Protein AF-0000000070114341 (afdb_homodimer)

pLDDT: mean 87.28, std 23.75, range [16.09, 98.94]

Sequence (766 aa):
MSLVNHGAFLVSEELTEKSNLALLDCTLREGSYAVDFQFDEGFVTRLLARLNETPMPMVEIGHGIGLEAERAGIKAGNIDHFRWCELANETLTKKPWGMFAQPEFTRLSTIAEMTARGMSFVRVGMEPDRVQANLDYLRRAIETCPAVYLNLMKSSATPIEDFRTMLEGVPEGIAGVYVVDSYGAMLPADVRRYVTAVSQMFPTVGFHGHDNLGLATVNSVCAWQSGAAIVDGTLDGIGRGSGNAPVESLAGIVNLIDDDVFDYREMAKLAQFTRSSLELVVDNRMMQVLGGVIGIHSGYFPLVEQLAERCGTEPAHLMATAVRLAEQSARPADIQAAAEQIAADLQRLPHQKDTLRLDQPQTPVDPDDVVTADAITLAKIAAMSLVNHGAFLVSEELTEKSNLALLDCTLREGSYAVDFQFDEGFVTRLLARLNETPMPMVEIGHGIGLEAERAGIKAGNIDHFRWCELANETLTKKPWGMFAQPEFTRLSTIAEMTARGMSFVRVGMEPDRVQANLDYLRRAIETCPAVYLNLMKSSATPIEDFRTMLEGVPEGIAGVYVVDSYGAMLPADVRRYVTAVSQMFPTVGFHGHDNLGLATVNSVCAWQSGAAIVDGTLDGIGRGSGNAPVESLAGIVNLIDDDVFDYREMAKLAQFTRSSLELVVDNRMMQVLGGVIGIHSGYFPLVEQLAERCGTEPAHLMATAVRLAEQSARPADIQAAAEQIAADLQRLPHQKDTLRLDQPQTPVDPDDVVTADAITLAKIAA

Solvent-accessible surface area (backbone atoms only — not comparable to full-atom values): 39824 Å² total; per-residue (Å²): 135,79,80,72,70,33,63,41,35,50,24,68,24,41,65,66,74,98,65,71,73,38,50,33,40,26,36,54,9,40,21,20,49,21,35,73,32,52,72,59,64,68,58,49,53,52,50,41,41,52,48,38,74,44,64,57,56,32,40,31,36,49,48,54,82,10,47,52,40,46,77,71,73,41,84,64,44,75,65,47,75,69,57,46,42,52,54,43,64,74,34,37,79,75,40,52,38,26,37,38,28,26,80,89,47,32,51,67,67,54,52,38,51,45,26,76,60,61,39,42,32,38,37,37,45,45,42,52,88,50,40,63,83,38,43,67,59,51,52,55,46,47,74,52,28,84,26,31,30,40,31,24,39,47,38,83,52,46,65,72,85,50,45,63,70,32,52,54,78,62,59,86,76,50,58,28,41,27,47,22,31,61,38,10,52,65,46,40,29,50,37,33,52,52,41,37,56,48,45,75,74,35,96,34,22,28,37,40,38,22,21,33,42,44,39,12,40,57,33,46,54,28,24,45,48,36,62,27,37,33,33,43,21,6,52,68,14,41,11,55,72,64,9,26,15,30,39,28,29,52,25,35,52,41,34,73,77,48,70,59,72,49,42,29,68,60,36,16,50,50,17,30,50,50,58,76,71,52,75,67,62,83,65,62,52,27,56,40,40,45,20,19,69,64,52,41,52,74,90,45,46,68,58,43,53,54,45,16,60,74,56,71,51,55,51,64,58,42,50,46,42,6,36,70,68,27,92,51,65,50,45,72,69,27,43,51,50,24,39,53,51,53,43,52,53,59,68,64,48,72,75,74,76,77,72,72,75,74,73,70,80,74,72,83,77,72,87,68,83,71,78,80,81,83,85,81,86,76,89,76,85,79,127,133,79,81,71,69,42,65,39,29,51,22,70,22,41,65,65,77,96,64,72,73,39,48,34,39,27,36,55,10,41,23,21,50,22,36,72,32,50,72,58,64,70,59,50,52,53,50,41,40,53,48,38,75,45,64,58,56,33,38,31,38,50,49,52,81,9,47,53,40,44,78,71,72,40,83,64,44,76,65,47,74,69,57,46,40,52,55,43,63,74,34,37,81,75,41,52,38,26,38,38,29,27,82,89,47,31,51,67,67,54,52,36,51,45,24,76,61,62,39,41,32,38,38,36,45,44,41,53,88,49,40,64,83,39,41,67,59,52,53,55,45,45,74,51,26,84,28,30,31,41,32,25,40,47,38,83,53,45,66,71,85,49,46,63,70,33,53,53,77,63,59,84,77,50,58,27,42,26,48,22,32,61,38,10,52,65,46,44,26,51,38,33,52,53,39,38,54,48,45,75,74,35,97,33,24,29,37,40,37,23,21,34,43,43,38,13,42,57,32,45,54,28,24,46,45,36,60,26,39,32,32,43,22,7,53,69,15,40,11,54,74,64,9,26,15,29,40,28,30,54,25,36,52,42,35,74,77,46,70,59,73,49,41,28,68,61,37,16,50,51,16,31,51,50,59,75,71,53,76,68,63,83,65,62,53,26,55,37,40,46,20,18,70,64,52,41,53,72,90,45,45,67,59,43,51,52,46,17,61,74,56,71,52,54,51,64,59,41,50,46,44,6,35,69,68,26,93,51,66,51,45,72,68,28,43,52,51,24,40,53,50,52,40,52,52,60,69,62,47,72,75,73,76,78,73,70,73,75,72,70,81,76,71,82,78,73,86,66,85,74,74,80,81,81,86,83,86,83,80,66,87,80,115

Nearest PDB structures (foldseek):
  4lrs-assembly1_A  TM=8.595E-01  e=1.969E-23  Thermomonospora curvata DSM 43183
  4jn6-assembly1_A  TM=8.570E-01  e=2.586E-22  Mycobacterium tuberculosis
  1nvm-assembly1_A  TM=8.567E-01  e=2.597E-21  Pseudomonas sp. CF600
  8ih7-assembly1_C  TM=8.601E-01  e=5.504E-21  Pseudomonas sp.
  3ivt-assembly1_A  TM=7.723E-01  e=1.578E-12  Schizosaccharomyces pombe

Secondary structure (DSSP, 8-state):
-----TTTTB--S---TT---EEEEEHHHHGGGGGTT---HHHHHHHHHHHHTS---EEEES-SS-TTGGGGTPPPPSS-HHHHHHHHHHH-SSS-EEEEE-TTT--HHHHHHHHHTT--EEEEEE-GGGTGGGHHHHHHHHHHSS-EEEEETTGGGS-GGGHHHHTTT--TT--EEEEEETTS---HHHHHHHHHHHHTT-S-EEEEEB-TTS-HHHHHHHHHHTT-SEEEEBGGG-SSTT-B-BHHHHHHHHHHHS--TT-HHHHHHHHHHHHHH--PPPP-HHHHHHHHHHT--GGGHHHHHHHHHHHT--HHHHHHHHHHH-SSS--HHHHHHHHHHHHHHHHHS-----------------TT---------------/-----TTTTB--S---TT---EEEEEHHHHGGGGGTT---HHHHHHHHHHHHTS---EEEES-SS-TTGGGGTPPPPSS-HHHHHHHHHHH-SSS-EEEEE-TTT--HHHHHHHHHTT--EEEEEE-GGGTGGGHHHHHHHHHHSS-EEEEETTGGGS-GGGHHHHTTT--TT--EEEEEETTS---HHHHHHHHHHHHTT-S-EEEEEB-TTS-HHHHHHHHHHTT-SEEEEBGGG-SSTT-B-BHHHHHHHHHHHS--TT-HHHHHHHHHHHHHH--PPPP-HHHHHHHHHHT--GGGHHHHHHHHHHHT--HHHHHHHHHHH-SSS--HHHHHHHHHHHHHHHHHS-----------------TT---------------

Structure (mmCIF, N/CA/C/O backbone):
data_AF-0000000070114341-model_v1
#
loop_
_entity.id
_entity.type
_entity.pdbx_description
1 polymer '4-hydroxy 2-oxovalerate aldolase'
#
loop_
_atom_site.group_PDB
_atom_site.id
_atom_site.type_symbol
_atom_site.label_atom_id
_atom_site.label_alt_id
_atom_site.label_comp_id
_atom_site.label_asym_id
_atom_site.label_entity_id
_atom_site.label_seq_id
_atom_site.pdbx_PDB_ins_code
_atom_site.Cartn_x
_atom_site.Cartn_y
_atom_site.Cartn_z
_atom_site.occupancy
_atom_site.B_iso_or_equiv
_atom_site.auth_seq_id
_atom_site.auth_comp_id
_atom_site.auth_asym_id
_atom_site.auth_atom_id
_atom_site.pdbx_PDB_model_num
ATOM 1 N N . MET A 1 1 ? -21.812 -12.258 24.625 1 19.83 1 MET A N 1
ATOM 2 C CA . MET A 1 1 ? -20.438 -12.156 25.094 1 19.83 1 MET A CA 1
ATOM 3 C C . MET A 1 1 ? -19.453 -12.352 23.938 1 19.83 1 MET A C 1
ATOM 5 O O . MET A 1 1 ? -19.203 -13.484 23.516 1 19.83 1 MET A O 1
ATOM 9 N N . SER A 1 2 ? -19.594 -11.531 22.906 1 22.88 2 SER A N 1
ATOM 10 C CA . SER A 1 2 ? -19.094 -11.648 21.547 1 22.88 2 SER A CA 1
ATOM 11 C C . SER A 1 2 ? -17.578 -11.688 21.516 1 22.88 2 SER A C 1
ATOM 13 O O . SER A 1 2 ? -16.906 -10.859 22.141 1 22.88 2 SER A O 1
ATOM 15 N N . LEU A 1 3 ? -17.016 -12.844 21.312 1 23.17 3 LEU A N 1
ATOM 16 C CA . LEU A 1 3 ? -15.617 -13.234 21.25 1 23.17 3 LEU A CA 1
ATOM 17 C C . LEU A 1 3 ? -14.844 -12.32 20.312 1 23.17 3 LEU A C 1
ATOM 19 O O . LEU A 1 3 ? -14.969 -12.438 19.094 1 23.17 3 LEU A O 1
ATOM 23 N N . VAL A 1 4 ? -14.695 -11.094 20.656 1 29.34 4 VAL A N 1
ATOM 24 C CA . VAL A 1 4 ? -13.875 -10.102 19.969 1 29.34 4 VAL A CA 1
ATOM 25 C C . VAL A 1 4 ? -12.484 -10.664 19.719 1 29.34 4 VAL A C 1
ATOM 27 O O . VAL A 1 4 ? -11.789 -11.07 20.641 1 29.34 4 VAL A O 1
ATOM 30 N N . ASN A 1 5 ? -12.336 -11.344 18.625 1 29.66 5 ASN A N 1
ATOM 31 C CA . ASN A 1 5 ? -11.109 -12.023 18.203 1 29.66 5 ASN A CA 1
ATOM 32 C C . ASN A 1 5 ? -9.922 -11.07 18.203 1 29.66 5 ASN A C 1
ATOM 34 O O . ASN A 1 5 ? -9.797 -10.234 17.312 1 29.66 5 ASN A O 1
ATOM 38 N N . HIS A 1 6 ? -9.312 -10.734 19.25 1 35.09 6 HIS A N 1
ATOM 39 C CA . HIS A 1 6 ? -8.234 -9.875 19.719 1 35.09 6 HIS A CA 1
ATOM 40 C C . HIS A 1 6 ? -6.988 -10.023 18.859 1 35.09 6 HIS A C 1
ATOM 42 O O . HIS A 1 6 ? -6.141 -9.125 18.812 1 35.09 6 HIS A O 1
ATOM 48 N N . GLY A 1 7 ? -6.75 -11.195 18.156 1 35.47 7 GLY A N 1
ATOM 49 C CA . GLY A 1 7 ? -5.395 -11.5 17.75 1 35.47 7 GLY A CA 1
ATOM 50 C C . GLY A 1 7 ? -5.141 -11.227 16.281 1 35.47 7 GLY A C 1
ATOM 51 O O . GLY A 1 7 ? -4.207 -11.773 15.688 1 35.47 7 GLY A O 1
ATOM 52 N N . ALA A 1 8 ? -5.949 -10.297 15.703 1 40.41 8 ALA A N 1
ATOM 53 C CA . ALA A 1 8 ? -5.961 -10.414 14.25 1 40.41 8 ALA A CA 1
ATOM 54 C C . ALA A 1 8 ? -4.723 -9.758 13.641 1 40.41 8 ALA A C 1
ATOM 56 O O . ALA A 1 8 ? -4.312 -10.109 12.531 1 40.41 8 ALA A O 1
ATOM 57 N N . PHE A 1 9 ? -4.02 -8.805 14.352 1 38.19 9 PHE A N 1
ATOM 58 C CA . PHE A 1 9 ? -2.945 -8.094 13.68 1 38.19 9 PHE A CA 1
ATOM 59 C C . PHE A 1 9 ? -1.644 -8.203 14.461 1 38.19 9 PHE A C 1
ATOM 61 O O . PHE A 1 9 ? -0.908 -7.223 14.594 1 38.19 9 PHE A O 1
ATOM 68 N N . LEU A 1 10 ? -1.294 -9.297 15.156 1 37.06 10 LEU A N 1
ATOM 69 C CA . LEU A 1 10 ? -0.026 -9.406 15.867 1 37.06 10 LEU A CA 1
ATOM 70 C C . LEU A 1 10 ? 1.123 -9.664 14.898 1 37.06 10 LEU A C 1
ATOM 72 O O . LEU A 1 10 ? 1.139 -10.68 14.203 1 37.06 10 LEU A O 1
ATOM 76 N N . VAL A 1 11 ? 1.739 -8.672 14.438 1 39.88 11 VAL A N 1
ATOM 77 C CA . VAL A 1 11 ? 2.977 -8.883 13.695 1 39.88 11 VAL A CA 1
ATOM 78 C C . VAL A 1 11 ? 4.148 -9.016 14.664 1 39.88 11 VAL A C 1
ATOM 80 O O . VAL A 1 11 ? 4.367 -8.141 15.5 1 39.88 11 VAL A O 1
ATOM 83 N N . SER A 1 12 ? 4.586 -10.25 15.039 1 38.38 12 SER A N 1
ATOM 84 C CA . SER A 1 12 ? 5.77 -10.469 15.859 1 38.38 12 SER A CA 1
ATOM 85 C C . SER A 1 12 ? 6.996 -9.797 15.258 1 38.38 12 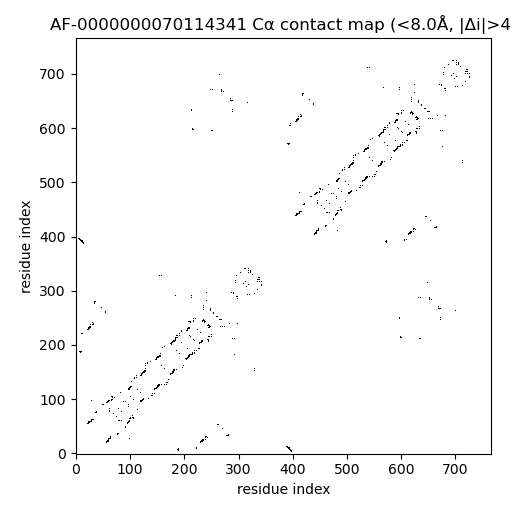SER A C 1
ATOM 87 O O . SER A 1 12 ? 7.125 -9.711 14.031 1 38.38 12 SER A O 1
ATOM 89 N N . GLU A 1 13 ? 7.656 -8.953 15.992 1 40.5 13 GLU A N 1
ATOM 90 C CA . GLU A 1 13 ? 8.812 -8.156 15.602 1 40.5 13 GLU A CA 1
ATOM 91 C C . GLU A 1 13 ? 9.984 -9.047 15.195 1 40.5 13 GLU A C 1
ATOM 93 O O . GLU A 1 13 ? 10.953 -8.57 14.594 1 40.5 13 GLU A O 1
ATOM 98 N N . GLU A 1 14 ? 10.297 -10.203 15.789 1 41.5 14 GLU A N 1
ATOM 99 C CA . GLU A 1 14 ? 11.57 -10.875 15.562 1 41.5 14 GLU A CA 1
ATOM 100 C C . GLU A 1 14 ? 11.562 -11.664 14.258 1 41.5 14 GLU A C 1
ATOM 102 O O . GLU A 1 14 ? 10.656 -12.469 14.023 1 41.5 14 GLU A O 1
ATOM 107 N N . LEU A 1 15 ? 12.227 -10.945 13.375 1 41.69 15 LEU A N 1
ATOM 108 C CA . LEU A 1 15 ? 12.562 -11.883 12.305 1 41.69 15 LEU A CA 1
ATOM 109 C C . LEU A 1 15 ? 13.438 -13.016 12.82 1 41.69 15 LEU A C 1
ATOM 111 O O . LEU A 1 15 ? 14.328 -12.789 13.641 1 41.69 15 LEU A O 1
ATOM 115 N N . THR A 1 16 ? 13.188 -14.094 13.094 1 42.28 16 THR A N 1
ATOM 116 C CA . THR A 1 16 ? 13.922 -15.258 13.586 1 42.28 16 THR A CA 1
ATOM 117 C C . THR A 1 16 ? 15.414 -15.125 13.289 1 42.28 16 THR A C 1
ATOM 119 O O . THR A 1 16 ? 15.797 -14.438 12.336 1 42.28 16 THR A O 1
ATOM 122 N N . GLU A 1 17 ? 16.516 -15.484 14.211 1 41.78 17 GLU A N 1
ATOM 123 C CA . GLU A 1 17 ? 17.969 -15.547 14.141 1 41.78 17 GLU A CA 1
ATOM 124 C C . GLU A 1 17 ? 18.453 -15.469 12.703 1 41.78 17 GLU A C 1
ATOM 126 O O . GLU A 1 17 ? 17.656 -15.469 11.766 1 41.78 17 GLU A O 1
ATOM 131 N N . LYS A 1 18 ? 19.578 -16.406 12.289 1 42.12 18 LYS A N 1
ATOM 132 C CA . LYS A 1 18 ? 20.391 -16.531 11.078 1 42.12 18 LYS A CA 1
ATOM 133 C C . LYS A 1 18 ? 19.516 -16.516 9.828 1 42.12 18 LYS A C 1
ATOM 135 O O . LYS A 1 18 ? 19.719 -17.297 8.906 1 42.12 18 LYS A O 1
ATOM 140 N N . SER A 1 19 ? 18.266 -16.031 9.68 1 48.41 19 SER A N 1
ATOM 141 C CA . SER A 1 19 ? 17.125 -16.578 8.984 1 48.41 19 SER A CA 1
ATOM 142 C C . SER A 1 19 ? 17.141 -16.219 7.5 1 48.41 19 SER A C 1
ATOM 144 O O . SER A 1 19 ? 17.375 -15.055 7.152 1 48.41 19 SER A O 1
ATOM 146 N N . ASN A 1 20 ? 17.547 -17.047 6.695 1 65.69 20 ASN A N 1
ATOM 147 C CA . ASN A 1 20 ? 17.578 -17.266 5.254 1 65.69 20 ASN A CA 1
ATOM 148 C C . ASN A 1 20 ? 16.297 -16.781 4.582 1 65.69 20 ASN A C 1
ATOM 150 O O . ASN A 1 20 ? 15.461 -17.594 4.164 1 65.69 20 ASN A O 1
ATOM 154 N N . LEU A 1 21 ? 15.992 -15.438 4.742 1 85.06 21 LEU A N 1
ATOM 155 C CA . LEU A 1 21 ? 14.852 -14.875 4.027 1 85.06 21 LEU A CA 1
ATOM 156 C C . LEU A 1 21 ? 15.133 -14.805 2.529 1 85.06 21 LEU A C 1
ATOM 158 O O . LEU A 1 21 ? 16.234 -14.453 2.117 1 85.06 21 LEU A O 1
ATOM 162 N N . ALA A 1 22 ? 14.18 -15.336 1.901 1 91.94 22 ALA A N 1
ATOM 163 C CA . ALA A 1 22 ? 14.32 -15.227 0.452 1 91.94 22 ALA A CA 1
ATOM 164 C C . ALA A 1 22 ? 13.188 -14.391 -0.148 1 91.94 22 ALA A C 1
ATOM 166 O O . ALA A 1 22 ? 12.07 -14.391 0.364 1 91.94 22 ALA A O 1
ATOM 167 N N . LEU A 1 23 ? 13.594 -13.602 -1.114 1 96.25 23 LEU A N 1
ATOM 168 C CA . LEU A 1 23 ? 12.664 -12.82 -1.928 1 96.25 23 LEU A CA 1
ATOM 169 C C . LEU A 1 23 ? 12.641 -13.328 -3.365 1 96.25 23 LEU A C 1
ATOM 171 O O . LEU A 1 23 ? 13.695 -13.656 -3.928 1 96.25 23 LEU A O 1
ATOM 175 N N . LEU A 1 24 ? 11.508 -13.562 -3.859 1 98.25 24 LEU A N 1
ATOM 176 C CA . LEU A 1 24 ? 11.328 -13.875 -5.273 1 98.25 24 LEU A CA 1
ATOM 177 C C . LEU A 1 24 ? 10.727 -12.68 -6.016 1 98.25 24 LEU A C 1
ATOM 179 O O . LEU A 1 24 ? 9.664 -12.18 -5.641 1 98.25 24 LEU A O 1
ATOM 183 N N . ASP A 1 25 ? 11.43 -12.188 -6.98 1 98.75 25 ASP A N 1
ATOM 184 C CA . ASP A 1 25 ? 10.875 -11.125 -7.816 1 98.75 25 ASP A CA 1
ATOM 185 C C . ASP A 1 25 ? 10.055 -11.695 -8.969 1 98.75 25 ASP A C 1
ATOM 187 O O . ASP A 1 25 ? 10.586 -12.414 -9.82 1 98.75 25 ASP A O 1
ATOM 191 N N . CYS A 1 26 ? 8.828 -11.398 -8.969 1 98.81 26 CYS A N 1
ATOM 192 C CA . CYS A 1 26 ? 7.992 -11.891 -10.062 1 98.81 26 CYS A CA 1
ATOM 193 C C . CYS A 1 26 ? 7.438 -10.734 -10.883 1 98.81 26 CYS A C 1
ATOM 195 O O . CYS A 1 26 ? 6.332 -10.828 -11.422 1 98.81 26 CYS A O 1
ATOM 197 N N . THR A 1 27 ? 8.148 -9.617 -11.008 1 98.88 27 THR A N 1
ATOM 198 C CA . THR A 1 27 ? 7.766 -8.453 -11.797 1 98.88 27 THR A CA 1
ATOM 199 C C . THR A 1 27 ? 7.445 -8.844 -13.234 1 98.88 27 THR A C 1
ATOM 201 O O . THR A 1 27 ? 6.449 -8.391 -13.797 1 98.88 27 THR A O 1
ATOM 204 N N . LEU A 1 28 ? 8.227 -9.711 -13.781 1 98.88 28 LEU A N 1
ATOM 205 C CA . LEU A 1 28 ? 8.109 -10.039 -15.203 1 98.88 28 LEU A CA 1
ATOM 206 C C . LEU A 1 28 ? 7.18 -11.227 -15.414 1 98.88 28 LEU A C 1
ATOM 208 O O . LEU A 1 28 ? 7.016 -11.695 -16.547 1 98.88 28 LEU A O 1
ATOM 212 N N . ARG A 1 29 ? 6.609 -11.742 -14.391 1 98.75 29 ARG A N 1
ATOM 213 C CA . ARG A 1 29 ? 5.512 -12.703 -14.484 1 98.75 29 ARG A CA 1
ATOM 214 C C . ARG A 1 29 ? 4.195 -12.078 -14.031 1 98.75 29 ARG A C 1
ATOM 216 O O . ARG A 1 29 ? 3.332 -11.773 -14.852 1 98.75 29 ARG A O 1
ATOM 223 N N . GLU A 1 30 ? 4.105 -11.75 -12.742 1 98.06 30 GLU A N 1
ATOM 224 C CA . GLU A 1 30 ? 2.912 -11.133 -12.172 1 98.06 30 GLU A CA 1
ATOM 225 C C . GLU A 1 30 ? 2.637 -9.773 -12.797 1 98.06 30 GLU A C 1
ATOM 227 O O . GLU A 1 30 ? 1.479 -9.391 -12.977 1 98.06 30 GLU A O 1
ATOM 232 N N . GLY A 1 31 ? 3.697 -9.047 -13.094 1 98.38 31 GLY A N 1
ATOM 233 C CA . GLY A 1 31 ? 3.574 -7.723 -13.688 1 98.38 31 GLY A CA 1
ATOM 234 C C . GLY A 1 31 ? 2.986 -7.746 -15.086 1 98.38 31 GLY A C 1
ATOM 235 O O . GLY A 1 31 ? 2.555 -6.711 -15.602 1 98.38 31 GLY A O 1
ATOM 236 N N . SER A 1 32 ? 2.941 -8.93 -15.719 1 97.88 32 SER A N 1
ATOM 237 C CA . SER A 1 32 ? 2.398 -9.016 -17.078 1 97.88 32 SER A CA 1
ATOM 238 C C . SER A 1 32 ? 0.918 -8.656 -17.094 1 97.88 32 SER A C 1
ATOM 240 O O . SER A 1 32 ? 0.419 -8.133 -18.094 1 97.88 32 SER A O 1
ATOM 242 N N . TYR A 1 33 ? 0.241 -8.898 -15.984 1 97.12 33 TYR A N 1
ATOM 243 C CA . TYR A 1 33 ? -1.156 -8.484 -15.891 1 97.12 33 TYR A CA 1
ATOM 244 C C . TYR A 1 33 ? -1.298 -6.98 -16.062 1 97.12 33 TYR A C 1
ATOM 246 O O . TYR A 1 33 ? -2.264 -6.504 -16.656 1 97.12 33 TYR A O 1
ATOM 254 N N . ALA A 1 34 ? -0.341 -6.277 -15.57 1 97.12 34 ALA A N 1
ATOM 255 C CA . ALA A 1 34 ? -0.414 -4.82 -15.492 1 97.12 34 ALA A CA 1
ATOM 256 C C . ALA A 1 34 ? -0.175 -4.188 -16.859 1 97.12 34 ALA A C 1
ATOM 258 O O . ALA A 1 34 ? -0.457 -3.004 -17.062 1 97.12 34 ALA A O 1
ATOM 259 N N . VAL A 1 35 ? 0.334 -4.957 -17.844 1 97.69 35 VAL A N 1
ATOM 260 C CA . VAL A 1 35 ? 0.593 -4.43 -19.188 1 97.69 35 VAL A CA 1
ATOM 261 C C . VAL A 1 35 ? -0.174 -5.25 -20.219 1 97.69 35 VAL A C 1
ATOM 263 O O . VAL A 1 35 ? 0.24 -5.34 -21.375 1 97.69 35 VAL A O 1
ATOM 266 N N . ASP A 1 36 ? -1.177 -5.953 -19.766 1 96.94 36 ASP A N 1
ATOM 267 C CA . ASP A 1 36 ? -2.033 -6.77 -20.625 1 96.94 36 ASP A CA 1
ATOM 268 C C . ASP A 1 36 ? -1.22 -7.82 -21.375 1 96.94 36 ASP A C 1
ATOM 270 O O . ASP A 1 36 ? -1.409 -8.023 -22.578 1 96.94 36 ASP A O 1
ATOM 274 N N . PHE A 1 37 ? -0.243 -8.375 -20.703 1 97.31 37 PHE A N 1
ATOM 275 C CA . PHE A 1 37 ? 0.612 -9.461 -21.156 1 97.31 37 PHE A CA 1
ATOM 276 C C . PHE A 1 37 ? 1.49 -9.008 -22.312 1 97.31 37 PHE A C 1
ATOM 278 O O . PHE A 1 37 ? 1.913 -9.82 -23.141 1 97.31 37 PHE A O 1
ATOM 285 N N . GLN A 1 38 ? 1.702 -7.688 -22.391 1 97.19 38 GLN A N 1
ATOM 286 C CA . GLN A 1 38 ? 2.547 -7.102 -23.438 1 97.19 38 GLN A CA 1
ATOM 287 C C . GLN A 1 38 ? 3.748 -6.387 -22.828 1 97.19 38 GLN A C 1
ATOM 289 O O . GLN A 1 38 ? 3.635 -5.242 -22.375 1 97.19 38 GLN A O 1
ATOM 294 N N . PHE A 1 39 ? 4.898 -6.984 -22.859 1 98.12 39 PHE A N 1
ATOM 295 C CA . PHE A 1 39 ? 6.125 -6.352 -22.391 1 98.12 39 PHE A CA 1
ATOM 296 C C . PHE A 1 39 ? 7 -5.941 -23.578 1 98.12 39 PHE A C 1
ATOM 298 O O . PHE A 1 39 ? 7.098 -6.668 -24.562 1 98.12 39 PHE A O 1
ATOM 305 N N . ASP A 1 40 ? 7.574 -4.777 -23.422 1 97.75 40 ASP A N 1
ATOM 306 C CA . ASP A 1 40 ? 8.641 -4.414 -24.359 1 97.75 40 ASP A CA 1
ATOM 307 C C . ASP A 1 40 ? 9.898 -5.234 -24.094 1 97.75 40 ASP A C 1
ATOM 309 O O . ASP A 1 40 ? 10.406 -5.266 -22.969 1 97.75 40 ASP A O 1
ATOM 313 N N . GLU A 1 41 ? 10.469 -5.902 -25.109 1 97.94 41 GLU A N 1
ATOM 314 C CA . GLU A 1 41 ? 11.617 -6.781 -24.922 1 97.94 41 GLU A CA 1
ATOM 315 C C . GLU A 1 41 ? 12.836 -6 -24.438 1 97.94 41 GLU A C 1
ATOM 317 O O . GLU A 1 41 ? 13.664 -6.523 -23.688 1 97.94 41 GLU A O 1
ATOM 322 N N . GLY A 1 42 ? 12.984 -4.734 -24.984 1 98.19 42 GLY A N 1
ATOM 323 C CA . GLY A 1 42 ? 14.062 -3.891 -24.5 1 98.19 42 GLY A CA 1
ATOM 324 C C . GLY A 1 42 ? 13.984 -3.643 -23 1 98.19 42 GLY A C 1
ATOM 325 O O . GLY A 1 42 ? 15 -3.721 -22.297 1 98.19 42 GLY A O 1
ATOM 326 N N . PHE A 1 43 ? 12.812 -3.367 -22.5 1 98.56 43 PHE A N 1
ATOM 327 C CA . PHE A 1 43 ? 12.594 -3.219 -21.062 1 98.56 43 PHE A CA 1
ATOM 328 C C . PHE A 1 43 ? 12.953 -4.5 -20.328 1 98.56 43 PHE A C 1
ATOM 330 O O . PHE A 1 43 ? 13.672 -4.461 -19.328 1 98.56 43 PHE A O 1
ATOM 337 N N . VAL A 1 44 ? 12.461 -5.629 -20.875 1 98.75 44 VAL A N 1
ATOM 338 C CA . VAL A 1 44 ? 12.672 -6.93 -20.25 1 98.75 44 VAL A CA 1
ATOM 339 C C . VAL A 1 44 ? 14.164 -7.215 -20.156 1 98.75 44 VAL A C 1
ATOM 341 O O . VAL A 1 44 ? 14.664 -7.578 -19.078 1 98.75 44 VAL A O 1
ATOM 344 N N . THR A 1 45 ? 14.867 -7.027 -21.203 1 98.62 45 THR A N 1
ATOM 345 C CA . THR A 1 45 ? 16.297 -7.312 -21.25 1 98.62 45 THR A CA 1
ATOM 346 C C . THR A 1 45 ? 17.062 -6.441 -20.25 1 98.62 45 THR A C 1
ATOM 348 O O . THR A 1 45 ? 17.906 -6.934 -19.516 1 98.62 45 THR A O 1
ATOM 351 N N . ARG A 1 46 ? 16.734 -5.207 -20.203 1 98.62 46 ARG A N 1
ATOM 352 C CA . ARG A 1 46 ? 17.422 -4.277 -19.297 1 98.62 46 ARG A CA 1
ATOM 353 C C . ARG A 1 46 ? 17.109 -4.605 -17.844 1 98.62 46 ARG A C 1
ATOM 355 O O . ARG A 1 46 ? 18 -4.566 -17 1 98.62 46 ARG A O 1
ATOM 362 N N . LEU A 1 47 ? 15.859 -4.934 -17.578 1 98.81 47 LEU A N 1
ATOM 363 C CA . LEU A 1 47 ? 15.484 -5.25 -16.203 1 98.81 47 LEU A CA 1
ATOM 364 C C . LEU A 1 47 ? 16.172 -6.527 -15.734 1 98.81 47 LEU A C 1
ATOM 366 O O . LEU A 1 47 ? 16.719 -6.57 -14.633 1 98.81 47 LEU A O 1
ATOM 370 N N . LEU A 1 48 ? 16.172 -7.535 -16.562 1 98.81 48 LEU A N 1
ATOM 371 C CA . LEU A 1 48 ? 16.797 -8.805 -16.203 1 98.81 48 LEU A CA 1
ATOM 372 C C . LEU A 1 48 ? 18.297 -8.617 -15.953 1 98.81 48 LEU A C 1
ATOM 374 O O . LEU A 1 48 ? 18.844 -9.172 -15 1 98.81 48 LEU A O 1
ATOM 378 N N . ALA A 1 49 ? 18.922 -7.867 -16.812 1 98.62 49 ALA A N 1
ATOM 379 C CA . ALA A 1 49 ? 20.359 -7.613 -16.656 1 98.62 49 ALA A CA 1
ATOM 380 C C . ALA A 1 49 ? 20.656 -6.914 -15.328 1 98.62 49 ALA A C 1
ATOM 382 O O . ALA A 1 49 ? 21.625 -7.246 -14.648 1 98.62 49 ALA A O 1
ATOM 383 N N . ARG A 1 50 ? 19.859 -5.988 -15.008 1 98.38 50 ARG A N 1
ATOM 384 C CA . ARG A 1 50 ? 20.078 -5.246 -13.766 1 98.38 50 ARG A CA 1
ATOM 385 C C . ARG A 1 50 ? 19.75 -6.105 -12.547 1 98.38 50 ARG A C 1
ATOM 387 O O . ARG A 1 50 ? 20.453 -6.051 -11.539 1 98.38 50 ARG A O 1
ATOM 394 N N . LEU A 1 51 ? 18.656 -6.902 -12.625 1 98.62 51 LEU A N 1
ATOM 395 C CA . LEU A 1 51 ? 18.344 -7.832 -11.555 1 98.62 51 LEU A CA 1
ATOM 396 C C . LEU A 1 51 ? 19.484 -8.812 -11.32 1 98.62 51 LEU A C 1
ATOM 398 O O . LEU A 1 51 ? 19.781 -9.164 -10.172 1 98.62 51 LEU A O 1
ATOM 402 N N . ASN A 1 52 ? 20.109 -9.203 -12.414 1 98.44 52 ASN A N 1
ATOM 403 C CA . ASN A 1 52 ? 21.219 -10.148 -12.344 1 98.44 52 ASN A CA 1
ATOM 404 C C . ASN A 1 52 ? 22.328 -9.641 -11.438 1 98.44 52 ASN A C 1
ATOM 406 O O . ASN A 1 52 ? 23.047 -10.438 -10.812 1 98.44 52 ASN A O 1
ATOM 410 N N . GLU A 1 53 ? 22.453 -8.352 -11.305 1 97.5 53 GLU A N 1
ATOM 411 C CA . GLU A 1 53 ? 23.547 -7.742 -10.562 1 97.5 53 GLU A CA 1
ATOM 412 C C . GLU A 1 53 ? 23.156 -7.48 -9.109 1 97.5 53 GLU A C 1
ATOM 414 O O . GLU A 1 53 ? 23.984 -7.059 -8.305 1 97.5 53 GLU A O 1
ATOM 419 N N . THR A 1 54 ? 21.938 -7.727 -8.75 1 97.25 54 THR A N 1
ATOM 420 C CA . THR A 1 54 ? 21.453 -7.504 -7.391 1 97.25 54 THR A CA 1
ATOM 421 C C . THR A 1 54 ? 21.531 -8.789 -6.57 1 97.25 54 THR A C 1
ATOM 423 O O . THR A 1 54 ? 21.719 -9.875 -7.125 1 97.25 54 THR A O 1
ATOM 426 N N . PRO A 1 55 ? 21.328 -8.656 -5.273 1 94.88 55 PRO A N 1
ATOM 427 C CA . PRO A 1 55 ? 21.312 -9.859 -4.438 1 94.88 55 PRO A CA 1
ATOM 428 C C . PRO A 1 55 ? 19.969 -10.586 -4.465 1 94.88 55 PRO A C 1
ATOM 430 O O . PRO A 1 55 ? 19.75 -11.5 -3.664 1 94.88 55 PRO A O 1
ATOM 433 N N . MET A 1 56 ? 19.016 -10.195 -5.305 1 94.38 56 MET A N 1
ATOM 434 C CA . MET A 1 56 ? 17.734 -10.898 -5.461 1 94.38 56 MET A CA 1
ATOM 435 C C . MET A 1 56 ? 17.969 -12.383 -5.734 1 94.38 56 MET A C 1
ATOM 437 O O . MET A 1 56 ? 18.625 -12.742 -6.715 1 94.38 56 MET A O 1
ATOM 441 N N . PRO A 1 57 ? 17.422 -13.18 -4.953 1 94.5 57 PRO A N 1
ATOM 442 C CA . PRO A 1 57 ? 17.797 -14.586 -5.039 1 94.5 57 PRO A CA 1
ATOM 443 C C . PRO A 1 57 ? 17.141 -15.305 -6.219 1 94.5 57 PRO A C 1
ATOM 445 O O . PRO A 1 57 ? 17.734 -16.203 -6.805 1 94.5 57 PRO A O 1
ATOM 448 N N . MET A 1 58 ? 15.891 -14.969 -6.492 1 97.06 58 MET A N 1
ATOM 449 C CA . MET A 1 58 ? 15.125 -15.695 -7.5 1 97.06 58 MET A CA 1
ATOM 450 C C . MET A 1 58 ? 14.312 -14.727 -8.359 1 97.06 58 MET A C 1
ATOM 452 O O . MET A 1 58 ? 13.836 -13.703 -7.863 1 97.06 58 MET A O 1
ATOM 456 N N . VAL A 1 59 ? 14.164 -15.094 -9.609 1 98.69 59 VAL A N 1
ATOM 457 C CA . VAL A 1 59 ? 13.391 -14.273 -10.547 1 98.69 59 VAL A CA 1
ATOM 458 C C . VAL A 1 59 ? 12.375 -15.148 -11.281 1 98.69 59 VAL A C 1
ATOM 460 O O . VAL A 1 59 ? 12.719 -16.234 -11.758 1 98.69 59 VAL A O 1
ATOM 463 N N . GLU A 1 60 ? 11.164 -14.742 -11.32 1 98.88 60 GLU A N 1
ATOM 464 C CA . GLU A 1 60 ? 10.125 -15.438 -12.07 1 98.88 60 GLU A CA 1
ATOM 465 C C . GLU A 1 60 ? 9.68 -14.625 -13.281 1 98.88 60 GLU A C 1
ATOM 467 O O . GLU A 1 60 ? 9.391 -13.43 -13.164 1 98.88 60 GLU A O 1
ATOM 472 N N . ILE A 1 61 ? 9.641 -15.289 -14.453 1 98.81 61 ILE A N 1
ATOM 473 C CA . ILE A 1 61 ? 9.359 -14.609 -15.711 1 98.81 61 ILE A CA 1
ATOM 474 C C . ILE A 1 61 ? 8.227 -15.312 -16.438 1 98.81 61 ILE A C 1
ATOM 476 O O . ILE A 1 61 ? 7.762 -16.375 -16.016 1 98.81 61 ILE A O 1
ATOM 480 N N . GLY A 1 62 ? 7.715 -14.672 -17.5 1 98.44 62 GLY A N 1
ATOM 481 C CA . GLY A 1 62 ? 6.766 -15.328 -18.391 1 98.44 62 GLY A CA 1
ATOM 482 C C . GLY A 1 62 ? 5.348 -14.805 -18.234 1 98.44 62 GLY A C 1
ATOM 483 O O . GLY A 1 62 ? 5.141 -13.695 -17.75 1 98.44 62 GLY A O 1
ATOM 484 N N . HIS A 1 63 ? 4.395 -15.594 -18.719 1 98.06 63 HIS A N 1
ATOM 485 C CA . HIS A 1 63 ? 2.982 -15.234 -18.719 1 98.06 63 HIS A CA 1
ATOM 486 C C . HIS A 1 63 ? 2.426 -15.203 -17.297 1 98.06 63 HIS A C 1
ATOM 488 O O . HIS A 1 63 ? 2.664 -16.125 -16.516 1 98.06 63 HIS A O 1
ATOM 494 N N . GLY A 1 64 ? 1.68 -14.188 -16.969 1 97.56 64 GLY A N 1
ATOM 495 C CA . GLY A 1 64 ? 1.15 -13.992 -15.633 1 97.56 64 GLY A CA 1
ATOM 496 C C . GLY A 1 64 ? 0.313 -15.156 -15.141 1 97.56 64 GLY A C 1
ATOM 497 O O . GLY A 1 64 ? 0.372 -15.523 -13.961 1 97.56 64 GLY A O 1
ATOM 498 N N . ILE A 1 65 ? -0.403 -15.789 -16.016 1 97 65 ILE A N 1
ATOM 499 C CA . ILE A 1 65 ? -1.309 -16.875 -15.664 1 97 65 ILE A CA 1
ATOM 500 C C . ILE A 1 65 ? -0.547 -18.203 -15.656 1 97 65 ILE A C 1
ATOM 502 O O . ILE A 1 65 ? -0.914 -19.125 -14.938 1 97 65 ILE A O 1
ATOM 506 N N . GLY A 1 66 ? 0.522 -18.281 -16.531 1 98 66 GLY A N 1
ATOM 507 C CA . GLY A 1 66 ? 1.339 -19.484 -16.578 1 98 66 GLY A CA 1
ATOM 508 C C . GLY A 1 66 ? 1.671 -19.922 -17.984 1 98 66 GLY A C 1
ATOM 509 O O . GLY A 1 66 ? 1.084 -19.422 -18.953 1 98 66 GLY A O 1
ATOM 510 N N . LEU A 1 67 ? 2.521 -20.906 -18.047 1 98.06 67 LEU A N 1
ATOM 511 C CA . LEU A 1 67 ? 2.932 -21.516 -19.312 1 98.06 67 LEU A CA 1
ATOM 512 C C . LEU A 1 67 ? 1.726 -22.078 -20.062 1 98.06 67 LEU A C 1
ATOM 514 O O . LEU A 1 67 ? 0.925 -22.828 -19.484 1 98.06 67 LEU A O 1
ATOM 518 N N . GLU A 1 68 ? 1.554 -21.625 -21.312 1 98 68 GLU A N 1
ATOM 519 C CA . GLU A 1 68 ? 0.558 -22.141 -22.234 1 98 68 GLU A CA 1
ATOM 520 C C . GLU A 1 68 ? -0.851 -21.719 -21.844 1 98 68 GLU A C 1
ATOM 522 O O . GLU A 1 68 ? -1.828 -22.391 -22.156 1 98 68 GLU A O 1
ATOM 527 N N . ALA A 1 69 ? -0.955 -20.594 -21.172 1 97.25 69 ALA A N 1
ATOM 528 C CA . ALA A 1 69 ? -2.262 -20.094 -20.766 1 97.25 69 ALA A CA 1
ATOM 529 C C . ALA A 1 69 ? -3.182 -19.906 -21.969 1 97.25 69 ALA A C 1
ATOM 531 O O . ALA A 1 69 ? -4.402 -20.031 -21.844 1 97.25 69 ALA A O 1
ATOM 532 N N . GLU A 1 70 ? -2.635 -19.672 -23.094 1 96 70 GLU A N 1
ATOM 533 C CA . GLU A 1 70 ? -3.408 -19.438 -24.312 1 96 70 GLU A CA 1
ATOM 534 C C . GLU A 1 70 ? -4.211 -20.688 -24.703 1 96 70 GLU A C 1
ATOM 536 O O . GLU A 1 70 ? -5.23 -20.578 -25.391 1 96 70 GLU A O 1
ATOM 541 N N . ARG A 1 71 ? -3.799 -21.844 -24.266 1 96.69 71 ARG A N 1
ATOM 542 C CA . ARG A 1 71 ? -4.527 -23.078 -24.531 1 96.69 71 ARG A CA 1
ATOM 543 C C . ARG A 1 71 ? -5.875 -23.078 -23.828 1 96.69 71 ARG A C 1
ATOM 545 O O . ARG A 1 71 ? -6.773 -23.844 -24.188 1 96.69 71 ARG A O 1
ATOM 552 N N . ALA A 1 72 ? -6.016 -22.266 -22.812 1 95.06 72 ALA A N 1
ATOM 553 C CA . ALA A 1 72 ? -7.27 -22.156 -22.078 1 95.06 72 ALA A CA 1
ATOM 554 C C . ALA A 1 72 ? -8.078 -20.938 -22.547 1 95.06 72 ALA A C 1
ATOM 556 O O . ALA A 1 72 ? -9.016 -20.516 -21.859 1 95.06 72 ALA A O 1
ATOM 557 N N . GLY A 1 73 ? -7.68 -20.312 -23.609 1 94.12 73 GLY A N 1
ATOM 558 C CA . GLY A 1 73 ? -8.414 -19.188 -24.172 1 94.12 73 GLY A CA 1
ATOM 559 C C . GLY A 1 73 ? -7.996 -17.859 -23.594 1 94.12 73 GLY A C 1
ATOM 560 O O . GLY A 1 73 ? -8.648 -16.828 -23.828 1 94.12 73 GLY A O 1
ATOM 561 N N . ILE A 1 74 ? -6.973 -17.844 -22.906 1 93.81 74 ILE A N 1
ATOM 562 C CA . ILE A 1 74 ? -6.457 -16.609 -22.312 1 93.81 74 ILE A CA 1
ATOM 563 C C . ILE A 1 74 ? -5.559 -15.891 -23.328 1 93.81 74 ILE A C 1
ATOM 565 O O . ILE A 1 74 ? -4.875 -16.547 -24.125 1 93.81 74 ILE A O 1
ATOM 569 N N . LYS A 1 75 ? -5.574 -14.609 -23.281 1 94.44 75 LYS A N 1
ATOM 570 C CA . LYS A 1 75 ? -4.746 -13.805 -24.172 1 94.44 75 LYS A CA 1
ATOM 571 C C . LYS A 1 75 ? -3.279 -14.211 -24.078 1 94.44 75 LYS A C 1
ATOM 573 O O . LYS A 1 75 ? -2.723 -14.312 -22.984 1 94.44 75 LYS A O 1
ATOM 578 N N . ALA A 1 76 ? -2.689 -14.398 -25.219 1 96.25 76 ALA A N 1
ATOM 579 C CA . ALA A 1 76 ? -1.269 -14.742 -25.266 1 96.25 76 ALA A CA 1
ATOM 580 C C . ALA A 1 76 ? -0.402 -13.516 -24.984 1 96.25 76 ALA A C 1
ATOM 582 O O . ALA A 1 76 ? -0.744 -12.398 -25.375 1 96.25 76 ALA A O 1
ATOM 583 N N . GLY A 1 77 ? 0.703 -13.727 -24.359 1 96.44 77 GLY A N 1
ATOM 584 C CA . GLY A 1 77 ? 1.708 -12.68 -24.297 1 96.44 77 GLY A CA 1
ATOM 585 C C . GLY A 1 77 ? 2.422 -12.445 -25.609 1 96.44 77 GLY A C 1
ATOM 586 O O . GLY A 1 77 ? 2.436 -13.32 -26.484 1 96.44 77 GLY A O 1
ATOM 587 N N . ASN A 1 78 ? 2.994 -11.242 -25.734 1 97.75 78 ASN A N 1
ATOM 588 C CA . ASN A 1 78 ? 3.715 -10.93 -26.969 1 97.75 78 ASN A CA 1
ATOM 589 C C . ASN A 1 78 ? 5.078 -11.609 -27.016 1 97.75 78 ASN A C 1
ATOM 591 O O . ASN A 1 78 ? 5.668 -11.766 -28.078 1 97.75 78 ASN A O 1
ATOM 595 N N . ILE A 1 79 ? 5.617 -12 -25.891 1 98.06 79 ILE A N 1
ATOM 596 C CA . ILE A 1 79 ? 6.84 -12.789 -25.797 1 98.06 79 ILE A CA 1
ATOM 597 C C . ILE A 1 79 ? 6.492 -14.242 -25.469 1 98.06 79 ILE A C 1
ATOM 599 O O . ILE A 1 79 ? 5.926 -14.531 -24.406 1 98.06 79 ILE A O 1
ATOM 603 N N . ASP A 1 80 ? 6.812 -15.102 -26.375 1 95.94 80 ASP A N 1
ATOM 604 C CA . ASP A 1 80 ? 6.445 -16.484 -26.125 1 95.94 80 ASP A CA 1
ATOM 605 C C . ASP A 1 80 ? 7.441 -17.156 -25.172 1 95.94 80 ASP A C 1
ATOM 607 O O . ASP A 1 80 ? 8.531 -16.641 -24.938 1 95.94 80 ASP A O 1
ATOM 611 N N . HIS A 1 81 ? 7.062 -18.391 -24.688 1 96.38 81 HIS A N 1
ATOM 612 C CA . HIS A 1 81 ? 7.828 -18.969 -23.594 1 96.38 81 HIS A CA 1
ATOM 613 C C . HIS A 1 81 ? 9.211 -19.406 -24.047 1 96.38 81 HIS A C 1
ATOM 615 O O . HIS A 1 81 ? 10.156 -19.438 -23.25 1 96.38 81 HIS A O 1
ATOM 621 N N . PHE A 1 82 ? 9.477 -19.688 -25.312 1 97.19 82 PHE A N 1
ATOM 622 C CA . PHE A 1 82 ? 10.82 -20 -25.797 1 97.19 82 PHE A CA 1
ATOM 623 C C . PHE A 1 82 ? 11.695 -18.75 -25.812 1 97.19 82 PHE A C 1
ATOM 625 O O . PHE A 1 82 ? 12.859 -18.812 -25.406 1 97.19 82 PHE A O 1
ATOM 632 N N . ARG A 1 83 ? 11.102 -17.688 -26.25 1 98.19 83 ARG A N 1
ATOM 633 C CA . ARG A 1 83 ? 11.828 -16.422 -26.266 1 98.19 83 ARG A CA 1
ATOM 634 C C . ARG A 1 83 ? 12.141 -15.969 -24.844 1 98.19 83 ARG A C 1
ATOM 636 O O . ARG A 1 83 ? 13.219 -15.438 -24.578 1 98.19 83 ARG A O 1
ATOM 643 N N . TRP A 1 84 ? 11.266 -16.125 -23.938 1 98.5 84 TRP A N 1
ATOM 644 C CA . TRP A 1 84 ? 11.516 -15.836 -22.531 1 98.5 84 TRP A CA 1
ATOM 645 C C . TRP A 1 84 ? 12.75 -16.578 -22.031 1 98.5 84 TRP A C 1
ATOM 647 O O . TRP A 1 84 ? 13.586 -16.016 -21.328 1 98.5 84 TRP A O 1
ATOM 657 N N . CYS A 1 85 ? 12.859 -17.844 -22.406 1 98 85 CYS A N 1
ATOM 658 C CA . CYS A 1 85 ? 14.008 -18.656 -22 1 98 85 CYS A CA 1
ATOM 659 C C . CYS A 1 85 ? 15.305 -18.062 -22.547 1 98 85 CYS A C 1
ATOM 661 O O . CYS A 1 85 ? 16.297 -17.984 -21.828 1 98 85 CYS A O 1
ATOM 663 N N . GLU A 1 86 ? 15.234 -17.688 -23.75 1 98.19 86 GLU A N 1
ATOM 664 C CA . GLU A 1 86 ? 16.422 -17.109 -24.375 1 98.19 86 GLU A CA 1
ATOM 665 C C . GLU A 1 86 ? 16.844 -15.828 -23.641 1 98.19 86 GLU A C 1
ATOM 667 O O . GLU A 1 86 ? 18.031 -15.648 -23.328 1 98.19 86 GLU A O 1
ATOM 672 N N . LEU A 1 87 ? 15.883 -14.969 -23.375 1 98.56 87 LEU A N 1
ATOM 673 C CA . LEU A 1 87 ? 16.156 -13.703 -22.703 1 98.56 87 LEU A CA 1
ATOM 674 C C . LEU A 1 87 ? 16.734 -13.938 -21.312 1 98.56 87 LEU A C 1
ATOM 676 O O . LEU A 1 87 ? 17.688 -13.289 -20.906 1 98.56 87 LEU A O 1
ATOM 680 N N . ALA A 1 88 ? 16.141 -14.859 -20.641 1 98.56 88 ALA A N 1
ATOM 681 C CA . ALA A 1 88 ? 16.594 -15.172 -19.281 1 98.56 88 ALA A CA 1
ATOM 682 C C . ALA A 1 88 ? 18.016 -15.727 -19.281 1 98.56 88 ALA A C 1
ATOM 684 O O . ALA A 1 88 ? 18.859 -15.305 -18.484 1 98.56 88 ALA A O 1
ATOM 685 N N . ASN A 1 89 ? 18.281 -16.656 -20.172 1 97.88 89 ASN A N 1
ATOM 686 C CA . ASN A 1 89 ? 19.594 -17.281 -20.25 1 97.88 89 ASN A CA 1
ATOM 687 C C . ASN A 1 89 ? 20.688 -16.281 -20.641 1 97.88 89 ASN A C 1
ATOM 689 O O . ASN A 1 89 ? 21.828 -16.391 -20.188 1 97.88 89 ASN A O 1
ATOM 693 N N . GLU A 1 90 ? 20.328 -15.328 -21.391 1 97.62 90 GLU A N 1
ATOM 694 C CA . GLU A 1 90 ? 21.281 -14.32 -21.875 1 97.62 90 GLU A CA 1
ATOM 695 C C . GLU A 1 90 ? 21.594 -13.305 -20.781 1 97.62 90 GLU A C 1
ATOM 697 O O . GLU A 1 90 ? 22.656 -12.68 -20.797 1 97.62 90 GLU A O 1
ATOM 702 N N . THR A 1 91 ? 20.719 -13.203 -19.828 1 98.25 91 THR A N 1
ATOM 703 C CA . THR A 1 91 ? 20.859 -12.07 -18.922 1 98.25 91 THR A CA 1
ATOM 704 C C . THR A 1 91 ? 21.078 -12.555 -17.5 1 98.25 91 THR A C 1
ATOM 706 O O . THR A 1 91 ? 21.875 -11.984 -16.75 1 98.25 91 THR A O 1
ATOM 709 N N . LEU A 1 92 ? 20.375 -13.57 -17.031 1 98 92 LEU A N 1
ATOM 710 C CA . LEU A 1 92 ? 20.453 -14.062 -15.664 1 98 92 LEU A CA 1
ATOM 711 C C . LEU A 1 92 ? 21.516 -15.133 -15.523 1 98 92 LEU A C 1
ATOM 713 O O . LEU A 1 92 ? 21.219 -16.328 -15.438 1 98 92 LEU A O 1
ATOM 717 N N . THR A 1 93 ? 22.734 -14.734 -15.281 1 96.44 93 THR A N 1
ATOM 718 C CA . THR A 1 93 ? 23.859 -15.656 -15.219 1 96.44 93 THR A CA 1
ATOM 719 C C . THR A 1 93 ? 24.234 -15.961 -13.773 1 96.44 93 THR A C 1
ATOM 721 O O . THR A 1 93 ? 24.984 -16.906 -13.508 1 96.44 93 THR A O 1
ATOM 724 N N . LYS A 1 94 ? 23.625 -15.242 -12.789 1 94.88 94 LYS A N 1
ATOM 725 C CA . LYS A 1 94 ? 24.062 -15.375 -11.398 1 94.88 94 LYS A CA 1
ATOM 726 C C . LYS A 1 94 ? 22.922 -15.883 -10.516 1 94.88 94 LYS A C 1
ATOM 728 O O . LYS A 1 94 ? 23.094 -16.078 -9.312 1 94.88 94 LYS A O 1
ATOM 733 N N . LYS A 1 95 ? 21.781 -16.094 -11.094 1 94 95 LYS A N 1
ATOM 734 C CA . LYS A 1 95 ? 20.656 -16.453 -10.242 1 94 95 LYS A CA 1
ATOM 735 C C . LYS A 1 95 ? 19.641 -17.328 -10.992 1 94 95 LYS A C 1
ATOM 737 O O . LYS A 1 95 ? 19.547 -17.25 -12.219 1 94 95 LYS A O 1
ATOM 742 N N . PRO A 1 96 ? 19 -18.125 -10.234 1 97.25 96 PRO A N 1
ATOM 743 C CA . PRO A 1 96 ? 17.984 -18.984 -10.836 1 97.25 96 PRO A CA 1
ATOM 744 C C . PRO A 1 96 ? 16.75 -18.219 -11.312 1 97.25 96 PRO A C 1
ATOM 746 O O . PRO A 1 96 ? 16.406 -17.188 -10.742 1 97.25 96 PRO A O 1
ATOM 749 N N . TRP A 1 97 ? 16.109 -18.75 -12.359 1 98.56 97 TRP A N 1
ATOM 750 C CA . TRP A 1 97 ? 14.852 -18.203 -12.859 1 98.56 97 TRP A CA 1
ATOM 751 C C . TRP A 1 97 ? 13.836 -19.312 -13.109 1 98.56 97 TRP A C 1
ATOM 753 O O . TRP A 1 97 ? 14.203 -20.484 -13.242 1 98.56 97 TRP A O 1
ATOM 763 N N . GLY A 1 98 ? 12.586 -18.953 -12.992 1 98.81 98 GLY A N 1
ATOM 764 C CA . GLY A 1 98 ? 11.5 -19.906 -13.195 1 98.81 98 GLY A CA 1
ATOM 765 C C . GLY A 1 98 ? 10.266 -19.266 -13.812 1 98.81 98 GLY A C 1
ATOM 766 O O . GLY A 1 98 ? 10.305 -18.125 -14.25 1 98.81 98 GLY A O 1
ATOM 767 N N . MET A 1 99 ? 9.273 -20.109 -14.016 1 98.88 99 MET A N 1
ATOM 768 C CA . MET A 1 99 ? 7.992 -19.703 -14.586 1 98.88 99 MET A CA 1
ATOM 769 C C . MET A 1 99 ? 6.832 -20.281 -13.781 1 98.88 99 MET A C 1
ATOM 771 O O . MET A 1 99 ? 7.043 -20.938 -12.766 1 98.88 99 MET A O 1
ATOM 775 N N . PHE A 1 100 ? 5.664 -19.906 -14.18 1 98.88 100 PHE A N 1
ATOM 776 C CA . PHE A 1 100 ? 4.438 -20.359 -13.531 1 98.88 100 PHE A CA 1
ATOM 777 C C . PHE A 1 100 ? 3.686 -21.344 -14.414 1 98.88 100 PHE A C 1
ATOM 779 O O . PHE A 1 100 ? 3.744 -21.25 -15.641 1 98.88 100 PHE A O 1
ATOM 786 N N . ALA A 1 101 ? 3.033 -22.328 -13.805 1 98.88 101 ALA A N 1
ATOM 787 C CA . ALA A 1 101 ? 2.273 -23.359 -14.523 1 98.88 101 ALA A CA 1
ATOM 788 C C . ALA A 1 101 ? 0.962 -23.672 -13.805 1 98.88 101 ALA A C 1
ATOM 790 O O . ALA A 1 101 ? 0.819 -23.391 -12.609 1 98.88 101 ALA A O 1
ATOM 791 N N . GLN A 1 102 ? 0.019 -24.172 -14.531 1 98.69 102 GLN A N 1
ATOM 792 C CA . GLN A 1 102 ? -1.224 -24.719 -14.008 1 98.69 102 GLN A CA 1
ATOM 793 C C . GLN A 1 102 ? -1.576 -26.031 -14.703 1 98.69 102 GLN A C 1
ATOM 795 O O . GLN A 1 102 ? -1.455 -26.141 -15.922 1 98.69 102 GLN A O 1
ATOM 800 N N . PRO A 1 103 ? -2.045 -27 -13.938 1 98.56 103 PRO A N 1
ATOM 801 C CA . PRO A 1 103 ? -2.328 -28.312 -14.523 1 98.56 103 PRO A CA 1
ATOM 802 C C . PRO A 1 103 ? -3.424 -28.25 -15.586 1 98.56 103 PRO A C 1
ATOM 804 O O . PRO A 1 103 ? -3.479 -29.125 -16.469 1 98.56 103 PRO A O 1
ATOM 807 N N . GLU A 1 104 ? -4.223 -27.266 -15.492 1 96.56 104 GLU A N 1
ATOM 808 C CA . GLU A 1 104 ? -5.359 -27.156 -16.406 1 96.56 104 GLU A CA 1
ATOM 809 C C . GLU A 1 104 ? -4.902 -26.984 -17.844 1 96.56 104 GLU A C 1
ATOM 811 O O . GLU A 1 104 ? -5.566 -27.438 -18.766 1 96.56 104 GLU A O 1
ATOM 816 N N . PHE A 1 105 ? -3.705 -26.344 -18.047 1 97.94 105 PHE A N 1
ATOM 817 C CA . PHE A 1 105 ? -3.402 -26.031 -19.453 1 97.94 105 PHE A CA 1
ATOM 818 C C . PHE A 1 105 ? -1.909 -26.172 -19.719 1 97.94 105 PHE A C 1
ATOM 820 O O . PHE A 1 105 ? -1.482 -26.203 -20.875 1 97.94 105 PHE A O 1
ATOM 827 N N . THR A 1 106 ? -1.076 -26.297 -18.734 1 98.75 106 THR A N 1
ATOM 828 C CA . THR A 1 106 ? 0.357 -26.453 -18.953 1 98.75 106 THR A CA 1
ATOM 829 C C . THR A 1 106 ? 0.729 -27.922 -19.109 1 98.75 106 THR A C 1
ATOM 831 O O . THR A 1 106 ? 0.57 -28.719 -18.188 1 98.75 106 THR A O 1
ATOM 834 N N . ARG A 1 107 ? 1.304 -28.281 -20.203 1 98.62 107 ARG A N 1
ATOM 835 C CA . ARG A 1 107 ? 1.722 -29.656 -20.453 1 98.62 107 ARG A CA 1
ATOM 836 C C . ARG A 1 107 ? 3.027 -29.969 -19.734 1 98.62 107 ARG A C 1
ATOM 838 O O . ARG A 1 107 ? 3.926 -29.125 -19.672 1 98.62 107 ARG A O 1
ATOM 845 N N . LEU A 1 108 ? 3.078 -31.188 -19.266 1 98.69 108 LEU A N 1
ATOM 846 C CA . LEU A 1 108 ? 4.297 -31.656 -18.625 1 98.69 108 LEU A CA 1
ATOM 847 C C . LEU A 1 108 ? 5.473 -31.641 -19.594 1 98.69 108 LEU A C 1
ATOM 849 O O . LEU A 1 108 ? 6.609 -31.391 -19.188 1 98.69 108 LEU A O 1
ATOM 853 N N . SER A 1 109 ? 5.223 -31.922 -20.812 1 98.62 109 SER A N 1
ATOM 854 C CA . SER A 1 109 ? 6.273 -31.875 -21.828 1 98.62 109 SER A CA 1
ATOM 855 C C . SER A 1 109 ? 6.848 -30.469 -21.969 1 98.62 109 SER A C 1
ATOM 857 O O . SER A 1 109 ? 8.039 -30.297 -22.234 1 98.62 109 SER A O 1
ATOM 859 N N . THR A 1 110 ? 6.016 -29.438 -21.812 1 98.56 110 THR A N 1
ATOM 860 C CA . THR A 1 110 ? 6.473 -28.047 -21.875 1 98.56 110 THR A CA 1
ATOM 861 C C . THR A 1 110 ? 7.367 -27.734 -20.672 1 98.56 110 THR A C 1
ATOM 863 O O . THR A 1 110 ? 8.398 -27.078 -20.828 1 98.56 110 THR A O 1
ATOM 866 N N . ILE A 1 111 ? 6.977 -28.172 -19.516 1 98.75 111 ILE A N 1
ATOM 867 C CA . ILE A 1 111 ? 7.805 -27.984 -18.328 1 98.75 111 ILE A CA 1
ATOM 868 C C . ILE A 1 111 ? 9.18 -28.625 -18.562 1 98.75 111 ILE A C 1
ATOM 870 O O . ILE A 1 111 ? 10.203 -28.016 -18.266 1 98.75 111 ILE A O 1
ATOM 874 N N . ALA A 1 112 ? 9.172 -29.844 -19.125 1 98.56 112 ALA A N 1
ATOM 875 C CA . ALA A 1 112 ? 10.422 -30.547 -19.422 1 98.56 112 ALA A CA 1
ATOM 876 C C . ALA A 1 112 ? 11.273 -29.766 -20.406 1 98.56 112 ALA A C 1
ATOM 878 O O . ALA A 1 112 ? 12.492 -29.656 -20.234 1 98.56 112 ALA A O 1
ATOM 879 N N . GLU A 1 113 ? 10.664 -29.297 -21.375 1 98.5 113 GLU A N 1
ATOM 880 C CA . GLU A 1 113 ? 11.383 -28.562 -22.406 1 98.5 113 GLU A CA 1
ATOM 881 C C . GLU A 1 113 ? 11.977 -27.266 -21.859 1 98.5 113 GLU A C 1
ATOM 883 O O . GLU A 1 113 ? 13.125 -26.938 -22.156 1 98.5 113 GLU A O 1
ATOM 888 N N . MET A 1 114 ? 11.18 -26.484 -21.094 1 98.56 114 MET A N 1
ATOM 889 C CA . MET A 1 114 ? 11.688 -25.266 -20.484 1 98.56 114 MET A CA 1
ATOM 890 C C . MET A 1 114 ? 12.836 -25.562 -19.531 1 98.56 114 MET A C 1
ATOM 892 O O . MET A 1 114 ? 13.805 -24.797 -19.453 1 98.56 114 MET A O 1
ATOM 896 N N . THR A 1 115 ? 12.68 -26.641 -18.828 1 98.62 115 THR A N 1
ATOM 897 C CA . THR A 1 115 ? 13.742 -27.062 -17.922 1 98.62 115 THR A CA 1
ATOM 898 C C . THR A 1 115 ? 15.023 -27.375 -18.703 1 98.62 115 THR A C 1
ATOM 900 O O . THR A 1 115 ? 16.109 -26.953 -18.297 1 98.62 115 THR A O 1
ATOM 903 N N . ALA A 1 116 ? 14.883 -28.109 -19.734 1 98.25 116 ALA A N 1
ATOM 904 C CA . ALA A 1 116 ? 16.031 -28.422 -20.578 1 98.25 116 ALA A CA 1
ATOM 905 C C . ALA A 1 116 ? 16.688 -27.156 -21.125 1 98.25 116 ALA A C 1
ATOM 907 O O . ALA A 1 116 ? 17.891 -27.141 -21.391 1 98.25 116 ALA A O 1
ATOM 908 N N . ARG A 1 117 ? 15.914 -26.125 -21.156 1 98 117 ARG A N 1
ATOM 909 C CA . ARG A 1 117 ? 16.406 -24.875 -21.703 1 98 117 ARG A CA 1
ATOM 910 C C . ARG A 1 117 ? 16.906 -23.938 -20.609 1 98 117 ARG A C 1
ATOM 912 O O . ARG A 1 117 ? 17.266 -22.797 -20.859 1 98 117 ARG A O 1
ATOM 919 N N . GLY A 1 118 ? 16.859 -24.359 -19.391 1 97.56 118 GLY A N 1
ATOM 920 C CA . GLY A 1 118 ? 17.547 -23.609 -18.359 1 97.56 118 GLY A CA 1
ATOM 921 C C . GLY A 1 118 ? 16.641 -23.203 -17.219 1 97.56 118 GLY A C 1
ATOM 922 O O . GLY A 1 118 ? 17.109 -22.641 -16.219 1 97.56 118 GLY A O 1
ATOM 923 N N . MET A 1 119 ? 15.352 -23.453 -17.297 1 98.56 119 MET A N 1
ATOM 924 C CA . MET A 1 119 ? 14.453 -23.125 -16.203 1 98.56 119 MET A CA 1
ATOM 925 C C . MET A 1 119 ? 14.844 -23.891 -14.938 1 98.56 119 MET A C 1
ATOM 927 O O . MET A 1 119 ? 14.992 -25.109 -14.961 1 98.56 119 MET A O 1
ATOM 931 N N . SER A 1 120 ? 14.953 -23.141 -13.828 1 98.38 120 SER A N 1
ATOM 932 C CA . SER A 1 120 ? 15.453 -23.734 -12.594 1 98.38 120 SER A CA 1
ATOM 933 C C . SER A 1 120 ? 14.305 -24.141 -11.672 1 98.38 120 SER A C 1
ATOM 935 O O . SER A 1 120 ? 14.477 -25 -10.805 1 98.38 120 SER A O 1
ATOM 937 N N . PHE A 1 121 ? 13.164 -23.469 -11.789 1 98.75 121 PHE A N 1
ATOM 938 C CA . PHE A 1 121 ? 12.031 -23.812 -10.953 1 98.75 121 PHE A CA 1
ATOM 939 C C . PHE A 1 121 ? 10.711 -23.5 -11.656 1 98.75 121 PHE A C 1
ATOM 941 O O . PHE A 1 121 ? 10.688 -22.719 -12.617 1 98.75 121 PHE A O 1
ATOM 948 N N . VAL A 1 122 ? 9.664 -24.172 -11.234 1 98.88 122 VAL A N 1
ATOM 949 C CA . VAL A 1 122 ? 8.312 -23.875 -11.703 1 98.88 122 VAL A CA 1
ATOM 950 C C . VAL A 1 122 ? 7.344 -23.859 -10.516 1 98.88 122 VAL A C 1
ATOM 952 O O . VAL A 1 122 ? 7.449 -24.688 -9.609 1 98.88 122 VAL A O 1
ATOM 955 N N . ARG A 1 123 ? 6.562 -22.828 -10.414 1 98.88 123 ARG A N 1
ATOM 956 C CA . ARG A 1 123 ? 5.48 -22.797 -9.43 1 98.88 123 ARG A CA 1
ATOM 957 C C . ARG A 1 123 ? 4.16 -23.234 -10.062 1 98.88 123 ARG A C 1
ATOM 959 O O . ARG A 1 123 ? 3.709 -22.641 -11.047 1 98.88 123 ARG A O 1
ATOM 966 N N . VAL A 1 124 ? 3.596 -24.219 -9.5 1 98.94 124 VAL A N 1
ATOM 967 C CA . VAL A 1 124 ? 2.352 -24.781 -10.008 1 98.94 124 VAL A CA 1
ATOM 968 C C . VAL A 1 124 ? 1.174 -24.281 -9.18 1 98.94 124 VAL A C 1
ATOM 970 O O . VAL A 1 124 ? 1.053 -24.609 -8 1 98.94 124 VAL A O 1
ATOM 973 N N . GLY A 1 125 ? 0.317 -23.547 -9.844 1 98.62 125 GLY A N 1
ATOM 974 C CA . GLY A 1 125 ? -0.817 -22.938 -9.156 1 98.62 125 GLY A CA 1
ATOM 975 C C . GLY A 1 125 ? -2.09 -23.766 -9.281 1 98.62 125 GLY A C 1
ATOM 976 O O . GLY A 1 125 ? -2.436 -24.219 -10.367 1 98.62 125 GLY A O 1
ATOM 977 N N . MET A 1 126 ? -2.736 -23.938 -8.211 1 97.69 126 MET A N 1
ATOM 978 C CA . MET A 1 126 ? -4.082 -24.5 -8.148 1 97.69 126 MET A CA 1
ATOM 979 C C . MET A 1 126 ? -4.711 -24.25 -6.781 1 97.69 126 MET A C 1
ATOM 981 O O . MET A 1 126 ? -4.008 -23.953 -5.812 1 97.69 126 MET A O 1
ATOM 985 N N . GLU A 1 127 ? -6.016 -24.344 -6.684 1 96.25 127 GLU A N 1
ATOM 986 C CA . GLU A 1 127 ? -6.707 -24.234 -5.402 1 96.25 127 GLU A CA 1
ATOM 987 C C . GLU A 1 127 ? -6.516 -25.484 -4.559 1 96.25 127 GLU A C 1
ATOM 989 O O . GLU A 1 127 ? -6.328 -26.578 -5.094 1 96.25 127 GLU A O 1
ATOM 994 N N . PRO A 1 128 ? -6.551 -25.344 -3.246 1 97.12 128 PRO A N 1
ATOM 995 C CA . PRO A 1 128 ? -6.312 -26.484 -2.363 1 97.12 128 PRO A CA 1
ATOM 996 C C . PRO A 1 128 ? -7.223 -27.672 -2.672 1 97.12 128 PRO A C 1
ATOM 998 O O . PRO A 1 128 ? -6.781 -28.828 -2.633 1 97.12 128 PRO A O 1
ATOM 1001 N N . ASP A 1 129 ? -8.438 -27.438 -3.049 1 94.81 129 ASP A N 1
ATOM 1002 C CA . ASP A 1 129 ? -9.398 -28.516 -3.266 1 94.81 129 ASP A CA 1
ATOM 1003 C C . ASP A 1 129 ? -9.109 -29.266 -4.562 1 94.81 129 ASP A C 1
ATOM 1005 O O . ASP A 1 129 ? -9.672 -30.328 -4.812 1 94.81 129 ASP A O 1
ATOM 1009 N N . ARG A 1 130 ? -8.156 -28.797 -5.34 1 96.81 130 ARG A N 1
ATOM 1010 C CA . ARG A 1 130 ? -7.812 -29.422 -6.609 1 96.81 130 ARG A CA 1
ATOM 1011 C C . ARG A 1 130 ? -6.531 -30.25 -6.48 1 96.81 130 ARG A C 1
ATOM 1013 O O . ARG A 1 130 ? -6.168 -30.984 -7.398 1 96.81 130 ARG A O 1
ATOM 1020 N N . VAL A 1 131 ? -5.883 -30.219 -5.375 1 98.56 131 VAL A N 1
ATOM 1021 C CA . VAL A 1 131 ? -4.559 -30.797 -5.211 1 98.56 131 VAL A CA 1
ATOM 1022 C C . VAL A 1 131 ? -4.656 -32.312 -5.32 1 98.56 131 VAL A C 1
ATOM 1024 O O . VAL A 1 131 ? -3.877 -32.938 -6.039 1 98.56 131 VAL A O 1
ATOM 1027 N N . GLN A 1 132 ? -5.672 -32.938 -4.699 1 98.25 132 GLN A N 1
ATOM 1028 C CA . GLN A 1 132 ? -5.816 -34.406 -4.711 1 98.25 132 GLN A CA 1
ATOM 1029 C C . GLN A 1 132 ? -5.938 -34.906 -6.137 1 98.25 132 GLN A C 1
ATOM 1031 O O . GLN A 1 132 ? -5.344 -35.938 -6.477 1 98.25 132 GLN A O 1
ATOM 1036 N N . ALA A 1 133 ? -6.594 -34.188 -6.934 1 98.25 133 ALA A N 1
ATOM 1037 C CA . ALA A 1 133 ? -6.848 -34.625 -8.305 1 98.25 133 ALA A CA 1
ATOM 1038 C C . ALA A 1 133 ? -5.609 -34.406 -9.18 1 98.25 133 ALA A C 1
ATOM 1040 O O . ALA A 1 133 ? -5.539 -34.938 -10.297 1 98.25 133 ALA A O 1
ATOM 1041 N N . ASN A 1 134 ? -4.551 -33.719 -8.648 1 98.75 134 ASN A N 1
ATOM 1042 C CA . ASN A 1 134 ? -3.416 -33.344 -9.492 1 98.75 134 ASN A CA 1
ATOM 1043 C C . ASN A 1 134 ? -2.098 -33.812 -8.891 1 98.75 134 ASN A C 1
ATOM 1045 O O . ASN A 1 134 ? -1.038 -33.281 -9.188 1 98.75 134 ASN A O 1
ATOM 1049 N N . LEU A 1 135 ? -2.135 -34.812 -8.016 1 98.75 135 LEU A N 1
ATOM 1050 C CA . LEU A 1 135 ? -0.939 -35.375 -7.383 1 98.75 135 LEU A CA 1
ATOM 1051 C C . LEU A 1 135 ? 0.005 -35.969 -8.422 1 98.75 135 LEU A C 1
ATOM 1053 O O . LEU A 1 135 ? 1.226 -35.812 -8.312 1 98.75 135 LEU A O 1
ATOM 1057 N N . ASP A 1 136 ? -0.599 -36.656 -9.398 1 98.56 136 ASP A N 1
ATOM 1058 C CA . ASP A 1 136 ? 0.229 -37.25 -10.445 1 98.56 136 ASP A CA 1
ATOM 1059 C C . ASP A 1 136 ? 0.942 -36.188 -11.258 1 98.56 136 ASP A C 1
ATOM 1061 O O . ASP A 1 136 ? 2.102 -36.344 -11.641 1 98.56 136 ASP A O 1
ATOM 1065 N N . TYR A 1 137 ? 0.287 -35.094 -11.57 1 98.81 137 TYR A N 1
ATOM 1066 C CA . TYR A 1 137 ? 0.89 -33.938 -12.266 1 98.81 137 TYR A CA 1
ATOM 1067 C C . TYR A 1 137 ? 2.088 -33.406 -11.5 1 98.81 137 TYR A C 1
ATOM 1069 O O . TYR A 1 137 ? 3.146 -33.156 -12.078 1 98.81 137 TYR A O 1
ATOM 1077 N N . LEU A 1 138 ? 1.97 -33.281 -10.188 1 98.88 138 LEU A N 1
ATOM 1078 C CA . LEU A 1 138 ? 3.045 -32.781 -9.344 1 98.88 138 LEU A CA 1
ATOM 1079 C C . LEU A 1 138 ? 4.227 -33.75 -9.336 1 98.88 138 LEU A C 1
ATOM 1081 O O . LEU A 1 138 ? 5.379 -33.312 -9.461 1 98.88 138 LEU A O 1
ATOM 1085 N N . ARG A 1 139 ? 3.947 -35.031 -9.219 1 98.56 139 ARG A N 1
ATOM 1086 C CA . ARG A 1 139 ? 5 -36.062 -9.211 1 98.56 139 ARG A CA 1
ATOM 1087 C C . ARG A 1 139 ? 5.816 -36 -10.5 1 98.56 139 ARG A C 1
ATOM 1089 O O . ARG A 1 139 ? 7.047 -36 -10.461 1 98.56 139 ARG A O 1
ATOM 1096 N N . ARG A 1 140 ? 5.105 -35.875 -11.562 1 98.62 140 ARG A N 1
ATOM 1097 C CA . ARG A 1 140 ? 5.766 -35.875 -12.859 1 98.62 140 ARG A CA 1
ATOM 1098 C C . ARG A 1 140 ? 6.543 -34.594 -13.078 1 98.62 140 ARG A C 1
ATOM 1100 O O . ARG A 1 140 ? 7.617 -34.594 -13.688 1 98.62 140 ARG A O 1
ATOM 1107 N N . ALA A 1 141 ? 5.988 -33.469 -12.641 1 98.81 141 ALA A N 1
ATOM 1108 C CA . ALA A 1 141 ? 6.707 -32.188 -12.734 1 98.81 141 ALA A CA 1
ATOM 1109 C C . ALA A 1 141 ? 8.016 -32.25 -11.938 1 98.81 141 ALA A C 1
ATOM 1111 O O . ALA A 1 141 ? 9.047 -31.766 -12.406 1 98.81 141 ALA A O 1
ATOM 1112 N N . ILE A 1 142 ? 8.008 -32.875 -10.781 1 98.5 142 ILE A N 1
ATOM 1113 C CA . ILE A 1 142 ? 9.156 -32.969 -9.891 1 98.5 142 ILE A CA 1
ATOM 1114 C C . ILE A 1 142 ? 10.242 -33.812 -10.539 1 98.5 142 ILE A C 1
ATOM 1116 O O . ILE A 1 142 ? 11.438 -33.562 -10.359 1 98.5 142 ILE A O 1
ATOM 1120 N N . GLU A 1 143 ? 9.836 -34.75 -11.352 1 97.62 143 GLU A N 1
ATOM 1121 C CA . GLU A 1 143 ? 10.789 -35.594 -12.047 1 97.62 143 GLU A CA 1
ATOM 1122 C C . GLU A 1 143 ? 11.555 -34.812 -13.109 1 97.62 143 GLU A C 1
ATOM 1124 O O . GLU A 1 143 ? 12.664 -35.219 -13.484 1 97.62 143 GLU A O 1
ATOM 1129 N N . THR A 1 144 ? 11 -33.75 -13.547 1 96.88 144 THR A N 1
ATOM 1130 C CA . THR A 1 144 ? 11.562 -33.125 -14.734 1 96.88 144 THR A CA 1
ATOM 1131 C C . THR A 1 144 ? 12.195 -31.766 -14.383 1 96.88 144 THR A C 1
ATOM 1133 O O . THR A 1 144 ? 13.133 -31.328 -15.047 1 96.88 144 THR A O 1
ATOM 1136 N N . CYS A 1 145 ? 11.711 -31.094 -13.375 1 98.44 145 CYS A N 1
ATOM 1137 C CA . CYS A 1 145 ? 12.195 -29.781 -13 1 98.44 145 CYS A CA 1
ATOM 1138 C C . CYS A 1 145 ? 12.945 -29.828 -11.68 1 98.44 145 CYS A C 1
ATOM 1140 O O . CYS A 1 145 ? 12.516 -30.484 -10.734 1 98.44 145 CYS A O 1
ATOM 1142 N N . PRO A 1 146 ? 14.078 -29.109 -11.594 1 97.94 146 PRO A N 1
ATOM 1143 C CA . PRO A 1 146 ? 14.898 -29.156 -10.383 1 97.94 146 PRO A CA 1
ATOM 1144 C C . PRO A 1 146 ? 14.125 -28.75 -9.133 1 97.94 146 PRO A C 1
ATOM 1146 O O . PRO A 1 146 ? 14.367 -29.281 -8.047 1 97.94 146 PRO A O 1
ATOM 1149 N N . ALA A 1 147 ? 13.234 -27.812 -9.25 1 98.69 147 ALA A N 1
ATOM 1150 C CA . ALA A 1 147 ? 12.438 -27.359 -8.109 1 98.69 147 ALA A CA 1
ATOM 1151 C C . ALA A 1 147 ? 11 -27.062 -8.531 1 98.69 147 ALA A C 1
ATOM 1153 O O . ALA A 1 147 ? 10.766 -26.281 -9.453 1 98.69 147 ALA A O 1
ATOM 1154 N N . VAL A 1 148 ? 10.086 -27.734 -7.863 1 98.88 148 VAL A N 1
ATOM 1155 C CA . VAL A 1 148 ? 8.656 -27.516 -8.109 1 98.88 148 VAL A CA 1
ATOM 1156 C C . VAL A 1 148 ? 7.992 -27 -6.836 1 98.88 148 VAL A C 1
ATOM 1158 O O . VAL A 1 148 ? 8.078 -27.625 -5.781 1 98.88 148 VAL A O 1
ATOM 1161 N N . TYR A 1 149 ? 7.387 -25.828 -6.938 1 98.81 149 TYR A N 1
ATOM 1162 C CA . TYR A 1 149 ? 6.617 -25.266 -5.836 1 98.81 149 TYR A CA 1
ATOM 1163 C C . TYR A 1 149 ? 5.121 -25.391 -6.086 1 98.81 149 TYR A C 1
ATOM 1165 O O . TYR A 1 149 ? 4.668 -25.312 -7.23 1 98.81 149 TYR A O 1
ATOM 1173 N N . LEU A 1 150 ? 4.383 -25.625 -5.051 1 98.94 150 LEU A N 1
ATOM 1174 C CA . LEU A 1 150 ? 2.926 -25.641 -5.117 1 98.94 150 LEU A CA 1
ATOM 1175 C C . LEU A 1 150 ? 2.338 -24.328 -4.613 1 98.94 150 LEU A C 1
ATOM 1177 O O . LEU A 1 150 ? 2.553 -23.953 -3.459 1 98.94 150 LEU A O 1
ATOM 1181 N N . ASN A 1 151 ? 1.674 -23.641 -5.449 1 98.75 151 ASN A N 1
ATOM 1182 C CA . ASN A 1 151 ? 1.012 -22.375 -5.133 1 98.75 151 ASN A CA 1
ATOM 1183 C C . ASN A 1 151 ? -0.477 -22.578 -4.859 1 98.75 151 ASN A C 1
ATOM 1185 O O . ASN A 1 151 ? -1.27 -22.719 -5.793 1 98.75 151 ASN A O 1
ATOM 1189 N N . LEU A 1 152 ? -0.854 -22.453 -3.59 1 98.38 152 LEU A N 1
ATOM 1190 C CA . LEU A 1 152 ? -2.242 -22.672 -3.201 1 98.38 152 LEU A CA 1
ATOM 1191 C C . LEU A 1 152 ? -3.078 -21.422 -3.41 1 98.38 152 LEU A C 1
ATOM 1193 O O . LEU A 1 152 ? -3.338 -20.672 -2.459 1 98.38 152 LEU A O 1
ATOM 1197 N N . MET A 1 153 ? -3.561 -21.281 -4.605 1 96.75 153 MET A N 1
ATOM 1198 C CA . MET A 1 153 ? -4.363 -20.109 -4.973 1 96.75 153 MET A CA 1
ATOM 1199 C C . MET A 1 153 ? -5.637 -20.047 -4.133 1 96.75 153 MET A C 1
ATOM 1201 O O . MET A 1 153 ? -6.219 -21.078 -3.797 1 96.75 153 MET A O 1
ATOM 1205 N N . LYS A 1 154 ? -6.051 -18.859 -3.766 1 94.38 154 LYS A N 1
ATOM 1206 C CA . LYS A 1 154 ? -7.25 -18.609 -2.977 1 94.38 154 LYS A CA 1
ATOM 1207 C C . LYS A 1 154 ? -7.211 -19.375 -1.655 1 94.38 154 LYS A C 1
ATOM 1209 O O . LYS A 1 154 ? -8.211 -19.969 -1.246 1 94.38 154 LYS A O 1
ATOM 1214 N N . SER A 1 155 ? -6.059 -19.391 -1.031 1 96.06 155 SER A N 1
ATOM 1215 C CA . SER A 1 155 ? -5.863 -20.109 0.23 1 96.06 155 SER A CA 1
ATOM 1216 C C . SER A 1 155 ? -6.902 -19.688 1.265 1 96.06 155 SER A C 1
ATOM 1218 O O . SER A 1 155 ? -7.441 -20.531 1.984 1 96.06 155 SER A O 1
ATOM 1220 N N . SER A 1 156 ? -7.215 -18.391 1.318 1 91.25 156 SER A N 1
ATOM 1221 C CA . SER A 1 156 ? -8.062 -17.859 2.381 1 91.25 156 SER A CA 1
ATOM 1222 C C . SER A 1 156 ? -9.508 -18.312 2.213 1 91.25 156 SER A C 1
ATOM 1224 O O . SER A 1 156 ? -10.312 -18.203 3.141 1 91.25 156 SER A O 1
ATOM 1226 N N . ALA A 1 157 ? -9.828 -18.812 1.069 1 89.38 157 ALA A N 1
ATOM 1227 C CA . ALA A 1 157 ? -11.188 -19.281 0.817 1 89.38 157 ALA A CA 1
ATOM 1228 C C . ALA A 1 157 ? -11.375 -20.719 1.304 1 89.38 157 ALA A C 1
ATOM 1230 O O . ALA A 1 157 ? -12.484 -21.25 1.276 1 89.38 157 ALA A O 1
ATOM 1231 N N . THR A 1 158 ? -10.367 -21.359 1.758 1 91.69 158 THR A N 1
ATOM 1232 C CA . THR A 1 158 ? -10.414 -22.734 2.26 1 91.69 158 THR A CA 1
ATOM 1233 C C . THR A 1 158 ? -10.164 -22.766 3.764 1 91.69 158 THR A C 1
ATOM 1235 O O . THR A 1 158 ? -9.141 -22.281 4.242 1 91.69 158 THR A O 1
ATOM 1238 N N . PRO A 1 159 ? -11.125 -23.359 4.492 1 92.69 159 PRO A N 1
ATOM 1239 C CA . PRO A 1 159 ? -10.859 -23.5 5.926 1 92.69 159 PRO A CA 1
ATOM 1240 C C . PRO A 1 159 ? -9.555 -24.25 6.211 1 92.69 159 PRO A C 1
ATOM 1242 O O . PRO A 1 159 ? -9.266 -25.266 5.582 1 92.69 159 PRO A O 1
ATOM 1245 N N . ILE A 1 160 ? -8.828 -23.719 7.086 1 93.62 160 ILE A N 1
ATOM 1246 C CA . ILE A 1 160 ? -7.488 -24.219 7.383 1 93.62 160 ILE A CA 1
ATOM 1247 C C . ILE A 1 160 ? -7.555 -25.672 7.809 1 93.62 160 ILE A C 1
ATOM 1249 O O . ILE A 1 160 ? -6.648 -26.453 7.508 1 93.62 160 ILE A O 1
ATOM 1253 N N . GLU A 1 161 ? -8.578 -26.094 8.469 1 94 161 GLU A N 1
ATOM 1254 C CA . GLU A 1 161 ? -8.75 -27.469 8.969 1 94 161 GLU A CA 1
ATOM 1255 C C . GLU A 1 161 ? -8.797 -28.469 7.816 1 94 161 GLU A C 1
ATOM 1257 O O . GLU A 1 161 ? -8.484 -29.641 8 1 94 161 GLU A O 1
ATOM 1262 N N . ASP A 1 162 ? -9.109 -28 6.621 1 95.75 162 ASP A N 1
ATOM 1263 C CA . ASP A 1 162 ? -9.242 -28.891 5.469 1 95.75 162 ASP A CA 1
ATOM 1264 C C . ASP A 1 162 ? -7.898 -29.078 4.766 1 95.75 162 ASP A C 1
ATOM 1266 O O . ASP A 1 162 ? -7.746 -29.969 3.934 1 95.75 162 ASP A O 1
ATOM 1270 N N . PHE A 1 163 ? -6.887 -28.312 5.113 1 96.75 163 PHE A N 1
ATOM 1271 C CA . PHE A 1 163 ? -5.609 -28.328 4.406 1 96.75 163 PHE A CA 1
ATOM 1272 C C . PHE A 1 163 ? -4.926 -29.672 4.555 1 96.75 163 PHE A C 1
ATOM 1274 O O . PHE A 1 163 ? -4.367 -30.203 3.59 1 96.75 163 PHE A O 1
ATOM 1281 N N . ARG A 1 164 ? -5 -30.266 5.75 1 95.81 164 ARG A N 1
ATOM 1282 C CA . ARG A 1 164 ? -4.316 -31.531 5.98 1 95.81 164 ARG A CA 1
ATOM 1283 C C . ARG A 1 164 ? -4.82 -32.625 5.027 1 95.81 164 ARG A C 1
ATOM 1285 O O . ARG A 1 164 ? -4.023 -33.312 4.406 1 95.81 164 ARG A O 1
ATOM 1292 N N . THR A 1 165 ? -6.129 -32.656 4.969 1 97.25 165 THR A N 1
ATOM 1293 C CA . THR A 1 165 ? -6.73 -33.656 4.098 1 97.25 165 THR A CA 1
ATOM 1294 C C . THR A 1 165 ? -6.516 -33.312 2.631 1 97.25 165 THR A C 1
ATOM 1296 O O . THR A 1 165 ? -6.18 -34.156 1.818 1 97.25 165 THR A O 1
ATOM 1299 N N . MET A 1 166 ? -6.602 -32.031 2.256 1 97.44 166 MET A N 1
ATOM 1300 C CA . MET A 1 166 ? -6.543 -31.594 0.866 1 97.44 166 MET A CA 1
ATOM 1301 C C . MET A 1 166 ? -5.121 -31.703 0.324 1 97.44 166 MET A C 1
ATOM 1303 O O . MET A 1 166 ? -4.922 -31.906 -0.875 1 97.44 166 MET A O 1
ATOM 1307 N N . LEU A 1 167 ? -4.133 -31.672 1.229 1 98.38 167 LEU A N 1
ATOM 1308 C CA . LEU A 1 167 ? -2.742 -31.641 0.784 1 98.38 167 LEU A CA 1
ATOM 1309 C C . LEU A 1 167 ? -2.066 -33 1.05 1 98.38 167 LEU A C 1
ATOM 1311 O O . LEU A 1 167 ? -0.862 -33.125 0.829 1 98.38 167 LEU A O 1
ATOM 1315 N N . GLU A 1 168 ? -2.893 -33.938 1.551 1 97.62 168 GLU A N 1
ATOM 1316 C CA . GLU A 1 168 ? -2.359 -35.281 1.767 1 97.62 168 GLU A CA 1
ATOM 1317 C C . GLU A 1 168 ? -1.824 -35.875 0.469 1 97.62 168 GLU A C 1
ATOM 1319 O O . GLU A 1 168 ? -2.484 -35.812 -0.57 1 97.62 168 GLU A O 1
ATOM 1324 N N . GLY A 1 169 ? -0.565 -36.375 0.502 1 98.12 169 GLY A N 1
ATOM 1325 C CA . GLY A 1 169 ? -0.014 -37.062 -0.651 1 98.12 169 GLY A CA 1
ATOM 1326 C C . GLY A 1 169 ? 0.879 -36.188 -1.505 1 98.12 169 GLY A C 1
ATOM 1327 O O . GLY A 1 169 ? 1.52 -36.656 -2.443 1 98.12 169 GLY A O 1
ATOM 1328 N N . VAL A 1 170 ? 0.896 -34.875 -1.256 1 98.69 170 VAL A N 1
ATOM 1329 C CA . VAL A 1 170 ? 1.863 -34.031 -1.951 1 98.69 170 VAL A CA 1
ATOM 1330 C C . VAL A 1 170 ? 3.262 -34.625 -1.809 1 98.69 170 VAL A C 1
ATOM 1332 O O . VAL A 1 170 ? 3.701 -34.938 -0.699 1 98.69 170 VAL A O 1
ATOM 1335 N N . PRO A 1 171 ? 3.91 -34.781 -2.941 1 97.44 171 PRO A N 1
ATOM 1336 C CA . PRO A 1 171 ? 5.184 -35.5 -2.906 1 97.44 171 PRO A CA 1
ATOM 1337 C C . PRO A 1 171 ? 6.223 -34.812 -2.02 1 97.44 171 PRO A C 1
ATOM 1339 O O . PRO A 1 171 ? 6.297 -33.594 -1.978 1 97.44 171 PRO A O 1
ATOM 1342 N N . GLU A 1 172 ? 7.047 -35.562 -1.421 1 94.56 172 GLU A N 1
ATOM 1343 C CA . GLU A 1 172 ? 8.117 -35.094 -0.557 1 94.56 172 GLU A CA 1
ATOM 1344 C C . GLU A 1 172 ? 9.141 -34.281 -1.354 1 94.56 172 GLU A C 1
ATOM 1346 O O . GLU A 1 172 ? 9.852 -33.438 -0.797 1 94.56 172 GLU A O 1
ATOM 1351 N N . GLY A 1 173 ? 9.188 -34.531 -2.58 1 97 173 GLY A N 1
ATOM 1352 C CA . GLY A 1 173 ? 10.148 -33.844 -3.432 1 97 173 GLY A CA 1
ATOM 1353 C C . GLY A 1 173 ? 9.758 -32.406 -3.744 1 97 173 GLY A C 1
ATOM 1354 O O . GLY A 1 173 ? 10.531 -31.672 -4.344 1 97 173 GLY A O 1
ATOM 1355 N N . ILE A 1 174 ? 8.586 -31.969 -3.285 1 98.44 174 ILE A N 1
ATOM 1356 C CA . ILE A 1 174 ? 8.148 -30.594 -3.496 1 98.44 174 ILE A CA 1
ATOM 1357 C C . ILE A 1 174 ? 9.133 -29.641 -2.836 1 98.44 174 ILE A C 1
ATOM 1359 O O . ILE A 1 174 ? 9.594 -29.875 -1.718 1 98.44 174 ILE A O 1
ATOM 1363 N N . ALA A 1 175 ? 9.523 -28.594 -3.58 1 98.38 175 ALA A N 1
ATOM 1364 C CA . ALA A 1 175 ? 10.516 -27.656 -3.072 1 98.38 175 ALA A CA 1
ATOM 1365 C C . ALA A 1 175 ? 9.914 -26.75 -2.002 1 98.38 175 ALA A C 1
ATOM 1367 O O . ALA A 1 175 ? 10.625 -26.266 -1.12 1 98.38 175 ALA A O 1
ATOM 1368 N N . GLY A 1 176 ? 8.602 -26.531 -2.092 1 98.25 176 GLY A N 1
ATOM 1369 C CA . GLY A 1 176 ? 7.887 -25.719 -1.119 1 98.25 176 GLY A CA 1
ATOM 1370 C C . GLY A 1 176 ? 6.422 -25.516 -1.465 1 98.25 176 GLY A C 1
ATOM 1371 O O . GLY A 1 176 ? 5.996 -25.828 -2.582 1 98.25 176 GLY A O 1
ATOM 1372 N N . VAL A 1 177 ? 5.656 -25.031 -0.484 1 98.81 177 VAL A N 1
ATOM 1373 C CA . VAL A 1 177 ? 4.23 -24.781 -0.653 1 98.81 177 VAL A CA 1
ATOM 1374 C C . VAL A 1 177 ? 3.924 -23.328 -0.294 1 98.81 177 VAL A C 1
ATOM 1376 O O . VAL A 1 177 ? 4.328 -22.844 0.766 1 98.81 177 VAL A O 1
ATOM 1379 N N . TYR A 1 178 ? 3.197 -22.672 -1.203 1 98.81 178 TYR A N 1
ATOM 1380 C CA . TYR A 1 178 ? 2.887 -21.266 -1.045 1 98.81 178 TYR A CA 1
ATOM 1381 C C . TYR A 1 178 ? 1.471 -21.062 -0.513 1 98.81 178 TYR A C 1
ATOM 1383 O O . TYR A 1 178 ? 0.521 -21.656 -1.027 1 98.81 178 TYR A O 1
ATOM 1391 N N . VAL A 1 179 ? 1.38 -20.234 0.521 1 98.75 179 VAL A N 1
ATOM 1392 C CA . VAL A 1 179 ? 0.108 -19.609 0.885 1 98.75 179 VAL A CA 1
ATOM 1393 C C . VAL A 1 179 ? -0.121 -18.359 0.042 1 98.75 179 VAL A C 1
ATOM 1395 O O . VAL A 1 179 ? 0.743 -17.484 -0.024 1 98.75 179 VAL A O 1
ATOM 1398 N N . VAL A 1 180 ? -1.287 -18.266 -0.598 1 98.62 180 VAL A N 1
ATOM 1399 C CA . VAL A 1 180 ? -1.508 -17.188 -1.56 1 98.62 180 VAL A CA 1
ATOM 1400 C C . VAL A 1 180 ? -2.727 -16.375 -1.146 1 98.62 180 VAL A C 1
ATOM 1402 O O . VAL A 1 180 ? -3.828 -16.906 -1.014 1 98.62 180 VAL A O 1
ATOM 1405 N N . ASP A 1 181 ? -2.531 -15.102 -0.945 1 97.94 181 ASP A N 1
ATOM 1406 C CA . ASP A 1 181 ? -3.617 -14.156 -0.693 1 97.94 181 ASP A CA 1
ATOM 1407 C C . ASP A 1 181 ? -4.188 -13.617 -2.002 1 97.94 181 ASP A C 1
ATOM 1409 O O . ASP A 1 181 ? -4.023 -12.438 -2.312 1 97.94 181 ASP A O 1
ATOM 1413 N N . SER A 1 182 ? -5.027 -14.414 -2.629 1 97.25 182 SER A N 1
ATOM 1414 C CA . SER A 1 182 ? -5.531 -14.148 -3.971 1 97.25 182 SER A CA 1
ATOM 1415 C C . SER A 1 182 ? -6.492 -12.961 -3.973 1 97.25 182 SER A C 1
ATOM 1417 O O . SER A 1 182 ? -6.621 -12.266 -4.98 1 97.25 182 SER A O 1
ATOM 1419 N N . TYR A 1 183 ? -7.133 -12.727 -2.877 1 96.38 183 TYR A N 1
ATOM 1420 C CA . TYR A 1 183 ? -8.148 -11.68 -2.814 1 96.38 183 TYR A CA 1
ATOM 1421 C C . TYR A 1 183 ? -7.555 -10.367 -2.316 1 96.38 183 TYR A C 1
ATOM 1423 O O . TYR A 1 183 ? -8.18 -9.312 -2.428 1 96.38 183 TYR A O 1
ATOM 1431 N N . GLY A 1 184 ? -6.344 -10.438 -1.742 1 97.38 184 GLY A N 1
ATOM 1432 C CA . GLY A 1 184 ? -5.699 -9.258 -1.191 1 97.38 184 GLY A CA 1
ATOM 1433 C C . GLY A 1 184 ? -6.398 -8.719 0.042 1 97.38 184 GLY A C 1
ATOM 1434 O O . GLY A 1 184 ? -6.465 -7.504 0.243 1 97.38 184 GLY A O 1
ATOM 1435 N N . ALA A 1 185 ? -6.984 -9.641 0.84 1 94.94 185 ALA A N 1
ATOM 1436 C CA . ALA A 1 185 ? -7.789 -9.164 1.964 1 94.94 185 ALA A CA 1
ATOM 1437 C C . ALA A 1 185 ? -7.465 -9.938 3.236 1 94.94 185 ALA A C 1
ATOM 1439 O O . ALA A 1 185 ? -8.164 -9.812 4.246 1 94.94 185 ALA A O 1
ATOM 1440 N N . MET A 1 186 ? -6.414 -10.812 3.145 1 97.12 186 MET A N 1
ATOM 1441 C CA . MET A 1 186 ? -5.98 -11.445 4.387 1 97.12 186 MET A CA 1
ATOM 1442 C C . MET A 1 186 ? -5.488 -10.406 5.387 1 97.12 186 MET A C 1
ATOM 1444 O O . MET A 1 186 ? -4.805 -9.453 5.012 1 97.12 186 MET A O 1
ATOM 1448 N N . LEU A 1 187 ? -5.934 -10.586 6.551 1 96.19 187 LEU A N 1
ATOM 1449 C CA . LEU A 1 187 ? -5.316 -9.828 7.637 1 96.19 187 LEU A CA 1
ATOM 1450 C C . LEU A 1 187 ? -4.047 -10.516 8.125 1 96.19 187 LEU A C 1
ATOM 1452 O O . LEU A 1 187 ? -3.852 -11.711 7.883 1 96.19 187 LEU A O 1
ATOM 1456 N N . PRO A 1 188 ? -3.156 -9.789 8.742 1 96.19 188 PRO A N 1
ATOM 1457 C CA . PRO A 1 188 ? -1.926 -10.406 9.234 1 96.19 188 PRO A CA 1
ATOM 1458 C C . PRO A 1 188 ? -2.189 -11.664 10.07 1 96.19 188 PRO A C 1
ATOM 1460 O O . PRO A 1 188 ? -1.444 -12.641 9.969 1 96.19 188 PRO A O 1
ATOM 1463 N N . ALA A 1 189 ? -3.24 -11.695 10.82 1 94.94 189 ALA A N 1
ATOM 1464 C CA . ALA A 1 189 ? -3.586 -12.867 11.625 1 94.94 189 ALA A CA 1
ATOM 1465 C C . ALA A 1 189 ? -3.906 -14.07 10.734 1 94.94 189 ALA A C 1
ATOM 1467 O O . ALA A 1 189 ? -3.596 -15.211 11.086 1 94.94 189 ALA A O 1
ATOM 1468 N N . ASP A 1 190 ? -4.578 -13.812 9.641 1 96.44 190 ASP A N 1
ATOM 1469 C CA . ASP A 1 190 ? -4.848 -14.875 8.672 1 96.44 190 ASP A CA 1
ATOM 1470 C C . ASP A 1 190 ? -3.549 -15.453 8.117 1 96.44 190 ASP A C 1
ATOM 1472 O O . ASP A 1 190 ? -3.396 -16.672 8.039 1 96.44 190 ASP A O 1
ATOM 1476 N N . VAL A 1 191 ? -2.676 -14.555 7.785 1 98.25 191 VAL A N 1
ATOM 1477 C CA . VAL A 1 191 ? -1.394 -14.969 7.227 1 98.25 191 VAL A CA 1
ATOM 1478 C C . VAL A 1 191 ? -0.65 -15.844 8.234 1 98.25 191 VAL A C 1
ATOM 1480 O O . VAL A 1 191 ? -0.14 -16.906 7.887 1 98.25 191 VAL A O 1
ATOM 1483 N N . ARG A 1 192 ? -0.617 -15.43 9.445 1 97.31 192 ARG A N 1
ATOM 1484 C CA . ARG A 1 192 ? 0.043 -16.203 10.492 1 97.31 192 ARG A CA 1
ATOM 1485 C C . ARG A 1 192 ? -0.574 -17.594 10.609 1 97.31 192 ARG A C 1
ATOM 1487 O O . ARG A 1 192 ? 0.143 -18.594 10.68 1 97.31 192 ARG A O 1
ATOM 1494 N N . ARG A 1 193 ? -1.845 -17.625 10.617 1 97.12 193 ARG A N 1
ATOM 1495 C CA . ARG A 1 193 ? -2.561 -18.891 10.781 1 97.12 193 ARG A CA 1
ATOM 1496 C C . ARG A 1 193 ? -2.254 -19.844 9.633 1 97.12 193 ARG A C 1
ATOM 1498 O O . ARG A 1 193 ? -1.901 -21.016 9.859 1 97.12 193 ARG A O 1
ATOM 1505 N N . TYR A 1 194 ? -2.348 -19.375 8.453 1 98.06 194 TYR A N 1
ATOM 1506 C CA . TYR A 1 194 ? -2.197 -20.234 7.289 1 98.06 194 TYR A CA 1
ATOM 1507 C C . TYR A 1 194 ? -0.739 -20.625 7.09 1 98.06 194 TYR A C 1
ATOM 1509 O O . TYR A 1 194 ? -0.441 -21.797 6.797 1 98.06 194 TYR A O 1
ATOM 1517 N N . VAL A 1 195 ? 0.171 -19.688 7.242 1 98.19 195 VAL A N 1
ATOM 1518 C CA . VAL A 1 195 ? 1.589 -19.984 7.062 1 98.19 195 VAL A CA 1
ATOM 1519 C C . VAL A 1 195 ? 2.053 -20.969 8.125 1 98.19 195 VAL A C 1
ATOM 1521 O O . VAL A 1 195 ? 2.766 -21.938 7.82 1 98.19 195 VAL A O 1
ATOM 1524 N N . THR A 1 196 ? 1.619 -20.766 9.344 1 97.44 196 THR A N 1
ATOM 1525 C CA . THR A 1 196 ? 1.977 -21.688 10.414 1 97.44 196 THR A CA 1
ATOM 1526 C C . THR A 1 196 ? 1.436 -23.078 10.141 1 97.44 196 THR A C 1
ATOM 1528 O O . THR A 1 196 ? 2.148 -24.078 10.305 1 97.44 196 THR A O 1
ATOM 1531 N N . ALA A 1 197 ? 0.236 -23.156 9.719 1 97.19 197 ALA A N 1
ATOM 1532 C CA . ALA A 1 197 ? -0.379 -24.453 9.43 1 97.19 197 ALA A CA 1
ATOM 1533 C C . ALA A 1 197 ? 0.385 -25.188 8.328 1 97.19 197 ALA A C 1
ATOM 1535 O O . ALA A 1 197 ? 0.656 -26.391 8.445 1 97.19 197 ALA A O 1
ATOM 1536 N N . VAL A 1 198 ? 0.72 -24.484 7.277 1 98.19 198 VAL A N 1
ATOM 1537 C CA . VAL A 1 198 ? 1.411 -25.109 6.152 1 98.19 198 VAL A CA 1
ATOM 1538 C C . VAL A 1 198 ? 2.832 -25.484 6.562 1 98.19 198 VAL A C 1
ATOM 1540 O O . VAL A 1 198 ? 3.361 -26.516 6.121 1 98.19 198 VAL A O 1
ATOM 1543 N N . SER A 1 199 ? 3.438 -24.688 7.449 1 96.81 199 SER A N 1
ATOM 1544 C CA . SER A 1 199 ? 4.801 -24.953 7.902 1 96.81 199 SER A CA 1
ATOM 1545 C C . SER A 1 199 ? 4.871 -26.219 8.75 1 96.81 199 SER A C 1
ATOM 1547 O O . SER A 1 199 ? 5.93 -26.828 8.867 1 96.81 199 SER A O 1
ATOM 1549 N N . GLN A 1 200 ? 3.787 -26.625 9.312 1 96.44 200 GLN A N 1
ATOM 1550 C CA . GLN A 1 200 ? 3.725 -27.875 10.086 1 96.44 200 GLN A CA 1
ATOM 1551 C C . GLN A 1 200 ? 3.664 -29.078 9.164 1 96.44 200 GLN A C 1
ATOM 1553 O O . GLN A 1 200 ? 3.951 -30.203 9.594 1 96.44 200 GLN A O 1
ATOM 1558 N N . MET A 1 201 ? 3.344 -28.844 7.926 1 96.75 201 MET A N 1
ATOM 1559 C CA . MET A 1 201 ? 3.16 -29.953 6.984 1 96.75 201 MET A CA 1
ATOM 1560 C C . MET A 1 201 ? 4.344 -30.047 6.027 1 96.75 201 MET A C 1
ATOM 1562 O O . MET A 1 201 ? 4.676 -31.141 5.562 1 96.75 201 MET A O 1
ATOM 1566 N N . PHE A 1 202 ? 4.938 -28.953 5.746 1 97.75 202 PHE A N 1
ATOM 1567 C CA . PHE A 1 202 ? 6.004 -28.906 4.75 1 97.75 202 PHE A CA 1
ATOM 1568 C C . PHE A 1 202 ? 7.195 -28.109 5.273 1 97.75 202 PHE A C 1
ATOM 1570 O O . PHE A 1 202 ? 7.023 -27.109 5.969 1 97.75 202 PHE A O 1
ATOM 1577 N N . PRO A 1 203 ? 8.414 -28.484 4.914 1 96.06 203 PRO A N 1
ATOM 1578 C CA . PRO A 1 203 ? 9.609 -27.828 5.457 1 96.06 203 PRO A CA 1
ATOM 1579 C C . PRO A 1 203 ? 9.812 -26.422 4.918 1 96.06 203 PRO A C 1
ATOM 1581 O O . PRO A 1 203 ? 10.438 -25.578 5.582 1 96.06 203 PRO A O 1
ATOM 1584 N N . THR A 1 204 ? 9.32 -26.188 3.693 1 97.56 204 THR A N 1
ATOM 1585 C CA . THR A 1 204 ? 9.484 -24.875 3.074 1 97.56 204 THR A CA 1
ATOM 1586 C C . THR A 1 204 ? 8.133 -24.281 2.713 1 97.56 204 THR A C 1
ATOM 1588 O O . THR A 1 204 ? 7.34 -24.906 2.002 1 97.56 204 THR A O 1
ATOM 1591 N N . VAL A 1 205 ? 7.895 -23.062 3.184 1 98.19 205 VAL A N 1
ATOM 1592 C CA . VAL A 1 205 ? 6.652 -22.344 2.902 1 98.19 205 VAL A CA 1
ATOM 1593 C C . VAL A 1 205 ? 6.961 -21 2.24 1 98.19 205 VAL A C 1
ATOM 1595 O O . VAL A 1 205 ? 7.941 -20.344 2.592 1 98.19 205 VAL A O 1
ATOM 1598 N N . GLY A 1 206 ? 6.203 -20.688 1.231 1 98.5 206 GLY A N 1
ATOM 1599 C CA . GLY A 1 206 ? 6.234 -19.359 0.622 1 98.5 206 GLY A CA 1
ATOM 1600 C C . GLY A 1 206 ? 4.941 -18.594 0.797 1 98.5 206 GLY A C 1
ATOM 1601 O O . GLY A 1 206 ? 3.93 -19.156 1.222 1 98.5 206 GLY A O 1
ATOM 1602 N N . PHE A 1 207 ? 5.02 -17.328 0.498 1 98.75 207 PHE A N 1
ATOM 1603 C CA . PHE A 1 207 ? 3.834 -16.484 0.568 1 98.75 207 PHE A CA 1
ATOM 1604 C C . PHE A 1 207 ? 3.768 -15.539 -0.627 1 98.75 207 PHE A C 1
ATOM 1606 O O . PHE A 1 207 ? 4.789 -14.984 -1.049 1 98.75 207 PHE A O 1
ATOM 1613 N N . HIS A 1 208 ? 2.615 -15.422 -1.199 1 98.75 208 HIS A N 1
ATOM 1614 C CA . HIS A 1 208 ? 2.275 -14.492 -2.271 1 98.75 208 HIS A CA 1
ATOM 1615 C C . HIS A 1 208 ? 1.021 -13.695 -1.93 1 98.75 208 HIS A C 1
ATOM 1617 O O . HIS A 1 208 ? -0.059 -14.266 -1.766 1 98.75 208 HIS A O 1
ATOM 1623 N N . GLY A 1 209 ? 1.207 -12.414 -1.855 1 98.19 209 GLY A N 1
ATOM 1624 C CA . GLY A 1 209 ? 0.063 -11.609 -1.457 1 98.19 209 GLY A CA 1
ATOM 1625 C C . GLY A 1 209 ? -0.28 -10.516 -2.459 1 98.19 209 GLY A C 1
ATOM 1626 O O . GLY A 1 209 ? 0.613 -9.906 -3.051 1 98.19 209 GLY A O 1
ATOM 1627 N N . HIS A 1 210 ? -1.605 -10.266 -2.605 1 98.44 210 HIS A N 1
ATOM 1628 C CA . HIS A 1 210 ? -2.096 -9.141 -3.385 1 98.44 210 HIS A CA 1
ATOM 1629 C C . HIS A 1 210 ? -2.461 -7.965 -2.484 1 98.44 210 HIS A C 1
ATOM 1631 O O . HIS A 1 210 ? -2.549 -8.117 -1.264 1 98.44 210 HIS A O 1
ATOM 1637 N N . ASP A 1 211 ? -2.709 -6.809 -3.076 1 98.38 211 ASP A N 1
ATOM 1638 C CA . ASP A 1 211 ? -2.686 -5.578 -2.293 1 98.38 211 ASP A CA 1
ATOM 1639 C C . ASP A 1 211 ? -4.051 -4.891 -2.312 1 98.38 211 ASP A C 1
ATOM 1641 O O . ASP A 1 211 ? -4.137 -3.672 -2.146 1 98.38 211 ASP A O 1
ATOM 1645 N N . ASN A 1 212 ? -5.125 -5.625 -2.424 1 98.38 212 ASN A N 1
ATOM 1646 C CA . ASN A 1 212 ? -6.461 -5.062 -2.578 1 98.38 212 ASN A CA 1
ATOM 1647 C C . ASN A 1 212 ? -6.809 -4.121 -1.428 1 98.38 212 ASN A C 1
ATOM 1649 O O . ASN A 1 212 ? -7.418 -3.072 -1.642 1 98.38 212 ASN A O 1
ATOM 1653 N N . LEU A 1 213 ? -6.395 -4.48 -0.23 1 98.25 213 LEU A N 1
ATOM 1654 C CA . LEU A 1 213 ? -6.707 -3.631 0.915 1 98.25 213 LEU A CA 1
ATOM 1655 C C . LEU A 1 213 ? -5.449 -2.967 1.461 1 98.25 213 LEU A C 1
ATOM 1657 O O . LEU A 1 213 ? -5.449 -2.453 2.582 1 98.25 213 LEU A O 1
ATOM 1661 N N . GLY A 1 214 ? -4.359 -3.08 0.688 1 97.88 214 GLY A N 1
ATOM 1662 C CA . GLY A 1 214 ? -3.145 -2.383 1.079 1 97.88 214 GLY A CA 1
ATOM 1663 C C . GLY A 1 214 ? -2.357 -3.115 2.15 1 97.88 214 GLY A C 1
ATOM 1664 O O . GLY A 1 214 ? -1.646 -2.49 2.941 1 97.88 214 GLY A O 1
ATOM 1665 N N . LEU A 1 215 ? -2.453 -4.422 2.219 1 98.31 215 LEU A N 1
ATOM 1666 C CA . LEU A 1 215 ? -1.833 -5.145 3.324 1 98.31 215 LEU A CA 1
ATOM 1667 C C . LEU A 1 215 ? -0.764 -6.105 2.812 1 98.31 215 LEU A C 1
ATOM 1669 O O . LEU A 1 215 ? -0.182 -6.863 3.592 1 98.31 215 LEU A O 1
ATOM 1673 N N . ALA A 1 216 ? -0.454 -6.055 1.513 1 98.62 216 ALA A N 1
ATOM 1674 C CA . ALA A 1 216 ? 0.471 -7.023 0.933 1 98.62 216 ALA A CA 1
ATOM 1675 C C . ALA A 1 216 ? 1.849 -6.922 1.583 1 98.62 216 ALA A C 1
ATOM 1677 O O . ALA A 1 216 ? 2.488 -7.941 1.854 1 98.62 216 ALA A O 1
ATOM 1678 N N . THR A 1 217 ? 2.301 -5.711 1.835 1 98.5 217 THR A N 1
ATOM 1679 C CA . THR A 1 217 ? 3.633 -5.508 2.396 1 98.5 217 THR A CA 1
ATOM 1680 C C . THR A 1 217 ? 3.715 -6.078 3.809 1 98.5 217 THR A C 1
ATOM 1682 O O . THR A 1 217 ? 4.566 -6.926 4.094 1 98.5 217 THR A O 1
ATOM 1685 N N . VAL A 1 218 ? 2.805 -5.703 4.645 1 98 218 VAL A N 1
ATOM 1686 C CA . VAL A 1 218 ? 2.85 -6.172 6.023 1 98 218 VAL A CA 1
ATOM 1687 C C . VAL A 1 218 ? 2.596 -7.676 6.07 1 98 218 VAL A C 1
ATOM 1689 O O . VAL A 1 218 ? 3.158 -8.383 6.91 1 98 218 VAL A O 1
ATOM 1692 N N . ASN A 1 219 ? 1.756 -8.141 5.223 1 98.5 219 ASN A N 1
ATOM 1693 C CA . ASN A 1 219 ? 1.468 -9.57 5.188 1 98.5 219 ASN A CA 1
ATOM 1694 C C . ASN A 1 219 ? 2.691 -10.375 4.77 1 98.5 219 ASN A C 1
ATOM 1696 O O . ASN A 1 219 ? 2.902 -11.484 5.258 1 98.5 219 ASN A O 1
ATOM 1700 N N . SER A 1 220 ? 3.447 -9.836 3.859 1 98.38 220 SER A N 1
ATOM 1701 C CA . SER A 1 220 ? 4.699 -10.477 3.48 1 98.38 220 SER A CA 1
ATOM 1702 C C . SER A 1 220 ? 5.66 -10.562 4.664 1 98.38 220 SER A C 1
ATOM 1704 O O . SER A 1 220 ? 6.27 -11.602 4.898 1 98.38 220 SER A O 1
ATOM 1706 N N . VAL A 1 221 ? 5.762 -9.516 5.387 1 96.31 221 VAL A N 1
ATOM 1707 C CA . VAL A 1 221 ? 6.621 -9.492 6.566 1 96.31 221 VAL A CA 1
ATOM 1708 C C . VAL A 1 221 ? 6.094 -10.477 7.609 1 96.31 221 VAL A C 1
ATOM 1710 O O . VAL A 1 221 ? 6.863 -11.234 8.203 1 96.31 221 VAL A O 1
ATOM 1713 N N . CYS A 1 222 ? 4.801 -10.492 7.781 1 96.75 222 CYS A N 1
ATOM 1714 C CA . CYS A 1 222 ? 4.164 -11.406 8.719 1 96.75 222 CYS A CA 1
ATOM 1715 C C . CYS A 1 222 ? 4.414 -12.859 8.32 1 96.75 222 CYS A C 1
ATOM 1717 O O . CYS A 1 222 ? 4.602 -13.719 9.18 1 96.75 222 CYS A O 1
ATOM 1719 N N . ALA A 1 223 ? 4.379 -13.078 7.055 1 97.88 223 ALA A N 1
ATOM 1720 C CA . ALA A 1 223 ? 4.656 -14.422 6.566 1 97.88 223 ALA A CA 1
ATOM 1721 C C . ALA A 1 223 ? 6.062 -14.867 6.949 1 97.88 223 ALA A C 1
ATOM 1723 O O . ALA A 1 223 ? 6.254 -15.977 7.453 1 97.88 223 ALA A O 1
ATOM 1724 N N . TRP A 1 224 ? 7.059 -14.008 6.746 1 95.12 224 TRP A N 1
ATOM 1725 C CA . TRP A 1 224 ? 8.43 -14.305 7.168 1 95.12 224 TRP A CA 1
ATOM 1726 C C . TRP A 1 224 ? 8.484 -14.602 8.664 1 95.12 224 TRP A C 1
ATOM 1728 O O . TRP A 1 224 ? 9.094 -15.586 9.086 1 95.12 224 TRP A O 1
ATOM 1738 N N . GLN A 1 225 ? 7.801 -13.82 9.375 1 92.75 225 GLN A N 1
ATOM 1739 C CA . GLN A 1 225 ? 7.82 -13.945 10.836 1 92.75 225 GLN A CA 1
ATOM 1740 C C . GLN A 1 225 ? 7.125 -15.227 11.281 1 92.75 225 GLN A C 1
ATOM 1742 O O . GLN A 1 225 ? 7.371 -15.719 12.383 1 92.75 225 GLN A O 1
ATOM 1747 N N . SER A 1 226 ? 6.297 -15.758 10.438 1 95.62 226 SER A N 1
ATOM 1748 C CA . SER A 1 226 ? 5.5 -16.922 10.797 1 95.62 226 SER A CA 1
ATOM 1749 C C . SER A 1 226 ? 6.125 -18.203 10.258 1 95.62 226 SER A C 1
ATOM 1751 O O . SER A 1 226 ? 5.551 -19.281 10.398 1 95.62 226 SER A O 1
ATOM 1753 N N . GLY A 1 227 ? 7.219 -18.062 9.539 1 94 227 GLY A N 1
ATOM 1754 C CA . GLY A 1 227 ? 7.945 -19.266 9.156 1 94 227 GLY A CA 1
ATOM 1755 C C . GLY A 1 227 ? 8.094 -19.406 7.652 1 94 227 GLY A C 1
ATOM 1756 O O . GLY A 1 227 ? 8.719 -20.359 7.176 1 94 227 GLY A O 1
ATOM 1757 N N . ALA A 1 228 ? 7.574 -18.484 6.895 1 97.44 228 ALA A N 1
ATOM 1758 C CA . ALA A 1 228 ? 7.785 -18.547 5.449 1 97.44 228 ALA A CA 1
ATOM 1759 C C . ALA A 1 228 ? 9.25 -18.297 5.098 1 97.44 228 ALA A C 1
ATOM 1761 O O . ALA A 1 228 ? 9.859 -17.359 5.605 1 97.44 228 ALA A O 1
ATOM 1762 N N . ALA A 1 229 ? 9.766 -19.156 4.305 1 96.06 229 ALA A N 1
ATOM 1763 C CA . ALA A 1 229 ? 11.148 -19.016 3.863 1 96.06 229 ALA A CA 1
ATOM 1764 C C . ALA A 1 229 ? 11.25 -18.047 2.686 1 96.06 229 ALA A C 1
ATOM 1766 O O . ALA A 1 229 ? 12.289 -17.406 2.492 1 96.06 229 ALA A O 1
ATOM 1767 N N . ILE A 1 230 ? 10.172 -17.938 1.875 1 97.31 230 ILE A N 1
ATOM 1768 C CA . ILE A 1 230 ? 10.195 -17.156 0.648 1 97.31 230 ILE A CA 1
ATOM 1769 C C . ILE A 1 230 ? 8.945 -16.281 0.575 1 97.31 230 ILE A C 1
ATOM 1771 O O . ILE A 1 230 ? 7.832 -16.766 0.811 1 97.31 230 ILE A O 1
ATOM 1775 N N . VAL A 1 231 ? 9.141 -15.031 0.261 1 97.88 231 VAL A N 1
ATOM 1776 C CA . VAL A 1 231 ? 8.039 -14.133 -0.065 1 97.88 231 VAL A CA 1
ATOM 1777 C C . VAL A 1 231 ? 8.25 -13.531 -1.452 1 97.88 231 VAL A C 1
ATOM 1779 O O . VAL A 1 231 ? 9.391 -13.289 -1.862 1 97.88 231 VAL A O 1
ATOM 1782 N N . ASP A 1 232 ? 7.23 -13.367 -2.109 1 97.38 232 ASP A N 1
ATOM 1783 C CA . ASP A 1 232 ? 7.426 -12.773 -3.428 1 97.38 232 ASP A CA 1
ATOM 1784 C C . ASP A 1 232 ? 6.812 -11.375 -3.498 1 97.38 232 ASP A C 1
ATOM 1786 O O . ASP A 1 232 ? 5.98 -11.016 -2.664 1 97.38 232 ASP A O 1
ATOM 1790 N N . GLY A 1 233 ? 7.285 -10.617 -4.32 1 98.5 233 GLY A N 1
ATOM 1791 C CA . GLY A 1 233 ? 6.859 -9.258 -4.621 1 98.5 233 GLY A CA 1
ATOM 1792 C C . GLY A 1 233 ? 7.23 -8.82 -6.023 1 98.5 233 GLY A C 1
ATOM 1793 O O . GLY A 1 233 ? 7.766 -9.602 -6.809 1 98.5 233 GLY A O 1
ATOM 1794 N N . THR A 1 234 ? 6.816 -7.656 -6.352 1 98.88 234 THR A N 1
ATOM 1795 C CA . THR A 1 234 ? 7.145 -7.074 -7.648 1 98.88 234 THR A CA 1
ATOM 1796 C C . THR A 1 234 ? 7.688 -5.66 -7.484 1 98.88 234 THR A C 1
ATOM 1798 O O . THR A 1 234 ? 7.344 -4.965 -6.527 1 98.88 234 THR A O 1
ATOM 1801 N N . LEU A 1 235 ? 8.539 -5.312 -8.375 1 98.88 235 LEU A N 1
ATOM 1802 C CA . LEU A 1 235 ? 9.023 -3.936 -8.406 1 98.88 235 LEU A CA 1
ATOM 1803 C C . LEU A 1 235 ? 7.879 -2.961 -8.648 1 98.88 235 LEU A C 1
ATOM 1805 O O . LEU A 1 235 ? 7.043 -3.184 -9.531 1 98.88 235 LEU A O 1
ATOM 1809 N N . ASP A 1 236 ? 7.844 -1.911 -7.824 1 98.31 236 ASP A N 1
ATOM 1810 C CA . ASP A 1 236 ? 6.801 -0.893 -7.848 1 98.31 236 ASP A CA 1
ATOM 1811 C C . ASP A 1 236 ? 5.43 -1.504 -7.555 1 98.31 236 ASP A C 1
ATOM 1813 O O . ASP A 1 236 ? 4.398 -0.889 -7.832 1 98.31 236 ASP A O 1
ATOM 1817 N N . GLY A 1 237 ? 5.383 -2.723 -7.148 1 98.44 237 GLY A N 1
ATOM 1818 C CA . GLY A 1 237 ? 4.168 -3.4 -6.715 1 98.44 237 GLY A CA 1
ATOM 1819 C C . GLY A 1 237 ? 3.225 -3.723 -7.859 1 98.44 237 GLY A C 1
ATOM 1820 O O . GLY A 1 237 ? 2.025 -3.906 -7.645 1 98.44 237 GLY A O 1
ATOM 1821 N N . ILE A 1 238 ? 3.688 -3.781 -9.062 1 98.31 238 ILE A N 1
ATOM 1822 C CA . ILE A 1 238 ? 2.783 -3.984 -10.188 1 98.31 238 ILE A CA 1
ATOM 1823 C C . ILE A 1 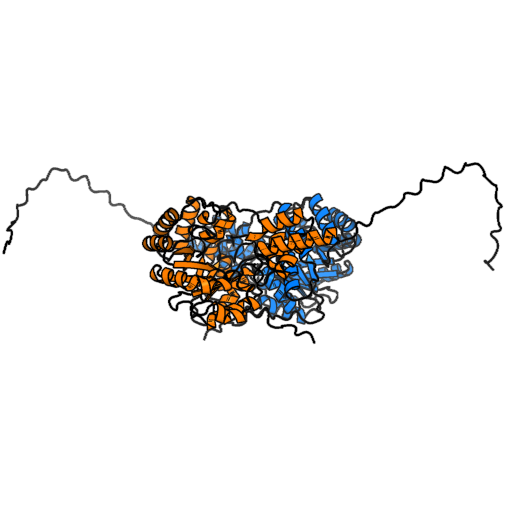238 ? 2.305 -5.434 -10.211 1 98.31 238 ILE A C 1
ATOM 1825 O O . ILE A 1 238 ? 2.98 -6.328 -9.695 1 98.31 238 ILE A O 1
ATOM 1829 N N . GLY A 1 239 ? 1.187 -5.695 -10.766 1 97.81 239 GLY A N 1
ATOM 1830 C CA . GLY A 1 239 ? 0.606 -7.023 -10.883 1 97.81 239 GLY A CA 1
ATOM 1831 C C . GLY A 1 239 ? -0.876 -7 -11.203 1 97.81 239 GLY A C 1
ATOM 1832 O O . GLY A 1 239 ? -1.395 -5.992 -11.695 1 97.81 239 GLY A O 1
ATOM 1833 N N . ARG A 1 240 ? -1.456 -8.07 -11.016 1 96.12 240 ARG A N 1
ATOM 1834 C CA . ARG A 1 240 ? -2.893 -8.172 -11.25 1 96.12 240 ARG A CA 1
ATOM 1835 C C . ARG A 1 240 ? -3.666 -7.227 -10.336 1 96.12 240 ARG A C 1
ATOM 1837 O O . ARG A 1 240 ? -3.449 -7.215 -9.125 1 96.12 240 ARG A O 1
ATOM 1844 N N . GLY A 1 241 ? -4.531 -6.473 -11.008 1 94.62 241 GLY A N 1
ATOM 1845 C CA . GLY A 1 241 ? -5.387 -5.586 -10.242 1 94.62 241 GLY A CA 1
ATOM 1846 C C . GLY A 1 241 ? -4.609 -4.613 -9.367 1 94.62 241 GLY A C 1
ATOM 1847 O O . GLY A 1 241 ? -3.809 -3.826 -9.875 1 94.62 241 GLY A O 1
ATOM 1848 N N . SER A 1 242 ? -4.699 -4.758 -8.039 1 96.38 242 SER A N 1
ATOM 1849 C CA . SER A 1 242 ? -4.094 -3.852 -7.066 1 96.38 242 SER A CA 1
ATOM 1850 C C . SER A 1 242 ? -2.615 -4.168 -6.863 1 96.38 242 SER A C 1
ATOM 1852 O O . SER A 1 242 ? -1.928 -3.48 -6.105 1 96.38 242 SER A O 1
ATOM 1854 N N . GLY A 1 243 ? -2.145 -5.184 -7.52 1 97.56 243 GLY A N 1
ATOM 1855 C CA . GLY A 1 243 ? -0.722 -5.488 -7.48 1 97.56 243 GLY A CA 1
ATOM 1856 C C . GLY A 1 243 ? -0.316 -6.297 -6.262 1 97.56 243 GLY A C 1
ATOM 1857 O O . GLY A 1 243 ? -1.107 -7.086 -5.742 1 97.56 243 GLY A O 1
ATOM 1858 N N . ASN A 1 244 ? 0.997 -6.238 -5.996 1 98.44 244 ASN A N 1
ATOM 1859 C CA . ASN A 1 244 ? 1.638 -7.059 -4.973 1 98.44 244 ASN A CA 1
ATOM 1860 C C . ASN A 1 244 ? 2.467 -6.211 -4.012 1 98.44 244 ASN A C 1
ATOM 1862 O O . ASN A 1 244 ? 2.469 -4.98 -4.105 1 98.44 244 ASN A O 1
ATOM 1866 N N . ALA A 1 245 ? 3.037 -6.871 -3.02 1 98.62 245 ALA A N 1
ATOM 1867 C CA . ALA A 1 245 ? 4.02 -6.199 -2.174 1 98.62 245 ALA A CA 1
ATOM 1868 C C . ALA A 1 245 ? 5.191 -5.68 -3 1 98.62 245 ALA A C 1
ATOM 1870 O O . ALA A 1 245 ? 5.812 -6.438 -3.754 1 98.62 245 ALA A O 1
ATOM 1871 N N . PRO A 1 246 ? 5.504 -4.422 -2.854 1 98.81 246 PRO A N 1
ATOM 1872 C CA . PRO A 1 246 ? 6.66 -3.912 -3.592 1 98.81 246 PRO A CA 1
ATOM 1873 C C . PRO A 1 246 ? 7.984 -4.457 -3.061 1 98.81 246 PRO A C 1
ATOM 1875 O O . PRO A 1 246 ? 8.266 -4.348 -1.864 1 98.81 246 PRO A O 1
ATOM 1878 N N . VAL A 1 247 ? 8.789 -4.961 -3.951 1 98.62 247 VAL A N 1
ATOM 1879 C CA . VAL A 1 247 ? 10.07 -5.57 -3.598 1 98.62 247 VAL A CA 1
ATOM 1880 C C . VAL A 1 247 ? 10.977 -4.527 -2.939 1 98.62 247 VAL A C 1
ATOM 1882 O O . VAL A 1 247 ? 11.664 -4.824 -1.961 1 98.62 247 VAL A O 1
ATOM 1885 N N . GLU A 1 248 ? 10.961 -3.314 -3.463 1 98.69 248 GLU A N 1
ATOM 1886 C CA . GLU A 1 248 ? 11.812 -2.26 -2.92 1 98.69 248 GLU A CA 1
ATOM 1887 C C . GLU A 1 248 ? 11.367 -1.86 -1.516 1 98.69 248 GLU A C 1
ATOM 1889 O O . GLU A 1 248 ? 12.188 -1.475 -0.684 1 98.69 248 GLU A O 1
ATOM 1894 N N . SER A 1 249 ? 10.102 -1.911 -1.247 1 98.62 249 SER A N 1
ATOM 1895 C CA . SER A 1 249 ? 9.594 -1.652 0.099 1 98.62 249 SER A CA 1
ATOM 1896 C C . SER A 1 249 ? 10.016 -2.752 1.067 1 98.62 249 SER A C 1
ATOM 1898 O O . SER A 1 249 ? 10.461 -2.469 2.182 1 98.62 249 SER A O 1
ATOM 1900 N N . LEU A 1 250 ? 9.859 -3.982 0.625 1 98 250 LEU A N 1
ATOM 1901 C CA . LEU A 1 250 ? 10.273 -5.105 1.46 1 98 250 LEU A CA 1
ATOM 1902 C C . LEU A 1 250 ? 11.766 -5.035 1.771 1 98 250 LEU A C 1
ATOM 1904 O O . LEU A 1 250 ? 12.172 -5.246 2.914 1 98 250 LEU A O 1
ATOM 1908 N N . ALA A 1 251 ? 12.555 -4.754 0.775 1 97.38 251 ALA A N 1
ATOM 1909 C CA . ALA A 1 251 ? 13.992 -4.594 0.981 1 97.38 251 ALA A CA 1
ATOM 1910 C C . ALA A 1 251 ? 14.281 -3.471 1.972 1 97.38 251 ALA A C 1
ATOM 1912 O O . ALA A 1 251 ? 15.141 -3.611 2.844 1 97.38 251 ALA A O 1
ATOM 1913 N N . GLY A 1 252 ? 13.562 -2.326 1.795 1 97.44 252 GLY A N 1
ATOM 1914 C CA . GLY A 1 252 ? 13.719 -1.217 2.723 1 97.44 252 GLY A CA 1
ATOM 1915 C C . GLY A 1 252 ? 13.367 -1.58 4.152 1 97.44 252 GLY A C 1
ATOM 1916 O O . GLY A 1 252 ? 14.07 -1.201 5.09 1 97.44 252 GLY A O 1
ATOM 1917 N N . ILE A 1 253 ? 12.289 -2.32 4.324 1 97.06 253 ILE A N 1
ATOM 1918 C CA . ILE A 1 253 ? 11.828 -2.73 5.645 1 97.06 253 ILE A CA 1
ATOM 1919 C C . ILE A 1 253 ? 12.859 -3.666 6.281 1 97.06 253 ILE A C 1
ATOM 1921 O O . ILE A 1 253 ? 13.188 -3.527 7.461 1 97.06 253 ILE A O 1
ATOM 1925 N N . VAL A 1 254 ? 13.414 -4.605 5.5 1 94.31 254 VAL A N 1
ATOM 1926 C CA . VAL A 1 254 ? 14.438 -5.508 6.004 1 94.31 254 VAL A CA 1
ATOM 1927 C C . VAL A 1 254 ? 15.664 -4.711 6.449 1 94.31 254 VAL A C 1
ATOM 1929 O O . VAL A 1 254 ? 16.25 -4.988 7.5 1 94.31 254 VAL A O 1
ATOM 1932 N N . ASN A 1 255 ? 15.984 -3.715 5.66 1 94.38 255 ASN A N 1
ATOM 1933 C CA . ASN A 1 255 ? 17.109 -2.854 6.023 1 94.38 255 ASN A CA 1
ATOM 1934 C C . ASN A 1 255 ? 16.875 -2.152 7.359 1 94.38 255 ASN A C 1
ATOM 1936 O O . ASN A 1 255 ? 17.797 -1.954 8.141 1 94.38 255 ASN A O 1
ATOM 1940 N N . LEU A 1 256 ? 15.648 -1.726 7.617 1 93 256 LEU A N 1
ATOM 1941 C CA . LEU A 1 256 ? 15.312 -1.015 8.852 1 93 256 LEU A CA 1
ATOM 1942 C C . LEU A 1 256 ? 15.414 -1.939 10.055 1 93 256 LEU A C 1
ATOM 1944 O O . LEU A 1 256 ? 15.695 -1.487 11.172 1 93 256 LEU A O 1
ATOM 1948 N N . ILE A 1 257 ? 15.172 -3.184 9.836 1 87.94 257 ILE A N 1
ATOM 1949 C CA . ILE A 1 257 ? 15.078 -4.086 10.984 1 87.94 257 ILE A CA 1
ATOM 1950 C C . ILE A 1 257 ? 16.375 -4.863 11.141 1 87.94 257 ILE A C 1
ATOM 1952 O O . ILE A 1 257 ? 16.656 -5.422 12.203 1 87.94 257 ILE A O 1
ATOM 1956 N N . ASP A 1 258 ? 17.125 -4.996 10.023 1 83.31 258 ASP A N 1
ATOM 1957 C CA . ASP A 1 258 ? 18.344 -5.793 10.031 1 83.31 258 ASP A CA 1
ATOM 1958 C C . ASP A 1 258 ? 19.359 -5.277 9.008 1 83.31 258 ASP A C 1
ATOM 1960 O O . ASP A 1 258 ? 19.344 -4.094 8.664 1 83.31 258 ASP A O 1
ATOM 1964 N N . ASP A 1 259 ? 20.234 -6.223 8.609 1 81.19 259 ASP A N 1
ATOM 1965 C CA . ASP A 1 259 ? 21.203 -5.891 7.57 1 81.19 259 ASP A CA 1
ATOM 1966 C C . ASP A 1 259 ? 20.516 -5.781 6.203 1 81.19 259 ASP A C 1
ATOM 1968 O O . ASP A 1 259 ? 19.484 -6.402 5.969 1 81.19 259 ASP A O 1
ATOM 1972 N N . ASP A 1 260 ? 21.047 -4.93 5.449 1 84.88 260 ASP A N 1
ATOM 1973 C CA . ASP A 1 260 ? 20.562 -4.727 4.09 1 84.88 260 ASP A CA 1
ATOM 1974 C C . ASP A 1 260 ? 20.922 -5.902 3.189 1 84.88 260 ASP A C 1
ATOM 1976 O O . ASP A 1 260 ? 21.719 -5.746 2.252 1 84.88 260 ASP A O 1
ATOM 1980 N N . VAL A 1 261 ? 20.203 -6.949 3.252 1 88.06 261 VAL A N 1
ATOM 1981 C CA . VAL A 1 261 ? 20.578 -8.172 2.547 1 88.06 261 VAL A CA 1
ATOM 1982 C C . VAL A 1 261 ? 20.062 -8.117 1.111 1 88.06 261 VAL A C 1
ATOM 1984 O O . VAL A 1 261 ? 20.562 -8.82 0.235 1 88.06 261 VAL A O 1
ATOM 1987 N N . PHE A 1 262 ? 19.156 -7.223 0.814 1 93.81 262 PHE A N 1
ATOM 1988 C CA . PHE A 1 262 ? 18.562 -7.238 -0.518 1 93.81 262 PHE A CA 1
ATOM 1989 C C . PHE A 1 262 ? 18.953 -5.996 -1.305 1 93.81 262 PHE A C 1
ATOM 1991 O O . PHE A 1 262 ? 18.562 -5.84 -2.465 1 93.81 262 PHE A O 1
ATOM 1998 N N . ASP A 1 263 ? 19.75 -5.109 -0.728 1 96.56 263 ASP A N 1
ATOM 1999 C CA . ASP A 1 263 ? 20.188 -3.881 -1.383 1 96.56 263 ASP A CA 1
ATOM 2000 C C . ASP A 1 263 ? 19 -3.008 -1.764 1 96.56 263 ASP A C 1
ATOM 2002 O O . ASP A 1 263 ? 18.719 -2.807 -2.947 1 96.56 263 ASP A O 1
ATOM 2006 N N . TYR A 1 264 ? 18.391 -2.387 -0.787 1 97.44 264 TYR A N 1
ATOM 2007 C CA . TYR A 1 264 ? 17.156 -1.621 -0.994 1 97.44 264 TYR A CA 1
ATOM 2008 C C . TYR A 1 264 ? 17.406 -0.455 -1.945 1 97.44 264 TYR A C 1
ATOM 2010 O O . TYR A 1 264 ? 16.484 -0.028 -2.656 1 97.44 264 TYR A O 1
ATOM 2018 N N . ARG A 1 265 ? 18.625 0.092 -2.037 1 97.88 265 ARG A N 1
ATOM 2019 C CA . ARG A 1 265 ? 18.938 1.214 -2.916 1 97.88 265 ARG A CA 1
ATOM 2020 C C . ARG A 1 265 ? 18.812 0.813 -4.383 1 97.88 265 ARG A C 1
ATOM 2022 O O . ARG A 1 265 ? 18.188 1.53 -5.172 1 97.88 265 ARG A O 1
ATOM 2029 N N . GLU A 1 266 ? 19.391 -0.32 -4.652 1 98.12 266 GLU A N 1
ATOM 2030 C CA . GLU A 1 266 ? 19.297 -0.782 -6.035 1 98.12 266 GLU A CA 1
ATOM 2031 C C . GLU A 1 266 ? 17.859 -1.185 -6.379 1 98.12 266 GLU A C 1
ATOM 2033 O O . GLU A 1 266 ? 17.406 -0.963 -7.504 1 98.12 266 GLU A O 1
ATOM 2038 N N . MET A 1 267 ? 17.188 -1.833 -5.449 1 98.56 267 MET A N 1
ATOM 2039 C CA . MET A 1 267 ? 15.797 -2.186 -5.691 1 98.56 267 MET A CA 1
ATOM 2040 C C . MET A 1 267 ? 14.953 -0.938 -5.938 1 98.56 267 MET A C 1
ATOM 2042 O O . MET A 1 267 ? 14.047 -0.951 -6.77 1 98.56 267 MET A O 1
ATOM 2046 N N . ALA A 1 268 ? 15.258 0.163 -5.195 1 98.69 268 ALA A N 1
ATOM 2047 C CA . ALA A 1 268 ? 14.547 1.425 -5.383 1 98.69 268 ALA A CA 1
ATOM 2048 C C . ALA A 1 268 ? 14.766 1.97 -6.793 1 98.69 268 ALA A C 1
ATOM 2050 O O . ALA A 1 268 ? 13.828 2.457 -7.426 1 98.69 268 ALA A O 1
ATOM 2051 N N . LYS A 1 269 ? 15.969 1.887 -7.281 1 98.62 269 LYS A N 1
ATOM 2052 C CA . LYS A 1 269 ? 16.281 2.314 -8.641 1 98.62 269 LYS A CA 1
ATOM 2053 C C . LYS A 1 269 ? 15.5 1.5 -9.664 1 98.62 269 LYS A C 1
ATOM 2055 O O . LYS A 1 269 ? 14.961 2.053 -10.625 1 98.62 269 LYS A O 1
ATOM 2060 N N . LEU A 1 270 ? 15.453 0.208 -9.445 1 98.88 270 LEU A N 1
ATOM 2061 C CA . LEU A 1 270 ? 14.766 -0.678 -10.375 1 98.88 270 LEU A CA 1
ATOM 2062 C C . LEU A 1 270 ? 13.258 -0.43 -10.352 1 98.88 270 LEU A C 1
ATOM 2064 O O . LEU A 1 270 ? 12.586 -0.548 -11.375 1 98.88 270 LEU A O 1
ATOM 2068 N N . ALA A 1 271 ? 12.75 -0.131 -9.18 1 98.81 271 ALA A N 1
ATOM 2069 C CA . ALA A 1 271 ? 11.328 0.209 -9.07 1 98.81 271 ALA A CA 1
ATOM 2070 C C . ALA A 1 271 ? 11.008 1.456 -9.891 1 98.81 271 ALA A C 1
ATOM 2072 O O . ALA A 1 271 ? 9.992 1.495 -10.602 1 98.81 271 ALA A O 1
ATOM 2073 N N . GLN A 1 272 ? 11.852 2.469 -9.789 1 98.62 272 GLN A N 1
ATOM 2074 C CA . GLN A 1 272 ? 11.648 3.688 -10.562 1 98.62 272 GLN A CA 1
ATOM 2075 C C . GLN A 1 272 ? 11.773 3.412 -12.062 1 98.62 272 GLN A C 1
ATOM 2077 O O . GLN A 1 272 ? 11.016 3.963 -12.859 1 98.62 272 GLN A O 1
ATOM 2082 N N . PHE A 1 273 ? 12.727 2.58 -12.422 1 98.75 273 PHE A N 1
ATOM 2083 C CA . PHE A 1 273 ? 12.883 2.17 -13.812 1 98.75 273 PHE A CA 1
ATOM 2084 C C . PHE A 1 273 ? 11.617 1.51 -14.328 1 98.75 273 PHE A C 1
ATOM 2086 O O . PHE A 1 273 ? 11.156 1.817 -15.43 1 98.75 273 PHE A O 1
ATOM 2093 N N . THR A 1 274 ? 11.055 0.622 -13.531 1 98.69 274 THR A N 1
ATOM 2094 C CA . THR A 1 274 ? 9.82 -0.072 -13.883 1 98.69 274 THR A CA 1
ATOM 2095 C C . THR A 1 274 ? 8.672 0.919 -14.055 1 98.69 274 THR A C 1
ATOM 2097 O O . THR A 1 274 ? 7.977 0.897 -15.07 1 98.69 274 THR A O 1
ATOM 2100 N N . ARG A 1 275 ? 8.555 1.826 -13.156 1 97.56 275 ARG A N 1
ATOM 2101 C CA . ARG A 1 275 ? 7.477 2.807 -13.172 1 97.56 275 ARG A CA 1
ATOM 2102 C C . ARG A 1 275 ? 7.559 3.695 -14.406 1 97.56 275 ARG A C 1
ATOM 2104 O O . ARG A 1 275 ? 6.539 3.988 -15.039 1 97.56 275 ARG A O 1
ATOM 2111 N N . SER A 1 276 ? 8.75 4.121 -14.758 1 97.38 276 SER A N 1
ATOM 2112 C CA . SER A 1 276 ? 8.922 5.098 -15.828 1 97.38 276 SER A CA 1
ATOM 2113 C C . SER A 1 276 ? 8.867 4.426 -17.203 1 97.38 276 SER A C 1
ATOM 2115 O O . SER A 1 276 ? 8.68 5.094 -18.219 1 97.38 276 SER A O 1
ATOM 2117 N N . SER A 1 277 ? 8.969 3.096 -17.203 1 97.88 277 SER A N 1
ATOM 2118 C CA . SER A 1 277 ? 9.117 2.408 -18.484 1 97.88 277 SER A CA 1
ATOM 2119 C C . SER A 1 277 ? 7.789 1.813 -18.953 1 97.88 277 SER A C 1
ATOM 2121 O O . SER A 1 277 ? 7.629 1.477 -20.125 1 97.88 277 SER A O 1
ATOM 2123 N N . LEU A 1 278 ? 6.863 1.659 -18.031 1 97.38 278 LEU A N 1
ATOM 2124 C CA . LEU A 1 278 ? 5.66 0.902 -18.375 1 97.38 278 LEU A CA 1
ATOM 2125 C C . LEU A 1 278 ? 4.43 1.8 -18.344 1 97.38 278 LEU A C 1
ATOM 2127 O O . LEU A 1 278 ? 4.32 2.688 -17.5 1 97.38 278 LEU A O 1
ATOM 2131 N N . GLU A 1 279 ? 3.598 1.59 -19.281 1 94.62 279 GLU A N 1
ATOM 2132 C CA . GLU A 1 279 ? 2.23 2.1 -19.234 1 94.62 279 GLU A CA 1
ATOM 2133 C C . GLU A 1 279 ? 1.267 1.042 -18.703 1 94.62 279 GLU A C 1
ATOM 2135 O O . GLU A 1 279 ? 1.002 0.043 -19.359 1 94.62 279 GLU A O 1
ATOM 2140 N N . LEU A 1 280 ? 0.754 1.281 -17.578 1 95 280 LEU A N 1
ATOM 2141 C CA . LEU A 1 280 ? -0.008 0.249 -16.875 1 95 280 LEU A CA 1
ATOM 2142 C C . LEU A 1 280 ? -1.495 0.368 -17.203 1 95 280 LEU A C 1
ATOM 2144 O O . LEU A 1 280 ? -2.004 1.473 -17.406 1 95 280 LEU A O 1
ATOM 2148 N N . VAL A 1 281 ? -2.109 -0.771 -17.172 1 92.5 281 VAL A N 1
ATOM 2149 C CA . VAL A 1 281 ? -3.566 -0.816 -17.234 1 92.5 281 VAL A CA 1
ATOM 2150 C C . VAL A 1 281 ? -4.156 -0.345 -15.906 1 92.5 281 VAL A C 1
ATOM 2152 O O . VAL A 1 281 ? -3.76 -0.817 -14.844 1 92.5 281 VAL A O 1
ATOM 2155 N N . VAL A 1 282 ? -5.078 0.601 -16.016 1 87.56 282 VAL A N 1
ATOM 2156 C CA . VAL A 1 282 ? -5.691 1.135 -14.812 1 87.56 282 VAL A CA 1
ATOM 2157 C C . VAL A 1 282 ? -6.773 0.176 -14.312 1 87.56 282 VAL A C 1
ATOM 2159 O O . VAL A 1 282 ? -7.648 -0.232 -15.078 1 87.56 282 VAL A O 1
ATOM 2162 N N . ASP A 1 283 ? -6.703 -0.175 -13.125 1 91.81 283 ASP A N 1
ATOM 2163 C CA . ASP A 1 283 ? -7.684 -1.089 -12.547 1 91.81 283 ASP A CA 1
ATOM 2164 C C . ASP A 1 283 ? -8.852 -0.323 -11.93 1 91.81 283 ASP A C 1
ATOM 2166 O O . ASP A 1 283 ? -8.773 0.894 -11.75 1 91.81 283 ASP A O 1
ATOM 2170 N N . ASN A 1 284 ? -9.969 -1.042 -11.719 1 97.06 284 ASN A N 1
ATOM 2171 C CA . ASN A 1 284 ? -11.133 -0.487 -11.047 1 97.06 284 ASN A CA 1
ATOM 2172 C C . ASN A 1 284 ? -11.016 -0.602 -9.531 1 97.06 284 ASN A C 1
ATOM 2174 O O . ASN A 1 284 ? -11.195 -1.685 -8.969 1 97.06 284 ASN A O 1
ATOM 2178 N N . ARG A 1 285 ? -10.797 0.547 -8.898 1 98.19 285 ARG A N 1
ATOM 2179 C CA . ARG A 1 285 ? -10.508 0.568 -7.465 1 98.19 285 ARG A CA 1
ATOM 2180 C C . ARG A 1 285 ? -11.703 0.06 -6.66 1 98.19 285 ARG A C 1
ATOM 2182 O O . ARG A 1 285 ? -11.531 -0.666 -5.68 1 98.19 285 ARG A O 1
ATOM 2189 N N . MET A 1 286 ? -12.875 0.415 -7.055 1 98.69 286 MET A N 1
ATOM 2190 C CA . MET A 1 286 ? -14.07 -0.045 -6.355 1 98.69 286 MET A CA 1
ATOM 2191 C C . MET A 1 286 ? -14.148 -1.567 -6.359 1 98.69 286 MET A C 1
ATOM 2193 O O . MET A 1 286 ? -14.312 -2.188 -5.309 1 98.69 286 MET A O 1
ATOM 2197 N N . MET A 1 287 ? -13.93 -2.146 -7.52 1 98.5 287 MET A N 1
ATOM 2198 C CA . MET A 1 287 ? -14.055 -3.594 -7.66 1 98.5 287 MET A CA 1
ATOM 2199 C C . MET A 1 287 ? -12.977 -4.312 -6.848 1 98.5 287 MET A C 1
ATOM 2201 O O . MET A 1 287 ? -13.227 -5.387 -6.297 1 98.5 287 MET A O 1
ATOM 2205 N N . GLN A 1 288 ? -11.797 -3.74 -6.801 1 98.44 288 GLN A N 1
ATOM 2206 C CA . GLN A 1 288 ? -10.711 -4.344 -6.035 1 98.44 288 GLN A CA 1
ATOM 2207 C C . GLN A 1 288 ? -11.047 -4.391 -4.547 1 98.44 288 GLN A C 1
ATOM 2209 O O . GLN A 1 288 ? -10.805 -5.398 -3.883 1 98.44 288 GLN A O 1
ATOM 2214 N N . VAL A 1 289 ? -11.617 -3.324 -4.016 1 98.69 289 VAL A N 1
ATOM 2215 C CA . VAL A 1 289 ? -11.992 -3.287 -2.605 1 98.69 289 VAL A CA 1
ATOM 2216 C C . VAL A 1 289 ? -13.148 -4.25 -2.352 1 98.69 289 VAL A C 1
ATOM 2218 O O . VAL A 1 289 ? -13.102 -5.062 -1.424 1 98.69 289 VAL A O 1
ATOM 2221 N N . LEU A 1 290 ? -14.195 -4.199 -3.201 1 98.56 290 LEU A N 1
ATOM 2222 C CA . LEU A 1 290 ? -15.352 -5.066 -3.039 1 98.56 290 LEU A CA 1
ATOM 2223 C C . LEU A 1 290 ? -14.953 -6.535 -3.111 1 98.56 290 LEU A C 1
ATOM 2225 O O . LEU A 1 290 ? -15.312 -7.328 -2.24 1 98.56 290 LEU A O 1
ATOM 2229 N N . GLY A 1 291 ? -14.203 -6.852 -4.18 1 98 291 GLY A N 1
ATOM 2230 C CA . GLY A 1 291 ? -13.773 -8.234 -4.34 1 98 291 GLY A CA 1
ATOM 2231 C C . GLY A 1 291 ? -12.961 -8.742 -3.164 1 98 291 GLY A C 1
ATOM 2232 O O . GLY A 1 291 ? -13.141 -9.891 -2.732 1 98 291 GLY A O 1
ATOM 2233 N N . GLY A 1 292 ? -12.039 -7.895 -2.699 1 97.5 292 GLY A N 1
ATOM 2234 C CA . GLY A 1 292 ? -11.25 -8.281 -1.542 1 97.5 292 GLY A CA 1
ATOM 2235 C C . GLY A 1 292 ? -12.086 -8.539 -0.303 1 97.5 292 GLY A C 1
ATOM 2236 O O . GLY A 1 292 ? -11.961 -9.586 0.329 1 97.5 292 GLY A O 1
ATOM 2237 N N . VAL A 1 293 ? -12.992 -7.691 0.051 1 97.12 293 VAL A N 1
ATOM 2238 C CA . VAL A 1 293 ? -13.766 -7.75 1.285 1 97.12 293 VAL A CA 1
ATOM 2239 C C . VAL A 1 293 ? -14.805 -8.867 1.188 1 97.12 293 VAL A C 1
ATOM 2241 O O . VAL A 1 293 ? -15.008 -9.617 2.141 1 97.12 293 VAL A O 1
ATOM 2244 N N . ILE A 1 294 ? -15.43 -8.992 0.029 1 96.62 294 ILE A N 1
ATOM 2245 C CA . ILE A 1 294 ? -16.562 -9.906 -0.115 1 96.62 294 ILE A CA 1
ATOM 2246 C C . ILE A 1 294 ? -16.047 -11.312 -0.43 1 96.62 294 ILE A C 1
ATOM 2248 O O . ILE A 1 294 ? -16.656 -12.305 -0.036 1 96.62 294 ILE A O 1
ATOM 2252 N N . GLY A 1 295 ? -14.898 -11.375 -1.154 1 95.75 295 GLY A N 1
ATOM 2253 C CA . GLY A 1 295 ? -14.328 -12.672 -1.456 1 95.75 295 GLY A CA 1
ATOM 2254 C C . GLY A 1 295 ? -14.586 -13.125 -2.881 1 95.75 295 GLY A C 1
ATOM 2255 O O . GLY A 1 295 ? -15.008 -14.258 -3.111 1 95.75 295 GLY A O 1
ATOM 2256 N N . ILE A 1 296 ? -14.445 -12.211 -3.812 1 96.81 296 ILE A N 1
ATOM 2257 C CA . ILE A 1 296 ? -14.523 -12.547 -5.23 1 96.81 296 ILE A CA 1
ATOM 2258 C C . ILE A 1 296 ? -13.195 -12.227 -5.91 1 96.81 296 ILE A C 1
ATOM 2260 O O . ILE A 1 296 ? -12.703 -11.094 -5.828 1 96.81 296 ILE A O 1
ATOM 2264 N N . HIS A 1 297 ? -12.664 -13.172 -6.52 1 95.31 297 HIS A N 1
ATOM 2265 C CA . HIS A 1 297 ? -11.383 -13.023 -7.191 1 95.31 297 HIS A CA 1
ATOM 2266 C C . HIS A 1 297 ? -11.484 -12.062 -8.375 1 95.31 297 HIS A C 1
ATOM 2268 O O . HIS A 1 297 ? -12.477 -12.078 -9.102 1 95.31 297 HIS A O 1
ATOM 2274 N N . SER A 1 298 ? -10.422 -11.273 -8.633 1 94.62 298 SER A N 1
ATOM 2275 C CA . SER A 1 298 ? -10.422 -10.203 -9.625 1 94.62 298 SER A CA 1
ATOM 2276 C C . SER A 1 298 ? -10.625 -10.758 -11.031 1 94.62 298 SER A C 1
ATOM 2278 O O . SER A 1 298 ? -11.125 -10.055 -11.914 1 94.62 298 SER A O 1
ATOM 2280 N N . GLY A 1 299 ? -10.281 -12.023 -11.25 1 92.75 299 GLY A N 1
ATOM 2281 C CA . GLY A 1 299 ? -10.492 -12.648 -12.547 1 92.75 299 GLY A CA 1
ATOM 2282 C C . GLY A 1 299 ? -11.953 -12.727 -12.938 1 92.75 299 GLY A C 1
ATOM 2283 O O . GLY A 1 299 ? -12.281 -12.906 -14.109 1 92.75 299 GLY A O 1
ATOM 2284 N N . TYR A 1 300 ? -12.859 -12.516 -11.992 1 96.25 300 TYR A N 1
ATOM 2285 C CA . TYR A 1 300 ? -14.281 -12.664 -12.258 1 96.25 300 TYR A CA 1
ATOM 2286 C C . TYR A 1 300 ? -14.977 -11.305 -12.312 1 96.25 300 TYR A C 1
ATOM 2288 O O . TYR A 1 300 ? -16.188 -11.234 -12.5 1 96.25 300 TYR A O 1
ATOM 2296 N N . PHE A 1 301 ? -14.219 -10.195 -12.195 1 97.12 301 PHE A N 1
ATOM 2297 C CA . PHE A 1 301 ? -14.805 -8.867 -12.141 1 97.12 301 PHE A CA 1
ATOM 2298 C C . PHE A 1 301 ? -15.57 -8.562 -13.422 1 97.12 301 PHE A C 1
ATOM 2300 O O . PHE A 1 301 ? -16.688 -8.023 -13.375 1 97.12 301 PHE A O 1
ATOM 2307 N N . PRO A 1 302 ? -15.023 -8.938 -14.625 1 95.62 302 PRO A N 1
ATOM 2308 C CA . PRO A 1 302 ? -15.789 -8.68 -15.844 1 95.62 302 PRO A CA 1
ATOM 2309 C C . PRO A 1 302 ? -17.156 -9.375 -15.844 1 95.62 302 PRO A C 1
ATOM 2311 O O . PRO A 1 302 ? -18.156 -8.781 -16.25 1 95.62 302 PRO A O 1
ATOM 2314 N N . LEU A 1 303 ? -17.188 -10.594 -15.375 1 97.56 303 LEU A N 1
ATOM 2315 C CA . LEU A 1 303 ? -18.438 -11.328 -15.289 1 97.56 303 LEU A CA 1
ATOM 2316 C C . LEU A 1 303 ? -19.391 -10.672 -14.297 1 97.56 303 LEU A C 1
ATOM 2318 O O . LEU A 1 303 ? -20.594 -10.539 -14.57 1 97.56 303 LEU A O 1
ATOM 2322 N N . VAL A 1 304 ? -18.891 -10.289 -13.164 1 98.44 304 VAL A N 1
ATOM 2323 C CA . VAL A 1 304 ? -19.688 -9.633 -12.141 1 98.44 304 VAL A CA 1
ATOM 2324 C C . VAL A 1 304 ? -20.297 -8.344 -12.695 1 98.44 304 VAL A C 1
ATOM 2326 O O . VAL A 1 304 ? -21.484 -8.086 -12.516 1 98.44 304 VAL A O 1
ATOM 2329 N N . GLU A 1 305 ? -19.469 -7.555 -13.336 1 97.75 305 GLU A N 1
ATOM 2330 C CA . GLU A 1 305 ? -19.922 -6.289 -13.891 1 97.75 305 GLU A CA 1
ATOM 2331 C C . GLU A 1 305 ? -21.016 -6.508 -14.945 1 97.75 305 GLU A C 1
ATOM 2333 O O . GLU A 1 305 ? -22.031 -5.816 -14.945 1 97.75 305 GLU A O 1
ATOM 2338 N N . GLN A 1 306 ? -20.797 -7.461 -15.812 1 98.06 306 GLN A N 1
ATOM 2339 C CA . GLN A 1 306 ? -21.766 -7.785 -16.859 1 98.06 306 GLN A CA 1
ATOM 2340 C C . GLN A 1 306 ? -23.094 -8.219 -16.266 1 98.06 306 GLN A C 1
ATOM 2342 O O . GLN A 1 306 ? -24.141 -7.711 -16.656 1 98.06 306 GLN A O 1
ATOM 2347 N N . LEU A 1 307 ? -23.062 -9.117 -15.367 1 98.31 307 LEU A N 1
ATOM 2348 C CA . LEU A 1 307 ? -24.281 -9.695 -14.82 1 98.31 307 LEU A CA 1
ATOM 2349 C C . LEU A 1 307 ? -24.984 -8.703 -13.906 1 98.31 307 LEU A C 1
ATOM 2351 O O . LEU A 1 307 ? -26.219 -8.68 -13.844 1 98.31 307 LEU A O 1
ATOM 2355 N N . ALA A 1 308 ? -24.219 -7.949 -13.156 1 98.06 308 ALA A N 1
ATOM 2356 C CA . ALA A 1 308 ? -24.828 -6.918 -12.32 1 98.06 308 ALA A CA 1
ATOM 2357 C C . ALA A 1 308 ? -25.625 -5.926 -13.164 1 98.06 308 ALA A C 1
ATOM 2359 O O . ALA A 1 308 ? -26.734 -5.539 -12.789 1 98.06 308 ALA A O 1
ATOM 2360 N N . GLU A 1 309 ? -25.047 -5.496 -14.266 1 97.06 309 GLU A N 1
ATOM 2361 C CA . GLU A 1 309 ? -25.734 -4.59 -15.188 1 97.06 309 GLU A CA 1
ATOM 2362 C C . GLU A 1 309 ? -27 -5.227 -15.75 1 97.06 309 GLU A C 1
ATOM 2364 O O . GLU A 1 309 ? -28.047 -4.586 -15.812 1 97.06 309 GLU A O 1
ATOM 2369 N N . ARG A 1 310 ? -26.922 -6.387 -16.109 1 96 310 ARG A N 1
ATOM 2370 C CA . ARG A 1 310 ? -28.047 -7.105 -16.719 1 96 310 ARG A CA 1
ATOM 2371 C C . ARG A 1 310 ? -29.203 -7.23 -15.742 1 96 310 ARG A C 1
ATOM 2373 O O . ARG A 1 310 ? -30.359 -7.086 -16.125 1 96 310 ARG A O 1
ATOM 2380 N N . CYS A 1 311 ? -28.906 -7.457 -14.492 1 94.94 311 CYS A N 1
ATOM 2381 C CA . CYS A 1 311 ? -29.953 -7.703 -13.508 1 94.94 311 CYS A CA 1
ATOM 2382 C C . CYS A 1 311 ? -30.328 -6.418 -12.781 1 94.94 311 CYS A C 1
ATOM 2384 O O . CYS A 1 311 ? -31.219 -6.418 -11.93 1 94.94 311 CYS A O 1
ATOM 2386 N N . GLY A 1 312 ? -29.625 -5.344 -13.117 1 94.38 312 GLY A N 1
ATOM 2387 C CA . GLY A 1 312 ? -29.938 -4.066 -12.5 1 94.38 312 GLY A CA 1
ATOM 2388 C C . GLY A 1 312 ? -29.625 -4.031 -11.016 1 94.38 312 GLY A C 1
ATOM 2389 O O . GLY A 1 312 ? -30.453 -3.572 -10.219 1 94.38 312 GLY A O 1
ATOM 2390 N N . THR A 1 313 ? -28.578 -4.617 -10.617 1 96.94 313 THR A N 1
ATOM 2391 C CA . THR A 1 313 ? -28.172 -4.641 -9.211 1 96.94 313 THR A CA 1
ATOM 2392 C C . THR A 1 313 ? -26.766 -4.098 -9.039 1 96.94 313 THR A C 1
ATOM 2394 O O . THR A 1 313 ? -26.078 -3.828 -10.023 1 96.94 313 THR A O 1
ATOM 2397 N N . GLU A 1 314 ? -26.375 -3.834 -7.84 1 96.88 314 GLU A N 1
ATOM 2398 C CA . GLU A 1 314 ? -25.016 -3.4 -7.531 1 96.88 314 GLU A CA 1
ATOM 2399 C C . GLU A 1 314 ? -24.047 -4.578 -7.531 1 96.88 314 GLU A C 1
ATOM 2401 O O . GLU A 1 314 ? -24.391 -5.672 -7.074 1 96.88 314 GLU A O 1
ATOM 2406 N N . PRO A 1 315 ? -22.844 -4.359 -8.047 1 98.12 315 PRO A N 1
ATOM 2407 C CA . PRO A 1 315 ? -21.844 -5.434 -8.047 1 98.12 315 PRO A CA 1
ATOM 2408 C C . PRO A 1 315 ? -21.641 -6.059 -6.664 1 98.12 315 PRO A C 1
ATOM 2410 O O . PRO A 1 315 ? -21.516 -7.277 -6.547 1 98.12 315 PRO A O 1
ATOM 2413 N N . ALA A 1 316 ? -21.703 -5.23 -5.684 1 98.12 316 ALA A N 1
ATOM 2414 C CA . ALA A 1 316 ? -21.484 -5.727 -4.328 1 98.12 316 ALA A CA 1
ATOM 2415 C C . ALA A 1 316 ? -22.547 -6.746 -3.93 1 98.12 316 ALA A C 1
ATOM 2417 O O . ALA A 1 316 ? -22.234 -7.754 -3.291 1 98.12 316 ALA A O 1
ATOM 2418 N N . HIS A 1 317 ? -23.75 -6.445 -4.246 1 97.62 317 HIS A N 1
ATOM 2419 C CA . HIS A 1 317 ? -24.844 -7.348 -3.908 1 97.62 317 HIS A CA 1
ATOM 2420 C C . HIS A 1 317 ? -24.719 -8.672 -4.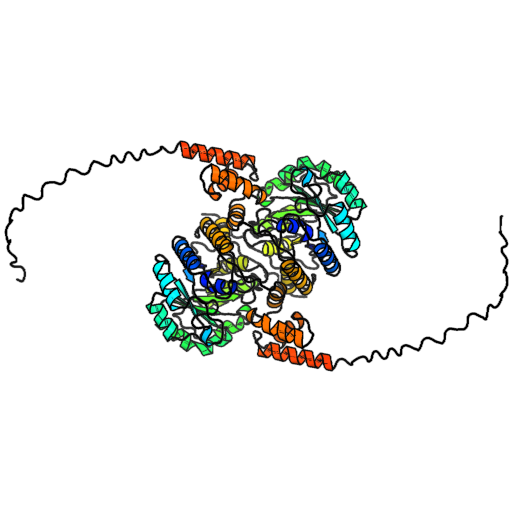652 1 97.62 317 HIS A C 1
ATOM 2422 O O . HIS A 1 317 ? -24.938 -9.734 -4.07 1 97.62 317 HIS A O 1
ATOM 2428 N N . LEU A 1 318 ? -24.406 -8.609 -5.898 1 98.5 318 LEU A N 1
ATOM 2429 C CA . LEU A 1 318 ? -24.203 -9.82 -6.691 1 98.5 318 LEU A CA 1
ATOM 2430 C C . LEU A 1 318 ? -23.062 -10.656 -6.129 1 98.5 318 LEU A C 1
ATOM 2432 O O . LEU A 1 318 ? -23.188 -11.875 -5.996 1 98.5 318 LEU A O 1
ATOM 2436 N N . MET A 1 319 ? -21.938 -10 -5.82 1 98.44 319 MET A N 1
ATOM 2437 C CA . MET A 1 319 ? -20.781 -10.688 -5.254 1 98.44 319 MET A CA 1
ATOM 2438 C C . MET A 1 319 ? -21.156 -11.406 -3.961 1 98.44 319 MET A C 1
ATOM 2440 O O . MET A 1 319 ? -20.828 -12.586 -3.789 1 98.44 319 MET A O 1
ATOM 2444 N N . ALA A 1 320 ? -21.828 -10.68 -3.119 1 97.56 320 ALA A N 1
ATOM 2445 C CA . ALA A 1 320 ? -22.203 -11.242 -1.819 1 97.56 320 ALA A CA 1
ATOM 2446 C C . ALA A 1 320 ? -23.125 -12.445 -1.979 1 97.56 320 ALA A C 1
ATOM 2448 O O . ALA A 1 320 ? -22.984 -13.438 -1.265 1 97.56 320 ALA A O 1
ATOM 2449 N N . THR A 1 321 ? -24.047 -12.32 -2.859 1 98.12 321 THR A N 1
ATOM 2450 C CA . THR A 1 321 ? -24.969 -13.414 -3.121 1 98.12 321 THR A CA 1
ATOM 2451 C C . THR A 1 321 ? -24.234 -14.633 -3.668 1 98.12 321 THR A C 1
ATOM 2453 O O . THR A 1 321 ? -24.5 -15.766 -3.264 1 98.12 321 THR A O 1
ATOM 2456 N N . ALA A 1 322 ? -23.312 -14.398 -4.578 1 98.25 322 ALA A N 1
ATOM 2457 C CA . ALA A 1 322 ? -22.516 -15.484 -5.16 1 98.25 322 ALA A CA 1
ATOM 2458 C C . ALA A 1 322 ? -21.719 -16.219 -4.09 1 98.25 322 ALA A C 1
ATOM 2460 O O . ALA A 1 322 ? -21.656 -17.453 -4.086 1 98.25 322 ALA A O 1
ATOM 2461 N N . VAL A 1 323 ? -21.078 -15.461 -3.227 1 96.31 323 VAL A N 1
ATOM 2462 C CA . VAL A 1 323 ? -20.25 -16.047 -2.178 1 96.31 323 VAL A CA 1
ATOM 2463 C C . VAL A 1 323 ? -21.125 -16.875 -1.231 1 96.31 323 VAL A C 1
ATOM 2465 O O . VAL A 1 323 ? -20.719 -17.938 -0.776 1 96.31 323 VAL A O 1
ATOM 2468 N N . ARG A 1 324 ? -22.328 -16.391 -0.943 1 96 324 ARG A N 1
ATOM 2469 C CA . ARG A 1 324 ? -23.266 -17.125 -0.084 1 96 324 ARG A CA 1
ATOM 2470 C C . ARG A 1 324 ? -23.672 -18.453 -0.709 1 96 324 ARG A C 1
ATOM 2472 O O . ARG A 1 324 ? -23.828 -19.453 -0.005 1 96 324 ARG A O 1
ATOM 2479 N N . LEU A 1 325 ? -23.75 -18.484 -1.976 1 96.06 325 LEU A N 1
ATOM 2480 C CA . LEU A 1 325 ? -24.188 -19.672 -2.691 1 96.06 325 LEU A CA 1
ATOM 2481 C C . LEU A 1 325 ? -23.047 -20.672 -2.859 1 96.06 325 LEU A C 1
ATOM 2483 O O . LEU A 1 325 ? -23.281 -21.859 -3.035 1 96.06 325 LEU A O 1
ATOM 2487 N N . ALA A 1 326 ? -21.844 -20.188 -2.811 1 93.12 326 ALA A N 1
ATOM 2488 C CA . ALA A 1 326 ? -20.688 -21.016 -3.111 1 93.12 326 ALA A CA 1
ATOM 2489 C C . ALA A 1 326 ? -20.328 -21.906 -1.932 1 93.12 326 ALA A C 1
ATOM 2491 O O . ALA A 1 326 ? -20.422 -21.5 -0.775 1 93.12 326 ALA A O 1
ATOM 2492 N N . GLU A 1 327 ? -19.953 -23.156 -2.168 1 84.56 327 GLU A N 1
ATOM 2493 C CA . GLU A 1 327 ? -19.516 -24.078 -1.132 1 84.56 327 GLU A CA 1
ATOM 2494 C C . GLU A 1 327 ? -18.062 -23.797 -0.73 1 84.56 327 GLU A C 1
ATOM 2496 O O . GLU A 1 327 ? -17.688 -23.984 0.43 1 84.56 327 GLU A O 1
ATOM 2501 N N . GLN A 1 328 ? -17.328 -23.406 -1.639 1 84.31 328 GLN A N 1
ATOM 2502 C CA . GLN A 1 328 ? -15.945 -23 -1.479 1 84.31 328 GLN A CA 1
ATOM 2503 C C . GLN A 1 328 ? -15.703 -21.609 -2.049 1 84.31 328 GLN A C 1
ATOM 2505 O O . GLN A 1 328 ? -16.531 -20.703 -1.866 1 84.31 328 GLN A O 1
ATOM 2510 N N . SER A 1 329 ? -14.602 -21.406 -2.725 1 89.31 329 SER A N 1
ATOM 2511 C CA . SER A 1 329 ? -14.406 -20.141 -3.414 1 89.31 329 SER A CA 1
ATOM 2512 C C . SER A 1 329 ? -15.414 -19.969 -4.547 1 89.31 329 SER A C 1
ATOM 2514 O O . SER A 1 329 ? -15.711 -20.922 -5.273 1 89.31 329 SER A O 1
ATOM 2516 N N . ALA A 1 330 ? -15.984 -18.781 -4.578 1 92.94 330 ALA A N 1
ATOM 2517 C CA . ALA A 1 330 ? -16.984 -18.516 -5.605 1 92.94 330 ALA A CA 1
ATOM 2518 C C . ALA A 1 330 ? -16.406 -18.719 -7 1 92.94 330 ALA A C 1
ATOM 2520 O O . ALA A 1 330 ? -15.281 -18.328 -7.277 1 92.94 330 ALA A O 1
ATOM 2521 N N . ARG A 1 331 ? -17.203 -19.406 -7.82 1 94 331 ARG A N 1
ATOM 2522 C CA . ARG A 1 331 ? -16.859 -19.688 -9.211 1 94 331 ARG A CA 1
ATOM 2523 C C . ARG A 1 331 ? -17.875 -19.047 -10.156 1 94 331 ARG A C 1
ATOM 2525 O O . ARG A 1 331 ? -18.875 -18.484 -9.711 1 94 331 ARG A O 1
ATOM 2532 N N . PRO A 1 332 ? -17.547 -19.062 -11.477 1 95.38 332 PRO A N 1
ATOM 2533 C CA . PRO A 1 332 ? -18.469 -18.422 -12.43 1 95.38 332 PRO A CA 1
ATOM 2534 C C . PRO A 1 332 ? -19.891 -18.953 -12.32 1 95.38 332 PRO A C 1
ATOM 2536 O O . PRO A 1 332 ? -20.844 -18.188 -12.43 1 95.38 332 PRO A O 1
ATOM 2539 N N . ALA A 1 333 ? -20.031 -20.219 -12.055 1 96.62 333 ALA A N 1
ATOM 2540 C CA . ALA A 1 333 ? -21.359 -20.812 -11.93 1 96.62 333 ALA A CA 1
ATOM 2541 C C . ALA A 1 333 ? -22.125 -20.219 -10.75 1 96.62 333 ALA A C 1
ATOM 2543 O O . ALA A 1 333 ? -23.328 -20.031 -10.828 1 96.62 333 ALA A O 1
ATOM 2544 N N . ASP A 1 334 ? -21.422 -19.953 -9.664 1 97.56 334 ASP A N 1
ATOM 2545 C CA . ASP A 1 334 ? -22.031 -19.344 -8.484 1 97.56 334 ASP A CA 1
ATOM 2546 C C . ASP A 1 334 ? -22.484 -17.922 -8.781 1 97.56 334 ASP A C 1
ATOM 2548 O O . ASP A 1 334 ? -23.516 -17.469 -8.289 1 97.56 334 ASP A O 1
ATOM 2552 N N . ILE A 1 335 ? -21.703 -17.188 -9.547 1 98.19 335 ILE A N 1
ATOM 2553 C CA . ILE A 1 335 ? -22.016 -15.805 -9.898 1 98.19 335 ILE A CA 1
ATOM 2554 C C . ILE A 1 335 ? -23.234 -15.758 -10.812 1 98.19 335 ILE A C 1
ATOM 2556 O O . ILE A 1 335 ? -24.109 -14.906 -10.641 1 98.19 335 ILE A O 1
ATOM 2560 N N . GLN A 1 336 ? -23.281 -16.688 -11.719 1 98 336 GLN A N 1
ATOM 2561 C CA . GLN A 1 336 ? -24.438 -16.797 -12.594 1 98 336 GLN A CA 1
ATOM 2562 C C . GLN A 1 336 ? -25.703 -17.156 -11.812 1 98 336 GLN A C 1
ATOM 2564 O O . GLN A 1 336 ? -26.766 -16.578 -12.031 1 98 336 GLN A O 1
ATOM 2569 N N . ALA A 1 337 ? -25.562 -18.109 -10.938 1 98.06 337 ALA A N 1
ATOM 2570 C CA . ALA A 1 337 ? -26.703 -18.5 -10.102 1 98.06 337 ALA A CA 1
ATOM 2571 C C . ALA A 1 337 ? -27.203 -17.328 -9.258 1 98.06 337 ALA A C 1
ATOM 2573 O O . ALA A 1 337 ? -28.406 -17.172 -9.062 1 98.06 337 ALA A O 1
ATOM 2574 N N . ALA A 1 338 ? -26.266 -16.562 -8.734 1 98.31 338 ALA A N 1
ATOM 2575 C CA . ALA A 1 338 ? -26.625 -15.391 -7.945 1 98.31 338 ALA A CA 1
ATOM 2576 C C . ALA A 1 338 ? -27.422 -14.391 -8.781 1 98.31 338 ALA A C 1
ATOM 2578 O O . ALA A 1 338 ? -28.406 -13.812 -8.297 1 98.31 338 ALA A O 1
ATOM 2579 N N . ALA A 1 339 ? -26.953 -14.141 -9.977 1 98.06 339 ALA A N 1
ATOM 2580 C CA . ALA A 1 339 ? -27.656 -13.227 -10.867 1 98.06 339 ALA A CA 1
ATOM 2581 C C . ALA A 1 339 ? -29.094 -13.688 -11.125 1 98.06 339 ALA A C 1
ATOM 2583 O O . ALA A 1 339 ? -30.016 -12.875 -11.117 1 98.06 339 ALA A O 1
ATOM 2584 N N . GLU A 1 340 ? -29.234 -14.953 -11.344 1 97.31 340 GLU A N 1
ATOM 2585 C CA . GLU A 1 340 ? -30.562 -15.523 -11.578 1 97.31 340 GLU A CA 1
ATOM 2586 C C . GLU A 1 340 ? -31.453 -15.367 -10.344 1 97.31 340 GLU A C 1
ATOM 2588 O O . GLU A 1 340 ? -32.625 -15.031 -10.469 1 97.31 340 GLU A O 1
ATOM 2593 N N . GLN A 1 341 ? -30.906 -15.633 -9.242 1 97.06 341 GLN A N 1
ATOM 2594 C CA . GLN A 1 341 ? -31.656 -15.484 -8 1 97.06 341 GLN A CA 1
ATOM 2595 C C . GLN A 1 341 ? -32.094 -14.039 -7.797 1 97.06 341 GLN A C 1
ATOM 2597 O O . GLN A 1 341 ? -33.25 -13.789 -7.418 1 97.06 341 GLN A O 1
ATOM 2602 N N . ILE A 1 342 ? -31.203 -13.133 -7.965 1 96.94 342 ILE A N 1
ATOM 2603 C CA . ILE A 1 342 ? -31.484 -11.719 -7.762 1 96.94 342 ILE A CA 1
ATOM 2604 C C . ILE A 1 342 ? -32.562 -11.273 -8.75 1 96.94 342 ILE A C 1
ATOM 2606 O O . ILE A 1 342 ? -33.5 -10.539 -8.391 1 96.94 342 ILE A O 1
ATOM 2610 N N . ALA A 1 343 ? -32.469 -11.688 -10.016 1 94.81 343 ALA A N 1
ATOM 2611 C CA . ALA A 1 343 ? -33.469 -11.359 -11.039 1 94.81 343 ALA A CA 1
ATOM 2612 C C . ALA A 1 343 ? -34.844 -11.898 -10.648 1 94.81 343 ALA A C 1
ATOM 2614 O O . ALA A 1 343 ? -35.875 -11.227 -10.859 1 94.81 343 ALA A O 1
ATOM 2615 N N . ALA A 1 344 ? -34.906 -13.062 -10.102 1 93.5 344 ALA A N 1
ATOM 2616 C CA . ALA A 1 344 ? -36.156 -13.68 -9.672 1 93.5 344 ALA A CA 1
ATOM 2617 C C . ALA A 1 344 ? -36.781 -12.922 -8.5 1 93.5 344 ALA A C 1
ATOM 2619 O O . ALA A 1 344 ? -38 -12.773 -8.422 1 93.5 344 ALA A O 1
ATOM 2620 N N . ASP A 1 345 ? -36 -12.492 -7.598 1 91.19 345 ASP A N 1
ATOM 2621 C CA . ASP A 1 345 ? -36.469 -11.742 -6.43 1 91.19 345 ASP A CA 1
ATOM 2622 C C . ASP A 1 345 ? -37.031 -10.391 -6.836 1 91.19 345 ASP A C 1
ATOM 2624 O O . ASP A 1 345 ? -38 -9.906 -6.234 1 91.19 345 ASP A O 1
ATOM 2628 N N . LEU A 1 346 ? -36.438 -9.758 -7.805 1 86.38 346 LEU A N 1
ATOM 2629 C CA . LEU A 1 346 ? -36.906 -8.453 -8.281 1 86.38 346 LEU A CA 1
ATOM 2630 C C . LEU A 1 346 ? -38.219 -8.57 -9.016 1 86.38 346 LEU A C 1
ATOM 2632 O O . LEU A 1 346 ? -39.031 -7.645 -8.992 1 86.38 346 LEU A O 1
ATOM 2636 N N . GLN A 1 347 ? -38.438 -9.664 -9.656 1 81.12 347 GLN A N 1
ATOM 2637 C CA . GLN A 1 347 ? -39.719 -9.906 -10.367 1 81.12 347 GLN A CA 1
ATOM 2638 C C . GLN A 1 347 ? -40.844 -10.188 -9.391 1 81.12 347 GLN A C 1
ATOM 2640 O O . GLN A 1 347 ? -42 -9.898 -9.68 1 81.12 347 GLN A O 1
ATOM 2645 N N . ARG A 1 348 ? -40.531 -10.758 -8.227 1 78.38 348 ARG A N 1
ATOM 2646 C CA . ARG A 1 348 ? -41.531 -11.062 -7.215 1 78.38 348 ARG A CA 1
ATOM 2647 C C . ARG A 1 348 ? -41.906 -9.805 -6.438 1 78.38 348 ARG A C 1
ATOM 2649 O O . ARG A 1 348 ? -42.969 -9.773 -5.781 1 78.38 348 ARG A O 1
ATOM 2656 N N . LEU A 1 349 ? -41.031 -8.852 -6.332 1 63.72 349 LEU A N 1
ATOM 2657 C CA . LEU A 1 349 ? -41.406 -7.613 -5.668 1 63.72 349 LEU A CA 1
ATOM 2658 C C . LEU A 1 349 ? -42.562 -6.949 -6.402 1 63.72 349 LEU A C 1
ATOM 2660 O O . LEU A 1 349 ? -42.531 -6.781 -7.621 1 63.72 349 LEU A O 1
ATOM 2664 N N . PRO A 1 350 ? -43.75 -7.035 -5.875 1 55.56 350 PRO A N 1
ATOM 2665 C CA . PRO A 1 350 ? -44.969 -6.465 -6.5 1 55.56 350 PRO A CA 1
ATOM 2666 C C . PRO A 1 350 ? -44.688 -5.102 -7.137 1 55.56 350 PRO A C 1
ATOM 2668 O O . PRO A 1 350 ? -43.906 -4.312 -6.617 1 55.56 350 PRO A O 1
ATOM 2671 N N . HIS A 1 351 ? -44.75 -5.082 -8.406 1 48.25 351 HIS A N 1
ATOM 2672 C CA . HIS A 1 351 ? -44.875 -3.779 -9.055 1 48.25 351 HIS A CA 1
ATOM 2673 C C . HIS A 1 351 ? -45.875 -2.887 -8.305 1 48.25 351 HIS A C 1
ATOM 2675 O O . HIS A 1 351 ? -47.062 -3.207 -8.203 1 48.25 351 HIS A O 1
ATOM 2681 N N . GLN A 1 352 ? -45.562 -2.338 -7.305 1 36.12 352 GLN A N 1
ATOM 2682 C CA . GLN A 1 352 ? -46.5 -1.302 -6.906 1 36.12 352 GLN A CA 1
ATOM 2683 C C . GLN A 1 352 ? -46.938 -0.447 -8.102 1 36.12 352 GLN A C 1
ATOM 2685 O O . GLN A 1 352 ? -46.094 0.243 -8.695 1 36.12 352 GLN A O 1
ATOM 2690 N N . LYS A 1 353 ? -47.969 -0.808 -8.859 1 36.75 353 LYS A N 1
ATOM 2691 C CA . LYS A 1 353 ? -48.75 0.07 -9.719 1 36.75 353 LYS A CA 1
ATOM 2692 C C . LYS A 1 353 ? -48.938 1.446 -9.086 1 36.75 353 LYS A C 1
ATOM 2694 O O . LYS A 1 353 ? -49.5 1.566 -8 1 36.75 353 LYS A O 1
ATOM 2699 N N . ASP A 1 354 ? -47.969 2.363 -9.227 1 35.12 354 ASP A N 1
ATOM 2700 C CA . ASP A 1 354 ? -48.188 3.793 -9.023 1 35.12 354 ASP A CA 1
ATOM 2701 C C . ASP A 1 354 ? -49.469 4.266 -9.719 1 35.12 354 ASP A C 1
ATOM 2703 O O . ASP A 1 354 ? -49.438 4.578 -10.914 1 35.12 354 ASP A O 1
ATOM 2707 N N . THR A 1 355 ? -50.562 3.553 -9.641 1 33.03 355 THR A N 1
ATOM 2708 C CA . THR A 1 355 ? -51.812 4.188 -10.047 1 33.03 355 THR A CA 1
ATOM 2709 C C . THR A 1 355 ? -52 5.512 -9.312 1 33.03 355 THR A C 1
ATOM 2711 O O . THR A 1 355 ? -52.625 5.555 -8.25 1 33.03 355 THR A O 1
ATOM 2714 N N . LEU A 1 356 ? -51.031 6.324 -9.117 1 29.5 356 LEU A N 1
ATOM 2715 C CA . LEU A 1 356 ? -51.406 7.711 -8.883 1 29.5 356 LEU A CA 1
ATOM 2716 C C . LEU A 1 356 ? -52.281 8.227 -10.016 1 29.5 356 LEU A C 1
ATOM 2718 O O . LEU A 1 356 ? -51.812 8.43 -11.141 1 29.5 356 LEU A O 1
ATOM 2722 N N . ARG A 1 357 ? -53.594 7.824 -10.117 1 27.14 357 ARG A N 1
ATOM 2723 C CA . ARG A 1 357 ? -54.656 8.578 -10.812 1 27.14 357 ARG A CA 1
ATOM 2724 C C . ARG A 1 357 ? -54.469 10.07 -10.578 1 27.14 357 ARG A C 1
ATOM 2726 O O . ARG A 1 357 ? -54.625 10.555 -9.453 1 27.14 357 ARG A O 1
ATOM 2733 N N . LEU A 1 358 ? -53.625 10.75 -11.25 1 28.33 358 LEU A N 1
ATOM 2734 C CA . LEU A 1 358 ? -53.656 12.203 -11.406 1 28.33 358 LEU A CA 1
ATOM 2735 C C . LEU A 1 358 ? -55.062 12.695 -11.648 1 28.33 358 LEU A C 1
ATOM 2737 O O . LEU A 1 358 ? -55.688 12.344 -12.656 1 28.33 358 LEU A O 1
ATOM 2741 N N . ASP A 1 359 ? -55.906 12.812 -10.609 1 28.88 359 ASP A N 1
ATOM 2742 C CA . ASP A 1 359 ? -57.156 13.578 -10.68 1 28.88 359 ASP A CA 1
ATOM 2743 C C . ASP A 1 359 ? -57 14.781 -11.609 1 28.88 359 ASP A C 1
ATOM 2745 O O . ASP A 1 359 ? -56 15.477 -11.586 1 28.88 359 ASP A O 1
ATOM 2749 N N . GLN A 1 360 ? -57.656 14.734 -12.695 1 28.98 360 GLN A N 1
ATOM 2750 C CA . GLN A 1 360 ? -57.781 15.742 -13.742 1 28.98 360 GLN A CA 1
ATOM 2751 C C . GLN A 1 360 ? -58 17.125 -13.148 1 28.98 360 GLN A C 1
ATOM 2753 O O . GLN A 1 360 ? -58.812 17.297 -12.227 1 28.98 360 GLN A O 1
ATOM 2758 N N . PRO A 1 361 ? -57 17.938 -13.18 1 28.75 361 PRO A N 1
ATOM 2759 C CA . PRO A 1 361 ? -57.219 19.297 -12.664 1 28.75 361 PRO A CA 1
ATOM 2760 C C . PRO A 1 361 ? -58.594 19.844 -13.062 1 28.75 361 PRO A C 1
ATOM 2762 O O . PRO A 1 361 ? -59.062 19.562 -14.164 1 28.75 361 PRO A O 1
ATOM 2765 N N . GLN A 1 362 ? -59.562 19.938 -12.039 1 28.72 362 GLN A N 1
ATOM 2766 C CA . GLN A 1 362 ? -60.844 20.609 -12.172 1 28.72 362 GLN A CA 1
ATOM 2767 C C . GLN A 1 362 ? -60.719 21.859 -13.055 1 28.72 362 GLN A C 1
ATOM 2769 O O . GLN A 1 362 ? -59.625 22.438 -13.164 1 28.72 362 GLN A O 1
ATOM 2774 N N . THR A 1 363 ? -61.625 22.031 -13.875 1 31.28 363 THR A N 1
ATOM 2775 C CA . THR A 1 363 ? -61.875 23.062 -14.891 1 31.28 363 THR A CA 1
ATOM 2776 C C . THR A 1 363 ? -61.594 24.453 -14.336 1 31.28 363 THR A C 1
ATOM 2778 O O . THR A 1 363 ? -61.875 24.719 -13.164 1 31.28 363 THR A O 1
ATOM 2781 N N . PRO A 1 364 ? -60.75 25.219 -14.984 1 29.44 364 PRO A N 1
ATOM 2782 C CA . PRO A 1 364 ? -60.438 26.609 -14.609 1 29.44 364 PRO A CA 1
ATOM 2783 C C . PRO A 1 364 ? -61.688 27.375 -14.18 1 29.44 364 PRO A C 1
ATOM 2785 O O . PRO A 1 364 ? -62.719 27.359 -14.891 1 29.44 364 PRO A O 1
ATOM 2788 N N . VAL A 1 365 ? -61.969 27.297 -12.742 1 28.34 365 VAL A N 1
ATOM 2789 C CA . VAL A 1 365 ? -63.062 28.109 -12.234 1 28.34 365 VAL A CA 1
ATOM 2790 C C . VAL A 1 365 ? -63.031 29.484 -12.867 1 28.34 365 VAL A C 1
ATOM 2792 O O . VAL A 1 365 ? -61.969 30.047 -13.078 1 28.34 365 VAL A O 1
ATOM 2795 N N . ASP A 1 366 ? -64 29.844 -13.57 1 26.78 366 ASP A N 1
ATOM 2796 C CA . ASP A 1 366 ? -64.25 31.125 -14.234 1 26.78 366 ASP A CA 1
ATOM 2797 C C . ASP A 1 366 ? -64.188 32.281 -13.242 1 26.78 366 ASP A C 1
ATOM 2799 O O . ASP A 1 366 ? -64.625 32.156 -12.094 1 26.78 366 ASP A O 1
ATOM 2803 N N . PRO A 1 367 ? -63.219 33.375 -13.438 1 25.58 367 PRO A N 1
ATOM 2804 C CA . PRO A 1 367 ? -62.844 34.531 -12.625 1 25.58 367 PRO A CA 1
ATOM 2805 C C . PRO A 1 367 ? -64.062 35.219 -11.984 1 25.58 367 PRO A C 1
ATOM 2807 O O . PRO A 1 367 ? -63.875 36.219 -11.266 1 25.58 367 PRO A O 1
ATOM 2810 N N . ASP A 1 368 ? -65.25 34.938 -12.336 1 22.97 368 ASP A N 1
ATOM 2811 C CA . ASP A 1 368 ? -66.188 36.031 -12.086 1 22.97 368 ASP A CA 1
ATOM 2812 C C . ASP A 1 368 ? -66.5 36.156 -10.602 1 22.97 368 ASP A C 1
ATOM 2814 O O . ASP A 1 368 ? -67.125 37.125 -10.172 1 22.97 368 ASP A O 1
ATOM 2818 N N . ASP A 1 369 ? -66.625 35.031 -9.82 1 21.28 369 ASP A N 1
ATOM 2819 C CA . ASP A 1 369 ? -67.562 35.344 -8.766 1 21.28 369 ASP A CA 1
ATOM 2820 C C . ASP A 1 369 ? -66.875 36.031 -7.594 1 21.28 369 ASP A C 1
ATOM 2822 O O . ASP A 1 369 ? -66.188 35.406 -6.828 1 21.28 369 ASP A O 1
ATOM 2826 N N . VAL A 1 370 ? -66.562 37.344 -7.723 1 21.52 370 VAL A N 1
ATOM 2827 C CA . VAL A 1 370 ? -66 38.375 -6.875 1 21.52 370 VAL A CA 1
ATOM 2828 C C . VAL A 1 370 ? -66.812 38.5 -5.59 1 21.52 370 VAL A C 1
ATOM 2830 O O . VAL A 1 370 ? -67.875 39.094 -5.59 1 21.52 370 VAL A O 1
ATOM 2833 N N . VAL A 1 371 ? -67.312 37.438 -4.801 1 19.31 371 VAL A N 1
ATOM 2834 C CA . VAL A 1 371 ? -68.188 38.062 -3.812 1 19.31 371 VAL A CA 1
ATOM 2835 C C . VAL A 1 371 ? -67.375 38.938 -2.861 1 19.31 371 VAL A C 1
ATOM 2837 O O . VAL A 1 371 ? -66.25 38.594 -2.51 1 19.31 371 VAL A O 1
ATOM 2840 N N . THR A 1 372 ? -67.812 40.125 -2.406 1 17.67 372 THR A N 1
ATOM 2841 C CA . THR A 1 372 ? -67.625 41.406 -1.729 1 17.67 372 THR A CA 1
ATOM 2842 C C . THR A 1 372 ? -67.5 41.188 -0.222 1 17.67 372 THR A C 1
ATOM 2844 O O . THR A 1 372 ? -67.438 42.156 0.538 1 17.67 372 THR A O 1
ATOM 2847 N N . ALA A 1 373 ? -67.062 39.938 0.342 1 19.2 373 ALA A N 1
ATOM 2848 C CA . ALA A 1 373 ? -67.375 40.031 1.755 1 19.2 373 ALA A CA 1
ATOM 2849 C C . ALA A 1 373 ? -66.688 41.188 2.434 1 19.2 373 ALA A C 1
ATOM 2851 O O . ALA A 1 373 ? -65.625 41.594 2.012 1 19.2 373 ALA A O 1
ATOM 2852 N N . ASP A 1 374 ? -67.062 41.469 3.785 1 18.31 374 ASP A N 1
ATOM 2853 C CA . ASP A 1 374 ? -67.25 42.594 4.699 1 18.31 374 ASP A CA 1
ATOM 2854 C C . ASP A 1 374 ? -65.938 42.938 5.395 1 18.31 374 ASP A C 1
ATOM 2856 O O . ASP A 1 374 ? -65.062 42.062 5.605 1 18.31 374 ASP A O 1
ATOM 2860 N N . ALA A 1 375 ? -65.625 44.219 5.648 1 19.81 375 ALA A N 1
ATOM 2861 C CA . ALA A 1 375 ? -64.688 45.188 6.168 1 19.81 375 ALA A CA 1
ATOM 2862 C C . ALA A 1 375 ? -64.5 45.031 7.672 1 19.81 375 ALA A C 1
ATOM 2864 O O . ALA A 1 375 ? -65.312 45.5 8.461 1 19.81 375 ALA A O 1
ATOM 2865 N N . ILE A 1 376 ? -64.188 43.75 8.305 1 18.34 376 ILE A N 1
ATOM 2866 C CA . ILE A 1 376 ? -64.188 43.875 9.758 1 18.34 376 ILE A CA 1
ATOM 2867 C C . ILE A 1 376 ? -63.188 44.938 10.164 1 18.34 376 ILE A C 1
ATOM 2869 O O . ILE A 1 376 ? -62.188 45.188 9.453 1 18.34 376 ILE A O 1
ATOM 2873 N N . THR A 1 377 ? -63.188 45.281 11.617 1 18.2 377 THR A N 1
ATOM 2874 C CA . THR A 1 377 ? -63.062 46.344 12.594 1 18.2 377 THR A CA 1
ATOM 2875 C C . THR A 1 377 ? -61.625 46.469 13.078 1 18.2 377 THR A C 1
ATOM 2877 O O . THR A 1 377 ? -61.031 45.5 13.555 1 18.2 377 THR A O 1
ATOM 2880 N N . LEU A 1 378 ? -60.875 47.438 12.75 1 17.36 378 LEU A N 1
ATOM 2881 C CA . LEU A 1 378 ? -59.562 48.031 12.922 1 17.36 378 LEU A CA 1
ATOM 2882 C C . LEU A 1 378 ? -59.344 48.469 14.367 1 17.36 378 LEU A C 1
ATOM 2884 O O . LEU A 1 378 ? -58.281 49.031 14.695 1 17.36 378 LEU A O 1
ATOM 2888 N N . ALA A 1 379 ? -60.25 48.406 15.391 1 17.53 379 ALA A N 1
ATOM 2889 C CA . ALA A 1 379 ? -59.938 49.375 16.453 1 17.53 379 ALA A CA 1
ATOM 2890 C C . ALA A 1 379 ? -58.688 48.938 17.219 1 17.53 379 ALA A C 1
ATOM 2892 O O . ALA A 1 379 ? -58.562 47.812 17.656 1 17.53 379 ALA A O 1
ATOM 2893 N N . LYS A 1 380 ? -57.625 49.906 17.156 1 20.52 380 LYS A N 1
ATOM 2894 C CA . LYS A 1 380 ? -56.375 50.594 17.422 1 20.52 380 LYS A CA 1
ATOM 2895 C C . LYS A 1 380 ? -56.219 50.906 18.906 1 20.52 380 LYS A C 1
ATOM 2897 O O . LYS A 1 380 ? -56.844 51.812 19.438 1 20.52 380 LYS A O 1
ATOM 2902 N N . ILE A 1 381 ? -56.375 49.812 19.719 1 18.02 381 ILE A N 1
ATOM 2903 C CA . ILE A 1 381 ? -56.25 49.781 21.156 1 18.02 381 ILE A CA 1
ATOM 2904 C C . ILE A 1 381 ? -54.875 50.375 21.547 1 18.02 381 ILE A C 1
ATOM 2906 O O . ILE A 1 381 ? -53.844 49.812 21.203 1 18.02 381 ILE A O 1
ATOM 2910 N N . ALA A 1 382 ? -54.719 51.75 21.609 1 20.22 382 ALA A N 1
ATOM 2911 C CA . ALA A 1 382 ? -53.812 52.844 22 1 20.22 382 ALA A CA 1
ATOM 2912 C C . ALA A 1 382 ? -53.406 52.719 23.453 1 20.22 382 ALA A C 1
ATOM 2914 O O . ALA A 1 382 ? -52.312 53.188 23.828 1 20.22 382 ALA A O 1
ATOM 2915 N N . ALA A 1 383 ? -54.156 52.156 24.469 1 20.34 383 ALA A N 1
ATOM 2916 C CA . ALA A 1 383 ? -53.781 52.562 25.812 1 20.34 383 ALA A CA 1
ATOM 2917 C C . ALA A 1 383 ? -52.625 51.719 26.328 1 20.34 383 ALA A C 1
ATOM 2919 O O . ALA A 1 383 ? -52.594 50.5 26.109 1 20.34 383 ALA A O 1
ATOM 2920 N N . MET B 1 1 ? 25.797 -10.211 22.078 1 19.61 1 MET B N 1
ATOM 2921 C CA . MET B 1 1 ? 24.516 -10.781 22.438 1 19.61 1 MET B CA 1
ATOM 2922 C C . MET B 1 1 ? 23.375 -9.867 22 1 19.61 1 MET B C 1
ATOM 2924 O O . MET B 1 1 ? 23.109 -8.844 22.641 1 19.61 1 MET B O 1
ATOM 2928 N N . SER B 1 2 ? 23.344 -9.57 20.703 1 22.2 2 SER B N 1
ATOM 2929 C CA . SER B 1 2 ? 22.703 -8.43 20.047 1 22.2 2 SER B CA 1
ATOM 2930 C C . SER B 1 2 ? 21.203 -8.43 20.281 1 22.2 2 SER B C 1
ATOM 2932 O O . SER B 1 2 ? 20.547 -9.469 20.172 1 22.2 2 SER B O 1
ATOM 2934 N N . LEU B 1 3 ? 20.734 -7.559 21.109 1 22.38 3 LEU B N 1
ATOM 2935 C CA . LEU B 1 3 ? 19.391 -7.297 21.625 1 22.38 3 LEU B CA 1
ATOM 2936 C C . LEU B 1 3 ? 18.406 -7.148 20.484 1 22.38 3 LEU B C 1
ATOM 2938 O O . LEU B 1 3 ? 18.375 -6.113 19.812 1 22.38 3 LEU B O 1
ATOM 2942 N N . VAL B 1 4 ? 18.188 -8.203 19.734 1 27.33 4 VAL B N 1
ATOM 2943 C CA . VAL B 1 4 ? 17.203 -8.359 18.672 1 27.33 4 VAL B CA 1
ATOM 2944 C C . VAL B 1 4 ? 15.828 -7.906 19.156 1 27.33 4 VAL B C 1
ATOM 2946 O O . VAL B 1 4 ? 15.305 -8.43 20.141 1 27.33 4 VAL B O 1
ATOM 2949 N N . ASN B 1 5 ? 15.617 -6.625 19.078 1 27.88 5 ASN B N 1
ATOM 2950 C CA . ASN B 1 5 ? 14.406 -5.984 19.578 1 27.88 5 ASN B CA 1
ATOM 2951 C C . ASN B 1 5 ? 13.148 -6.629 19 1 27.88 5 ASN B C 1
ATOM 2953 O O . ASN B 1 5 ? 12.859 -6.473 17.812 1 27.88 5 ASN B O 1
ATOM 2957 N N . HIS B 1 6 ? 12.609 -7.684 19.453 1 32.72 6 HIS B N 1
ATOM 2958 C CA . HIS B 1 6 ? 11.562 -8.672 19.25 1 32.72 6 HIS B CA 1
ATOM 2959 C C . HIS B 1 6 ? 10.227 -8.008 18.922 1 32.72 6 HIS B C 1
ATOM 2961 O O . HIS B 1 6 ? 9.352 -8.625 18.297 1 32.72 6 HIS B O 1
ATOM 2967 N N . GLY B 1 7 ? 9.938 -6.77 19.422 1 32.69 7 GLY B N 1
ATOM 2968 C CA . GLY B 1 7 ? 8.547 -6.359 19.531 1 32.69 7 GLY B CA 1
ATOM 2969 C C . GLY B 1 7 ? 8.117 -5.398 18.453 1 32.69 7 GLY B C 1
ATOM 2970 O O . GLY B 1 7 ? 7.152 -4.645 18.625 1 32.69 7 GLY B O 1
ATOM 2971 N N . ALA B 1 8 ? 8.812 -5.406 17.266 1 35.56 8 ALA B N 1
ATOM 2972 C CA . ALA B 1 8 ? 8.648 -4.227 16.422 1 35.56 8 ALA B CA 1
ATOM 2973 C C . ALA B 1 8 ? 7.316 -4.266 15.68 1 35.56 8 ALA B C 1
ATOM 2975 O O . ALA B 1 8 ? 6.75 -3.223 15.352 1 35.56 8 ALA B O 1
ATOM 2976 N N . PHE B 1 9 ? 6.734 -5.453 15.375 1 33.47 9 PHE B N 1
ATOM 2977 C CA . PHE B 1 9 ? 5.559 -5.488 14.508 1 33.47 9 PHE B CA 1
ATOM 2978 C C . PHE B 1 9 ? 4.359 -6.059 15.258 1 33.47 9 PHE B C 1
ATOM 2980 O O . PHE B 1 9 ? 3.465 -6.648 14.648 1 33.47 9 PHE B O 1
ATOM 2987 N N . LEU B 1 10 ? 4.277 -6.031 16.609 1 32.97 10 LEU B N 1
ATOM 2988 C CA . LEU B 1 10 ? 3.135 -6.605 17.312 1 32.97 10 LEU B CA 1
ATOM 2989 C C . LEU B 1 10 ? 1.905 -5.715 17.172 1 32.97 10 LEU B C 1
ATOM 2991 O O . LEU B 1 10 ? 1.953 -4.527 17.5 1 32.97 10 LEU B O 1
ATOM 2995 N N . VAL B 1 11 ? 1.06 -5.906 16.234 1 36.03 11 VAL B N 1
ATOM 2996 C CA . VAL B 1 11 ? -0.229 -5.219 16.203 1 36.03 11 VAL B CA 1
ATOM 2997 C C . VAL B 1 11 ? -1.235 -5.98 17.062 1 36.03 11 VAL B C 1
ATOM 2999 O O . VAL B 1 11 ? -1.399 -7.195 16.906 1 36.03 11 VAL B O 1
ATOM 3002 N N . SER B 1 12 ? -1.511 -5.527 18.281 1 34.34 12 SER B N 1
ATOM 3003 C CA . SER B 1 12 ? -2.545 -6.105 19.125 1 34.34 12 SER B CA 1
ATOM 3004 C C . SER B 1 12 ? -3.879 -6.191 18.391 1 34.34 12 SER B C 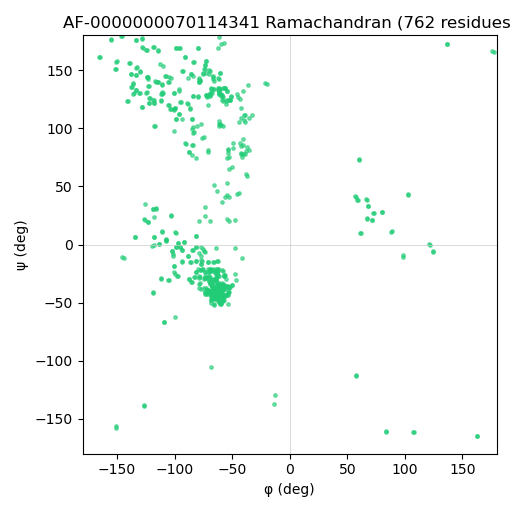1
ATOM 3006 O O . SER B 1 12 ? -4.18 -5.355 17.531 1 34.34 12 SER B O 1
ATOM 3008 N N . GLU B 1 13 ? -4.441 -7.328 18.312 1 36.59 13 GLU B N 1
ATOM 3009 C CA . GLU B 1 13 ? -5.676 -7.688 17.625 1 36.59 13 GLU B CA 1
ATOM 3010 C C . GLU B 1 13 ? -6.836 -6.809 18.062 1 36.59 13 GLU B C 1
ATOM 3012 O O . GLU B 1 13 ? -7.852 -6.711 17.375 1 36.59 13 GLU B O 1
ATOM 3017 N N . GLU B 1 14 ? -7.16 -6.605 19.375 1 38.09 14 GLU B N 1
ATOM 3018 C CA . GLU B 1 14 ? -8.461 -6.105 19.812 1 38.09 14 GLU B CA 1
ATOM 3019 C C . GLU B 1 14 ? -8.57 -4.598 19.594 1 38.09 14 GLU B C 1
ATOM 3021 O O . GLU B 1 14 ? -7.68 -3.84 19.984 1 38.09 14 GLU B O 1
ATOM 3026 N N . LEU B 1 15 ? -9.336 -4.426 18.5 1 40.62 15 LEU B N 1
ATOM 3027 C CA . LEU B 1 15 ? -9.758 -3.033 18.594 1 40.62 15 LEU B CA 1
ATOM 3028 C C . LEU B 1 15 ? -10.492 -2.764 19.891 1 40.62 15 LEU B C 1
ATOM 3030 O O . LEU B 1 15 ? -11.25 -3.611 20.375 1 40.62 15 LEU B O 1
ATOM 3034 N N . THR B 1 16 ? -10.188 -2.273 20.859 1 40.59 16 THR B N 1
ATOM 3035 C CA . THR B 1 16 ? -10.797 -1.956 22.141 1 40.59 16 THR B CA 1
ATOM 3036 C C . THR B 1 16 ? -12.32 -1.951 22.047 1 40.59 16 THR B C 1
ATOM 3038 O O . THR B 1 16 ? -12.875 -1.71 20.969 1 40.59 16 THR B O 1
ATOM 3041 N N . GLU B 1 17 ? -13.297 -2.496 23.016 1 41.44 17 GLU B N 1
ATOM 3042 C CA . GLU B 1 17 ? -14.742 -2.518 23.219 1 41.44 17 GLU B CA 1
ATOM 3043 C C . GLU B 1 17 ? -15.438 -1.506 22.312 1 41.44 17 GLU B C 1
ATOM 3045 O O . GLU B 1 17 ? -14.781 -0.796 21.547 1 41.44 17 GLU B O 1
ATOM 3050 N N . LYS B 1 18 ? -16.422 -0.56 22.953 1 42.19 18 LYS B N 1
ATOM 3051 C CA . LYS B 1 18 ? -17.344 0.422 22.391 1 42.19 18 LYS B CA 1
ATOM 3052 C C . LYS B 1 18 ? -16.625 1.386 21.453 1 42.19 18 LYS B C 1
ATOM 3054 O O . LYS B 1 18 ? -16.875 2.592 21.484 1 42.19 18 LYS B O 1
ATOM 3059 N N . SER B 1 19 ? -15.469 1.234 20.828 1 48 19 SER B N 1
ATOM 3060 C CA . SER B 1 19 ? -14.344 2.141 20.625 1 48 19 SER B CA 1
ATOM 3061 C C . SER B 1 19 ? -14.578 3.045 19.422 1 48 19 SER B C 1
ATOM 3063 O O . SER B 1 19 ? -14.906 2.568 18.328 1 48 19 SER B O 1
ATOM 3065 N N . ASN B 1 20 ? -15.039 4.188 19.609 1 65 20 ASN B N 1
ATOM 3066 C CA . ASN B 1 20 ? -15.266 5.422 18.875 1 65 20 ASN B CA 1
ATOM 3067 C C . ASN B 1 20 ? -14.125 5.715 17.906 1 65 20 ASN B C 1
ATOM 3069 O O . ASN B 1 20 ? -13.297 6.59 18.156 1 65 20 ASN B O 1
ATOM 3073 N N . LEU B 1 21 ? -13.898 4.781 16.938 1 84.88 21 LEU B N 1
ATOM 3074 C CA . LEU B 1 21 ? -12.914 5.051 15.891 1 84.88 21 LEU B CA 1
ATOM 3075 C C . LEU B 1 21 ? -13.398 6.148 14.953 1 84.88 21 LEU B C 1
ATOM 3077 O O . LEU B 1 21 ? -14.578 6.176 14.578 1 84.88 21 LEU B O 1
ATOM 3081 N N . ALA B 1 22 ? -12.516 7.031 14.852 1 91.62 22 ALA B N 1
ATOM 3082 C CA . ALA B 1 22 ? -12.859 8.078 13.891 1 91.62 22 ALA B CA 1
ATOM 3083 C C . ALA B 1 22 ? -11.883 8.086 12.719 1 91.62 22 ALA B C 1
ATOM 3085 O O . ALA B 1 22 ? -10.703 7.766 12.883 1 91.62 22 ALA B O 1
ATOM 3086 N N . LEU B 1 23 ? -12.477 8.297 11.555 1 96.12 23 LEU B N 1
ATOM 3087 C CA . LEU B 1 23 ? -11.727 8.5 10.328 1 96.12 23 LEU B CA 1
ATOM 3088 C C . LEU B 1 23 ? -11.867 9.93 9.828 1 96.12 23 LEU B C 1
ATOM 3090 O O . LEU B 1 23 ? -12.953 10.508 9.875 1 96.12 23 LEU B O 1
ATOM 3094 N N . LEU B 1 24 ? -10.789 10.531 9.555 1 98.19 24 LEU B N 1
ATOM 3095 C CA . LEU B 1 24 ? -10.781 11.836 8.898 1 98.19 24 LEU B CA 1
ATOM 3096 C C . LEU B 1 24 ? -10.367 11.703 7.434 1 98.19 24 LEU B C 1
ATOM 3098 O O . LEU B 1 24 ? -9.305 11.164 7.133 1 98.19 24 LEU B O 1
ATOM 3102 N N . ASP B 1 25 ? -11.227 12.094 6.551 1 98.75 25 ASP B N 1
ATOM 3103 C CA . ASP B 1 25 ? -10.867 12.102 5.133 1 98.75 25 ASP B CA 1
ATOM 3104 C C . ASP B 1 25 ? -10.172 13.414 4.754 1 98.75 25 ASP B C 1
ATOM 3106 O O . ASP B 1 25 ? -10.766 14.484 4.855 1 98.75 25 ASP B O 1
ATOM 3110 N N . CYS B 1 26 ? -8.977 13.305 4.359 1 98.81 26 CYS B N 1
ATOM 3111 C CA . CYS B 1 26 ? -8.266 14.508 3.955 1 98.81 26 CYS B CA 1
ATOM 3112 C C . CYS B 1 26 ? -7.91 14.461 2.477 1 98.81 26 CYS B C 1
ATOM 3114 O O . CYS B 1 26 ? -6.887 15.008 2.064 1 98.81 26 CYS B O 1
ATOM 3116 N N . THR B 1 27 ? -8.711 13.805 1.628 1 98.88 27 THR B N 1
ATOM 3117 C CA . THR B 1 27 ? -8.516 13.703 0.186 1 98.88 27 THR B CA 1
ATOM 3118 C C . THR B 1 27 ? -8.367 15.086 -0.439 1 98.88 27 THR B C 1
ATOM 3120 O O . THR B 1 27 ? -7.484 15.305 -1.276 1 98.88 27 THR B O 1
ATOM 3123 N N . LEU B 1 28 ? -9.156 16.016 -0.004 1 98.88 28 LEU B N 1
ATOM 3124 C CA . LEU B 1 28 ? -9.211 17.328 -0.647 1 98.88 28 LEU B CA 1
ATOM 3125 C C . LEU B 1 28 ? -8.242 18.297 0.01 1 98.88 28 LEU B C 1
ATOM 3127 O O . LEU B 1 28 ? -8.195 19.469 -0.351 1 98.88 28 LEU B O 1
ATOM 3131 N N . ARG B 1 29 ? -7.504 17.859 0.97 1 98.75 29 ARG B N 1
ATOM 3132 C CA . ARG B 1 29 ? -6.367 18.609 1.5 1 98.75 29 ARG B CA 1
ATOM 3133 C C . ARG B 1 29 ? -5.047 17.953 1.112 1 98.75 29 ARG B C 1
ATOM 3135 O O . ARG B 1 29 ? -4.328 18.453 0.245 1 98.75 29 ARG B O 1
ATOM 3142 N N . GLU B 1 30 ? -4.809 16.75 1.65 1 98.06 30 GLU B N 1
ATOM 3143 C CA . GLU B 1 30 ? -3.592 15.992 1.363 1 98.06 30 GLU B CA 1
ATOM 3144 C C . GLU B 1 30 ? -3.498 15.641 -0.119 1 98.06 30 GLU B C 1
ATOM 3146 O O . GLU B 1 30 ? -2.402 15.609 -0.686 1 98.06 30 GLU B O 1
ATOM 3151 N N . GLY B 1 31 ? -4.637 15.352 -0.719 1 98.31 31 GLY B N 1
ATOM 3152 C CA . GLY B 1 31 ? -4.684 14.984 -2.125 1 98.31 31 GLY B CA 1
ATOM 3153 C C . GLY B 1 31 ? -4.289 16.125 -3.051 1 98.31 31 GLY B C 1
ATOM 3154 O O . GLY B 1 31 ? -4 15.898 -4.23 1 98.31 31 GLY B O 1
ATOM 3155 N N . SER B 1 32 ? -4.254 17.359 -2.527 1 97.88 32 SER B N 1
ATOM 3156 C CA . SER B 1 32 ? -3.896 18.5 -3.365 1 97.88 32 SER B CA 1
ATOM 3157 C C . SER B 1 32 ? -2.461 18.391 -3.869 1 97.88 32 SER B C 1
ATOM 3159 O O . SER B 1 32 ? -2.139 18.859 -4.957 1 97.88 32 SER B O 1
ATOM 3161 N N . TYR B 1 33 ? -1.623 17.719 -3.094 1 97.12 33 TYR B N 1
ATOM 3162 C CA . TYR B 1 33 ? -0.255 17.469 -3.539 1 97.12 33 TYR B CA 1
ATOM 3163 C C . TYR B 1 33 ? -0.237 16.656 -4.832 1 97.12 33 TYR B C 1
ATOM 3165 O O . TYR B 1 33 ? 0.605 16.891 -5.703 1 97.12 33 TYR B O 1
ATOM 3173 N N . ALA B 1 34 ? -1.174 15.781 -4.945 1 97.12 34 ALA B N 1
ATOM 3174 C CA . ALA B 1 34 ? -1.188 14.812 -6.035 1 97.12 34 ALA B CA 1
ATOM 3175 C C . ALA B 1 34 ? -1.651 15.461 -7.34 1 97.12 34 ALA B C 1
ATOM 3177 O O . ALA B 1 34 ? -1.477 14.891 -8.422 1 97.12 34 ALA B O 1
ATOM 3178 N N . VAL B 1 35 ? -2.23 16.672 -7.281 1 97.69 35 VAL B N 1
ATOM 3179 C CA . VAL B 1 35 ? -2.707 17.359 -8.477 1 97.69 35 VAL B CA 1
ATOM 3180 C C . VAL B 1 35 ? -2.039 18.719 -8.594 1 97.69 35 VAL B C 1
ATOM 3182 O O . VAL B 1 35 ? -2.604 19.656 -9.18 1 97.69 35 VAL B O 1
ATOM 3185 N N . ASP B 1 36 ? -0.94 18.875 -7.906 1 96.94 36 ASP B N 1
ATOM 3186 C CA . ASP B 1 36 ? -0.157 20.109 -7.926 1 96.94 36 ASP B CA 1
ATOM 3187 C C . ASP B 1 36 ? -0.993 21.297 -7.461 1 96.94 36 ASP B C 1
ATOM 3189 O O . ASP B 1 36 ? -0.957 22.375 -8.07 1 96.94 36 ASP B O 1
ATOM 3193 N N . PHE B 1 37 ? -1.825 21.062 -6.477 1 97.31 37 PHE B N 1
ATOM 3194 C CA . PHE B 1 37 ? -2.66 22.047 -5.793 1 97.31 37 PHE B CA 1
ATOM 3195 C C . PHE B 1 37 ? -3.723 22.594 -6.734 1 97.31 37 PHE B C 1
ATOM 3197 O O . PHE B 1 37 ? -4.203 23.719 -6.547 1 97.31 37 PHE B O 1
ATOM 3204 N N . GLN B 1 38 ? -4.02 21.828 -7.789 1 97.12 38 GLN B N 1
ATOM 3205 C CA . GLN B 1 38 ? -5.035 22.203 -8.766 1 97.12 38 GLN B CA 1
ATOM 3206 C C . GLN B 1 38 ? -6.191 21.203 -8.781 1 97.12 38 GLN B C 1
ATOM 3208 O O . GLN B 1 38 ? -6.098 20.156 -9.414 1 97.12 38 GLN B O 1
ATOM 3213 N N . PHE B 1 39 ? -7.289 21.531 -8.172 1 98.12 39 PHE B N 1
ATOM 3214 C CA . PHE B 1 39 ? -8.484 20.703 -8.211 1 98.12 39 PHE B CA 1
ATOM 3215 C C . PHE B 1 39 ? -9.531 21.297 -9.141 1 98.12 39 PHE B C 1
ATOM 3217 O O . PHE B 1 39 ? -9.719 22.516 -9.172 1 98.12 39 PHE B O 1
ATOM 3224 N N . ASP B 1 40 ? -10.164 20.422 -9.867 1 97.75 40 ASP B N 1
ATOM 3225 C CA . ASP B 1 40 ? -11.367 20.844 -10.57 1 97.75 40 ASP B CA 1
ATOM 3226 C C . ASP B 1 40 ? -12.523 21.062 -9.602 1 97.75 40 ASP B C 1
ATOM 3228 O O . ASP B 1 40 ? -12.867 20.188 -8.812 1 97.75 40 ASP B O 1
ATOM 3232 N N . GLU B 1 41 ? -13.164 22.234 -9.633 1 97.88 41 GLU B N 1
ATOM 3233 C CA . GLU B 1 41 ? -14.219 22.578 -8.688 1 97.88 41 GLU B CA 1
ATOM 3234 C C . GLU B 1 41 ? -15.406 21.625 -8.82 1 97.88 41 GLU B C 1
ATOM 3236 O O . GLU B 1 41 ? -16.078 21.312 -7.836 1 97.88 41 GLU B O 1
ATOM 3241 N N . GLY B 1 42 ? -15.719 21.234 -10.125 1 98.19 42 GLY B N 1
ATOM 3242 C CA . GLY B 1 42 ? -16.766 20.25 -10.32 1 98.19 42 GLY B CA 1
ATOM 3243 C C . GLY B 1 42 ? -16.5 18.953 -9.602 1 98.19 42 GLY B C 1
ATOM 3244 O O . GLY B 1 42 ? -17.406 18.391 -8.961 1 98.19 42 GLY B O 1
ATOM 3245 N N . PHE B 1 43 ? -15.297 18.469 -9.664 1 98.56 43 PHE B N 1
ATOM 3246 C CA . PHE B 1 43 ? -14.891 17.266 -8.922 1 98.56 43 PHE B CA 1
ATOM 3247 C C . PHE B 1 43 ? -15.062 17.484 -7.426 1 98.56 43 PHE B C 1
ATOM 3249 O O . PHE B 1 43 ? -15.641 16.641 -6.734 1 98.56 43 PHE B O 1
ATOM 3256 N N . VAL B 1 44 ? -14.578 18.656 -6.969 1 98.75 44 VAL B N 1
ATOM 3257 C CA . VAL B 1 44 ? -14.617 18.984 -5.543 1 98.75 44 VAL B CA 1
ATOM 3258 C C . VAL B 1 44 ? -16.062 18.984 -5.055 1 98.75 44 VAL B C 1
ATOM 3260 O O . VAL B 1 44 ? -16.375 18.359 -4.043 1 98.75 44 VAL B O 1
ATOM 3263 N N . THR B 1 45 ? -16.906 19.641 -5.742 1 98.62 45 THR B N 1
ATOM 3264 C CA . THR B 1 45 ? -18.297 19.766 -5.355 1 98.62 45 THR B CA 1
ATOM 3265 C C . THR B 1 45 ? -18.969 18.391 -5.312 1 98.62 45 THR B C 1
ATOM 3267 O O . THR B 1 45 ? -19.688 18.078 -4.355 1 98.62 45 THR B O 1
ATOM 3270 N N . ARG B 1 46 ? -18.734 17.594 -6.285 1 98.62 46 ARG B N 1
ATOM 3271 C CA . ARG B 1 46 ? -19.344 16.281 -6.355 1 98.62 46 ARG B CA 1
ATOM 3272 C C . ARG B 1 46 ? -18.828 15.375 -5.242 1 98.62 46 ARG B C 1
ATOM 3274 O O . ARG B 1 46 ? -19.594 14.625 -4.629 1 98.62 46 ARG B O 1
ATOM 3281 N N . LEU B 1 47 ? -17.531 15.453 -4.992 1 98.81 47 LEU B N 1
ATOM 3282 C CA . LEU B 1 47 ? -16.953 14.617 -3.949 1 98.81 47 LEU B CA 1
ATOM 3283 C C . LEU B 1 47 ? -17.484 15.008 -2.576 1 98.81 47 LEU B C 1
ATOM 3285 O O . LEU B 1 47 ? -17.875 14.148 -1.783 1 98.81 47 LEU B O 1
ATOM 3289 N N . LEU B 1 48 ? -17.531 16.281 -2.309 1 98.81 48 LEU B N 1
ATOM 3290 C CA . LEU B 1 48 ? -18.031 16.75 -1.019 1 98.81 48 LEU B CA 1
ATOM 3291 C C . LEU B 1 48 ? -19.484 16.359 -0.805 1 98.81 48 LEU B C 1
ATOM 3293 O O . LEU B 1 48 ? -19.859 15.93 0.29 1 98.81 48 LEU B O 1
ATOM 3297 N N . ALA B 1 49 ? -20.266 16.5 -1.828 1 98.62 49 ALA B N 1
ATOM 3298 C CA . ALA B 1 49 ? -21.672 16.125 -1.733 1 98.62 49 ALA B CA 1
ATOM 3299 C C . ALA B 1 49 ? -21.828 14.648 -1.417 1 98.62 49 ALA B C 1
ATOM 3301 O O . ALA B 1 49 ? -22.672 14.266 -0.605 1 98.62 49 ALA B O 1
ATOM 3302 N N . ARG B 1 50 ? -21.078 13.852 -2.039 1 98.38 50 ARG B N 1
ATOM 3303 C CA . ARG B 1 50 ? -21.156 12.414 -1.822 1 98.38 50 ARG B CA 1
ATOM 3304 C C . ARG B 1 50 ? -20.609 12.031 -0.451 1 98.38 50 ARG B C 1
ATOM 3306 O O . ARG B 1 50 ? -21.172 11.164 0.227 1 98.38 50 ARG B O 1
ATOM 3313 N N . LEU B 1 51 ? -19.5 12.664 -0.034 1 98.56 51 LEU B N 1
ATOM 3314 C CA . LEU B 1 51 ? -18.969 12.445 1.308 1 98.56 51 LEU B CA 1
ATOM 3315 C C . LEU B 1 51 ? -20.016 12.797 2.367 1 98.56 51 LEU B C 1
ATOM 3317 O O . LEU B 1 51 ? -20.125 12.117 3.389 1 98.56 51 LEU B O 1
ATOM 3321 N N . ASN B 1 52 ? -20.734 13.867 2.09 1 98.38 52 ASN B N 1
ATOM 3322 C CA . ASN B 1 52 ? -21.75 14.336 3.02 1 98.38 52 ASN B CA 1
ATOM 3323 C C . ASN B 1 52 ? -22.766 13.242 3.336 1 98.38 52 ASN B C 1
ATOM 3325 O O . ASN B 1 52 ? -23.3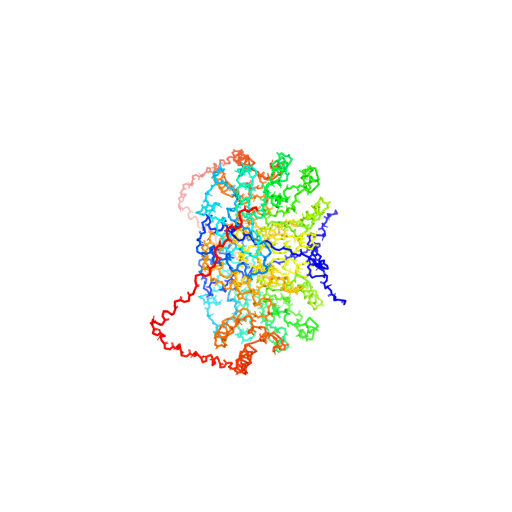28 13.211 4.43 1 98.38 52 ASN B O 1
ATOM 3329 N N . GLU B 1 53 ? -22.953 12.305 2.43 1 97.44 53 GLU B N 1
ATOM 3330 C CA . GLU B 1 53 ? -23.969 11.273 2.562 1 97.44 53 GLU B CA 1
ATOM 3331 C C . GLU B 1 53 ? -23.406 10.016 3.205 1 97.44 53 GLU B C 1
ATOM 3333 O O . GLU B 1 53 ? -24.141 9.07 3.488 1 97.44 53 GLU B O 1
ATOM 3338 N N . THR B 1 54 ? -22.141 9.969 3.457 1 97.19 54 THR B N 1
ATOM 3339 C CA . THR B 1 54 ? -21.5 8.805 4.055 1 97.19 54 THR B CA 1
ATOM 3340 C C . THR B 1 54 ? -21.359 8.977 5.566 1 97.19 54 THR B C 1
ATOM 3342 O O . THR B 1 54 ? -21.547 10.07 6.09 1 97.19 54 THR B O 1
ATOM 3345 N N . PRO B 1 55 ? -21 7.898 6.23 1 94.62 55 PRO B N 1
ATOM 3346 C CA . PRO B 1 55 ? -20.797 8.008 7.676 1 94.62 55 PRO B CA 1
ATOM 3347 C C . PRO B 1 55 ? -19.422 8.57 8.039 1 94.62 55 PRO B C 1
ATOM 3349 O O . PRO B 1 55 ? -19.031 8.539 9.211 1 94.62 55 PRO B O 1
ATOM 3352 N N . MET B 1 56 ? -18.625 9.039 7.09 1 94.25 56 MET B N 1
ATOM 3353 C CA . MET B 1 56 ? -17.344 9.688 7.359 1 94.25 56 MET B CA 1
ATOM 3354 C C . MET B 1 56 ? -17.516 10.812 8.375 1 94.25 56 MET B C 1
ATOM 3356 O O . MET B 1 56 ? -18.266 11.758 8.141 1 94.25 56 MET B O 1
ATOM 3360 N N . PRO B 1 57 ? -16.797 10.75 9.391 1 94.25 57 PRO B N 1
ATOM 3361 C CA . PRO B 1 57 ? -17.094 11.68 10.484 1 94.25 57 PRO B CA 1
ATOM 3362 C C . PRO B 1 57 ? -16.547 13.086 10.219 1 94.25 57 PRO B C 1
ATOM 3364 O O . PRO B 1 57 ? -17.172 14.07 10.633 1 94.25 57 PRO B O 1
ATOM 3367 N N . MET B 1 58 ? -15.383 13.164 9.625 1 96.94 58 MET B N 1
ATOM 3368 C CA . MET B 1 58 ? -14.711 14.453 9.453 1 96.94 58 MET B CA 1
ATOM 3369 C C . MET B 1 58 ? -14.094 14.562 8.062 1 96.94 58 MET B C 1
ATOM 3371 O O . MET B 1 58 ? -13.625 13.57 7.5 1 96.94 58 MET B O 1
ATOM 3375 N N . VAL B 1 59 ? -14.086 15.773 7.551 1 98.62 59 VAL B N 1
ATOM 3376 C CA . VAL B 1 59 ? -13.508 16.031 6.238 1 98.62 59 VAL B CA 1
ATOM 3377 C C . VAL B 1 59 ? -12.547 17.219 6.32 1 98.62 59 VAL B C 1
ATOM 3379 O O . VAL B 1 59 ? -12.875 18.25 6.918 1 98.62 59 VAL B O 1
ATOM 3382 N N . GLU B 1 60 ? -11.383 17.062 5.812 1 98.88 60 GLU B N 1
ATOM 3383 C CA . GLU B 1 60 ? -10.414 18.156 5.746 1 98.88 60 GLU B CA 1
ATOM 3384 C C . GLU B 1 60 ? -10.195 18.609 4.305 1 98.88 60 GLU B C 1
ATOM 3386 O O . GLU B 1 60 ? -9.961 17.781 3.418 1 98.88 60 GLU B O 1
ATOM 3391 N N . ILE B 1 61 ? -10.266 19.953 4.086 1 98.81 61 ILE B N 1
ATOM 3392 C CA . ILE B 1 61 ? -10.211 20.5 2.74 1 98.81 61 ILE B CA 1
ATOM 3393 C C . ILE B 1 61 ? -9.141 21.594 2.676 1 98.81 61 ILE B C 1
ATOM 3395 O O . ILE B 1 61 ? -8.555 21.953 3.697 1 98.81 61 ILE B O 1
ATOM 3399 N N . GLY B 1 62 ? -8.836 22.047 1.464 1 98.44 62 GLY B N 1
ATOM 3400 C CA . GLY B 1 62 ? -7.973 23.203 1.295 1 98.44 62 GLY B CA 1
ATOM 3401 C C . GLY B 1 62 ? -6.59 22.859 0.789 1 98.44 62 GLY B C 1
ATOM 3402 O O . GLY B 1 62 ? -6.391 21.797 0.196 1 98.44 62 GLY B O 1
ATOM 3403 N N . HIS B 1 63 ? -5.66 23.781 0.97 1 98 63 HIS B N 1
ATOM 3404 C CA . HIS B 1 63 ? -4.289 23.656 0.498 1 98 63 HIS B CA 1
ATOM 3405 C C . HIS B 1 63 ? -3.543 22.562 1.271 1 98 63 HIS B C 1
ATOM 3407 O O . HIS B 1 63 ? -3.607 22.516 2.5 1 98 63 HIS B O 1
ATOM 3413 N N . GLY B 1 64 ? -2.832 21.719 0.587 1 97.56 64 GLY B N 1
ATOM 3414 C CA . GLY B 1 64 ? -2.139 20.578 1.187 1 97.56 64 GLY B CA 1
ATOM 3415 C C . GLY B 1 64 ? -1.166 21 2.277 1 97.56 64 GLY B C 1
ATOM 3416 O O . GLY B 1 64 ? -1.032 20.297 3.287 1 97.56 64 GLY B O 1
ATOM 3417 N N . ILE B 1 65 ? -0.539 22.125 2.131 1 96.94 65 ILE B N 1
ATOM 3418 C CA . ILE B 1 65 ? 0.477 22.594 3.068 1 96.94 65 ILE B CA 1
ATOM 3419 C C . ILE B 1 65 ? -0.186 23.375 4.199 1 96.94 65 ILE B C 1
ATOM 3421 O O . ILE B 1 65 ? 0.338 23.422 5.316 1 96.94 65 ILE B O 1
ATOM 3425 N N . GLY B 1 66 ? -1.354 24.031 3.877 1 98 66 GLY B N 1
ATOM 3426 C CA . GLY B 1 66 ? -2.088 24.766 4.891 1 98 66 GLY B CA 1
ATOM 3427 C C . GLY B 1 66 ? -2.58 26.125 4.402 1 98 66 GLY B C 1
ATOM 3428 O O . GLY B 1 66 ? -2.16 26.594 3.344 1 98 66 GLY B O 1
ATOM 3429 N N . LEU B 1 67 ? -3.361 26.734 5.238 1 98 67 LEU B N 1
ATOM 3430 C CA . LEU B 1 67 ? -3.898 28.078 4.996 1 98 67 LEU B CA 1
ATOM 3431 C C . LEU B 1 67 ? -2.773 29.078 4.801 1 98 67 LEU B C 1
ATOM 3433 O O . LEU B 1 67 ? -1.855 29.172 5.621 1 98 67 LEU B O 1
ATOM 3437 N N . GLU B 1 68 ? -2.809 29.766 3.643 1 97.94 68 GLU B N 1
ATOM 3438 C CA . GLU B 1 68 ? -1.917 30.891 3.336 1 97.94 68 GLU B CA 1
ATOM 3439 C C . GLU B 1 68 ? -0.499 30.406 3.051 1 97.94 68 GLU B C 1
ATOM 3441 O O . GLU B 1 68 ? 0.468 31.141 3.246 1 97.94 68 GLU B O 1
ATOM 3446 N N . ALA B 1 69 ? -0.383 29.172 2.584 1 97.25 69 ALA B N 1
ATOM 3447 C CA . ALA B 1 69 ? 0.931 28.625 2.27 1 97.25 69 ALA B CA 1
ATOM 3448 C C . ALA B 1 69 ? 1.664 29.484 1.251 1 97.25 69 ALA B C 1
ATOM 3450 O O . ALA B 1 69 ? 2.895 29.547 1.25 1 97.25 69 ALA B O 1
ATOM 3451 N N . GLU B 1 70 ? 0.958 30.188 0.443 1 95.88 70 GLU B N 1
ATOM 3452 C CA . GLU B 1 70 ? 1.541 31.047 -0.59 1 95.88 70 GLU B CA 1
ATOM 3453 C C . GLU B 1 70 ? 2.367 32.156 0.025 1 95.88 70 GLU B C 1
ATOM 3455 O O . GLU B 1 70 ? 3.275 32.688 -0.617 1 95.88 70 GLU B O 1
ATOM 3460 N N . ARG B 1 71 ? 2.1 32.562 1.244 1 96.69 71 ARG B N 1
ATOM 3461 C CA . ARG B 1 71 ? 2.867 33.562 1.937 1 96.69 71 ARG B CA 1
ATOM 3462 C C . ARG B 1 71 ? 4.297 33.125 2.197 1 96.69 71 ARG B C 1
ATOM 3464 O O . ARG B 1 71 ? 5.188 33.938 2.43 1 96.69 71 ARG B O 1
ATOM 3471 N N . ALA B 1 72 ? 4.523 31.812 2.164 1 95.06 72 ALA B N 1
ATOM 3472 C CA . ALA B 1 72 ? 5.855 31.25 2.357 1 95.06 72 ALA B CA 1
ATOM 3473 C C . ALA B 1 72 ? 6.5 30.891 1.019 1 95.06 72 ALA B C 1
ATOM 3475 O O . ALA B 1 72 ? 7.484 30.156 0.973 1 95.06 72 ALA B O 1
ATOM 3476 N N . GLY B 1 73 ? 5.926 31.312 -0.07 1 94.06 73 GLY B N 1
ATOM 3477 C CA . GLY B 1 73 ? 6.5 31.078 -1.385 1 94.06 73 GLY B CA 1
ATOM 3478 C C . GLY B 1 73 ? 6.07 29.766 -2.002 1 94.06 73 GLY B C 1
ATOM 3479 O O . GLY B 1 73 ? 6.609 29.359 -3.031 1 94.06 73 GLY B O 1
ATOM 3480 N N . ILE B 1 74 ? 5.156 29.156 -1.457 1 93.81 74 ILE B N 1
ATOM 3481 C CA . ILE B 1 74 ? 4.641 27.906 -1.979 1 93.81 74 ILE B CA 1
ATOM 3482 C C . ILE B 1 74 ? 3.572 28.172 -3.033 1 93.81 74 ILE B C 1
ATOM 3484 O O . ILE B 1 74 ? 2.834 29.156 -2.936 1 93.81 74 ILE B O 1
ATOM 3488 N N . LYS B 1 75 ? 3.502 27.328 -3.99 1 94.44 75 LYS B N 1
ATOM 3489 C CA . LYS B 1 75 ? 2.51 27.469 -5.051 1 94.44 75 LYS B CA 1
ATOM 3490 C C . LYS B 1 75 ? 1.099 27.562 -4.477 1 94.44 75 LYS B C 1
ATOM 3492 O O . LYS B 1 75 ? 0.703 26.734 -3.652 1 94.44 75 LYS B O 1
ATOM 3497 N N . ALA B 1 76 ? 0.377 28.516 -4.945 1 96.19 76 ALA B N 1
ATOM 3498 C CA . ALA B 1 76 ? -1.008 28.672 -4.508 1 96.19 76 ALA B CA 1
ATOM 3499 C C . ALA B 1 76 ? -1.91 27.625 -5.16 1 96.19 76 ALA B C 1
ATOM 3501 O O . ALA B 1 76 ? -1.702 27.25 -6.316 1 96.19 76 ALA B O 1
ATOM 3502 N N . GLY B 1 77 ? -2.908 27.203 -4.48 1 96.44 77 GLY B N 1
ATOM 3503 C CA . GLY B 1 77 ? -3.963 26.438 -5.109 1 96.44 77 GLY B CA 1
ATOM 3504 C C . GLY B 1 77 ? -4.863 27.266 -6.004 1 96.44 77 GLY B C 1
ATOM 3505 O O . GLY B 1 77 ? -4.938 28.484 -5.855 1 96.44 77 GLY B O 1
ATOM 3506 N N . ASN B 1 78 ? -5.52 26.578 -6.938 1 97.69 78 ASN B N 1
ATOM 3507 C CA . ASN B 1 78 ? -6.418 27.281 -7.84 1 97.69 78 ASN B CA 1
ATOM 3508 C C . ASN B 1 78 ? -7.727 27.656 -7.145 1 97.69 78 ASN B C 1
ATOM 3510 O O . ASN B 1 78 ? -8.445 28.547 -7.602 1 97.69 78 ASN B O 1
ATOM 3514 N N . ILE B 1 79 ? -8.086 27 -6.082 1 98 79 ILE B N 1
ATOM 3515 C CA . ILE B 1 79 ? -9.227 27.344 -5.242 1 98 79 ILE B CA 1
ATOM 3516 C C . ILE B 1 79 ? -8.742 28.031 -3.967 1 98 79 ILE B C 1
ATOM 3518 O O . ILE B 1 79 ? -8.016 27.438 -3.17 1 98 79 ILE B O 1
ATOM 3522 N N . ASP B 1 80 ? -9.125 29.25 -3.805 1 95.88 80 ASP B N 1
ATOM 3523 C CA . ASP B 1 80 ? -8.633 29.953 -2.623 1 95.88 80 ASP B CA 1
ATOM 3524 C C . ASP B 1 80 ? -9.445 29.562 -1.384 1 95.88 80 ASP B C 1
ATOM 3526 O O . ASP B 1 80 ? -10.531 29 -1.495 1 95.88 80 ASP B O 1
ATOM 3530 N N . HIS B 1 81 ? -8.914 29.984 -0.19 1 96.19 81 HIS B N 1
ATOM 3531 C CA . HIS B 1 81 ? -9.477 29.438 1.043 1 96.19 81 HIS B CA 1
ATOM 3532 C C . HIS B 1 81 ? -10.883 29.984 1.289 1 96.19 81 HIS B C 1
ATOM 3534 O O . HIS B 1 81 ? -11.695 29.344 1.943 1 96.19 81 HIS B O 1
ATOM 3540 N N . PHE B 1 82 ? -11.289 31.141 0.768 1 97.06 82 PHE B N 1
ATOM 3541 C CA . PHE B 1 82 ? -12.656 31.625 0.902 1 97.06 82 PHE B CA 1
ATOM 3542 C C . PHE B 1 82 ? -13.617 30.797 0.056 1 97.06 82 PHE B C 1
ATOM 3544 O O . PHE B 1 82 ? -14.703 30.438 0.51 1 97.06 82 PHE B O 1
ATOM 3551 N N . ARG B 1 83 ? -13.156 30.516 -1.14 1 98.12 83 ARG B N 1
ATOM 3552 C CA . ARG B 1 83 ? -13.961 29.672 -2.023 1 98.12 83 ARG B CA 1
ATOM 3553 C C . ARG B 1 83 ? -14.109 28.266 -1.458 1 98.12 83 ARG B C 1
ATOM 3555 O O . ARG B 1 83 ? -15.18 27.656 -1.557 1 98.12 83 ARG B O 1
ATOM 3562 N N . TRP B 1 84 ? -13.117 27.719 -0.896 1 98.44 84 TRP B N 1
ATOM 3563 C CA . TRP B 1 84 ? -13.188 26.422 -0.216 1 98.44 84 TRP B CA 1
ATOM 3564 C C . TRP B 1 84 ? -14.289 26.422 0.84 1 98.44 84 TRP B C 1
ATOM 3566 O O . TRP B 1 84 ? -15.055 25.469 0.953 1 98.44 84 TRP B O 1
ATOM 3576 N N . CYS B 1 85 ? -14.367 27.516 1.604 1 98 85 CYS B N 1
ATOM 3577 C CA . CYS B 1 85 ? -15.391 27.641 2.637 1 98 85 CYS B CA 1
ATOM 3578 C C . CYS B 1 85 ? -16.781 27.609 2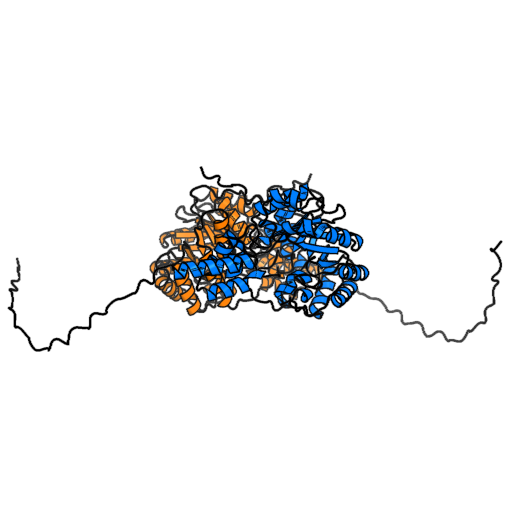.025 1 98 85 CYS B C 1
ATOM 3580 O O . CYS B 1 85 ? -17.672 26.938 2.543 1 98 85 CYS B O 1
ATOM 3582 N N . GLU B 1 86 ? -16.906 28.312 0.992 1 98.19 86 GLU B N 1
ATOM 3583 C CA . GLU B 1 86 ? -18.203 28.344 0.319 1 98.19 86 GLU B CA 1
ATOM 3584 C C . GLU B 1 86 ? -18.609 26.953 -0.16 1 98.19 86 GLU B C 1
ATOM 3586 O O . GLU B 1 86 ? -19.734 26.516 0.065 1 98.19 86 GLU B O 1
ATOM 3591 N N . LEU B 1 87 ? -17.672 26.266 -0.796 1 98.5 87 LEU B N 1
ATOM 3592 C CA . LEU B 1 87 ? -17.938 24.922 -1.321 1 98.5 87 LEU B CA 1
ATOM 3593 C C . LEU B 1 87 ? -18.297 23.953 -0.196 1 98.5 87 LEU B C 1
ATOM 3595 O O . LEU B 1 87 ? -19.234 23.172 -0.318 1 98.5 87 LEU B O 1
ATOM 3599 N N . ALA B 1 88 ? -17.562 24.047 0.843 1 98.56 88 ALA B N 1
ATOM 3600 C CA . ALA B 1 88 ? -17.797 23.172 1.983 1 98.56 88 ALA B CA 1
ATOM 3601 C C . ALA B 1 88 ? -19.172 23.438 2.609 1 98.56 88 ALA B C 1
ATOM 3603 O O . ALA B 1 88 ? -19.922 22.5 2.891 1 98.56 88 ALA B O 1
ATOM 3604 N N . ASN B 1 89 ? -19.5 24.688 2.824 1 97.81 89 ASN B N 1
ATOM 3605 C CA . ASN B 1 89 ? -20.766 25.062 3.451 1 97.81 89 ASN B CA 1
ATOM 3606 C C . ASN B 1 89 ? -21.953 24.656 2.588 1 97.81 89 ASN B C 1
ATOM 3608 O O . ASN B 1 89 ? -23.016 24.312 3.109 1 97.81 89 ASN B O 1
ATOM 3612 N N . GLU B 1 90 ? -21.766 24.672 1.314 1 97.62 90 GLU B N 1
ATOM 3613 C CA . GLU B 1 90 ? -22.844 24.344 0.375 1 97.62 90 GLU B CA 1
ATOM 3614 C C . GLU B 1 90 ? -23.078 22.844 0.309 1 97.62 90 GLU B C 1
ATOM 3616 O O . GLU B 1 90 ? -24.172 22.391 -0.031 1 97.62 90 GLU B O 1
ATOM 3621 N N . THR B 1 91 ? -22.078 22.094 0.688 1 98.25 91 THR B N 1
ATOM 3622 C CA . THR B 1 91 ? -22.172 20.672 0.391 1 98.25 91 THR B CA 1
ATOM 3623 C C . THR B 1 91 ? -22.156 19.844 1.677 1 98.25 91 THR B C 1
ATOM 3625 O O . THR B 1 91 ? -22.906 18.875 1.799 1 98.25 91 THR B O 1
ATOM 3628 N N . LEU B 1 92 ? -21.344 20.172 2.654 1 97.94 92 LEU B N 1
ATOM 3629 C CA . LEU B 1 92 ? -21.203 19.406 3.889 1 97.94 92 LEU B CA 1
ATOM 3630 C C . LEU B 1 92 ? -22.172 19.906 4.953 1 97.94 92 LEU B C 1
ATOM 3632 O O . LEU B 1 92 ? -21.766 20.594 5.895 1 97.94 92 LEU B O 1
ATOM 3636 N N . THR B 1 93 ? -23.344 19.406 4.969 1 96.31 93 THR B N 1
ATOM 3637 C CA . THR B 1 93 ? -24.391 19.875 5.871 1 96.31 93 THR B CA 1
ATOM 3638 C C . THR B 1 93 ? -24.531 18.922 7.059 1 96.31 93 THR B C 1
ATOM 3640 O O . THR B 1 93 ? -25.172 19.266 8.055 1 96.31 93 THR B O 1
ATOM 3643 N N . LYS B 1 94 ? -23.859 17.734 7 1 94.62 94 LYS B N 1
ATOM 3644 C CA . LYS B 1 94 ? -24.094 16.719 8.023 1 94.62 94 LYS B CA 1
ATOM 3645 C C . LYS B 1 94 ? -22.812 16.422 8.812 1 94.62 94 LYS B C 1
ATOM 3647 O O . LYS B 1 94 ? -22.812 15.594 9.719 1 94.62 94 LYS B O 1
ATOM 3652 N N . LYS B 1 95 ? -21.734 17.078 8.477 1 93.81 95 LYS B N 1
ATOM 3653 C CA . LYS B 1 95 ? -20.484 16.719 9.125 1 93.81 95 LYS B CA 1
ATOM 3654 C C . LYS B 1 95 ? -19.531 17.906 9.188 1 93.81 95 LYS B C 1
ATOM 3656 O O . LYS B 1 95 ? -19.594 18.812 8.359 1 93.81 95 LYS B O 1
ATOM 3661 N N . PRO B 1 96 ? -18.75 17.859 10.18 1 97.06 96 PRO B N 1
ATOM 3662 C CA . PRO B 1 96 ? -17.766 18.938 10.344 1 97.06 96 PRO B CA 1
ATOM 3663 C C . PRO B 1 96 ? -16.672 18.891 9.281 1 97.06 96 PRO B C 1
ATOM 3665 O O . PRO B 1 96 ? -16.328 17.828 8.781 1 97.06 96 PRO B O 1
ATOM 3668 N N . TRP B 1 97 ? -16.156 20.094 8.953 1 98.5 97 TRP B N 1
ATOM 3669 C CA . TRP B 1 97 ? -15.016 20.203 8.055 1 98.5 97 TRP B CA 1
ATOM 3670 C C . TRP B 1 97 ? -13.969 21.156 8.617 1 98.5 97 TRP B C 1
ATOM 3672 O O . TRP B 1 97 ? -14.273 21.984 9.484 1 98.5 97 TRP B O 1
ATOM 3682 N N . GLY B 1 98 ? -12.742 20.922 8.242 1 98.75 98 GLY B N 1
ATOM 3683 C CA . GLY B 1 98 ? -11.633 21.734 8.703 1 98.75 98 GLY B CA 1
ATOM 3684 C C . GLY B 1 98 ? -10.547 21.906 7.66 1 98.75 98 GLY B C 1
ATOM 3685 O O . GLY B 1 98 ? -10.719 21.516 6.504 1 98.75 98 GLY B O 1
ATOM 3686 N N . MET B 1 99 ? -9.539 22.656 8.047 1 98.81 99 MET B N 1
ATOM 3687 C CA . MET B 1 99 ? -8.383 22.938 7.203 1 98.81 99 MET B CA 1
ATOM 3688 C C . MET B 1 99 ? -7.082 22.75 7.98 1 98.81 99 MET B C 1
ATOM 3690 O O . MET B 1 99 ? -7.105 22.359 9.156 1 98.81 99 MET B O 1
ATOM 3694 N N . PHE B 1 100 ? -6.004 22.891 7.289 1 98.88 100 PHE B N 1
ATOM 3695 C CA . PHE B 1 100 ? -4.672 22.75 7.867 1 98.88 100 PHE B CA 1
ATOM 3696 C C . PHE B 1 100 ? -3.982 24.109 7.984 1 98.88 100 PHE B C 1
ATOM 3698 O O . PHE B 1 100 ? -4.211 25 7.164 1 98.88 100 PHE B O 1
ATOM 3705 N N . ALA B 1 101 ? -3.186 24.312 9.039 1 98.88 101 ALA B N 1
ATOM 3706 C CA . ALA B 1 101 ? -2.463 25.562 9.281 1 98.88 101 ALA B CA 1
ATOM 3707 C C . ALA B 1 101 ? -1.047 25.281 9.781 1 98.88 101 ALA B C 1
ATOM 3709 O O . ALA B 1 101 ? -0.76 24.188 10.289 1 98.88 101 ALA B O 1
ATOM 3710 N N . GLN B 1 102 ? -0.177 26.219 9.586 1 98.69 102 GLN B N 1
ATOM 3711 C CA . GLN B 1 102 ? 1.161 26.234 10.164 1 98.69 102 GLN B CA 1
ATOM 3712 C C . GLN B 1 102 ? 1.508 27.625 10.703 1 98.69 102 GLN B C 1
ATOM 3714 O O . GLN B 1 102 ? 1.231 28.625 10.055 1 98.69 102 GLN B O 1
ATOM 3719 N N . PRO B 1 103 ? 2.123 27.672 11.867 1 98.56 103 PRO B N 1
ATOM 3720 C CA . PRO B 1 103 ? 2.412 28.969 12.484 1 98.56 103 PRO B CA 1
ATOM 3721 C C . PRO B 1 103 ? 3.348 29.828 11.633 1 98.56 103 PRO B C 1
ATOM 3723 O O . PRO B 1 103 ? 3.344 31.047 11.75 1 98.56 103 PRO B O 1
ATOM 3726 N N . GLU B 1 104 ? 4.082 29.188 10.812 1 96.5 104 GLU B N 1
ATOM 3727 C CA . GLU B 1 104 ? 5.078 29.875 10 1 96.5 104 GLU B CA 1
ATOM 3728 C C . GLU B 1 104 ? 4.414 30.859 9.039 1 96.5 104 GLU B C 1
ATOM 3730 O O . GLU B 1 104 ? 4.98 31.922 8.734 1 96.5 104 GLU B O 1
ATOM 3735 N N . PHE B 1 105 ? 3.16 30.562 8.586 1 97.94 105 PHE B N 1
ATOM 3736 C CA . PHE B 1 105 ? 2.65 31.438 7.531 1 97.94 105 PHE B CA 1
ATOM 3737 C C . PHE B 1 105 ? 1.146 31.625 7.672 1 97.94 105 PHE B C 1
ATOM 3739 O O . PHE B 1 105 ? 0.568 32.5 7.039 1 97.94 105 PHE B O 1
ATOM 3746 N N . THR B 1 106 ? 0.467 30.891 8.5 1 98.75 106 THR B N 1
ATOM 3747 C CA . THR B 1 106 ? -0.971 31.062 8.672 1 98.75 106 THR B CA 1
ATOM 3748 C C . THR B 1 106 ? -1.261 32.094 9.766 1 98.75 106 THR B C 1
ATOM 3750 O O . THR B 1 106 ? -0.922 31.875 10.93 1 98.75 106 THR B O 1
ATOM 3753 N N . ARG B 1 107 ? -1.96 33.125 9.438 1 98.62 107 ARG B N 1
ATOM 3754 C CA . ARG B 1 107 ? -2.314 34.156 10.406 1 98.62 107 ARG B CA 1
ATOM 3755 C C . ARG B 1 107 ? -3.484 33.719 11.273 1 98.62 107 ARG B C 1
ATOM 3757 O O . ARG B 1 107 ? -4.422 33.062 10.789 1 98.62 107 ARG B O 1
ATOM 3764 N N . LEU B 1 108 ? -3.373 34.094 12.516 1 98.69 108 LEU B N 1
ATOM 3765 C CA . LEU B 1 108 ? -4.457 33.812 13.445 1 98.69 108 LEU B CA 1
ATOM 3766 C C . LEU B 1 108 ? -5.75 34.5 13.008 1 98.69 108 LEU B C 1
ATOM 3768 O O . LEU B 1 108 ? -6.84 33.969 13.211 1 98.69 108 LEU B O 1
ATOM 3772 N N . SER B 1 109 ? -5.656 35.625 12.422 1 98.62 109 SER B N 1
ATOM 3773 C CA . SER B 1 109 ? -6.836 36.312 11.906 1 98.62 109 SER B CA 1
ATOM 3774 C C . SER B 1 109 ? -7.52 35.5 10.812 1 98.62 109 SER B C 1
ATOM 3776 O O . SER B 1 109 ? -8.742 35.531 10.688 1 98.62 109 SER B O 1
ATOM 3778 N N . THR B 1 110 ? -6.734 34.781 10 1 98.56 110 THR B N 1
ATOM 3779 C CA . THR B 1 110 ? -7.289 33.938 8.953 1 98.56 110 THR B CA 1
ATOM 3780 C C . THR B 1 110 ? -8.031 32.75 9.57 1 98.56 110 THR B C 1
ATOM 3782 O O . THR B 1 110 ? -9.117 32.375 9.109 1 98.56 110 THR B O 1
ATOM 3785 N N . ILE B 1 111 ? -7.457 32.156 10.57 1 98.75 111 ILE B N 1
ATOM 3786 C CA . ILE B 1 111 ? -8.125 31.078 11.273 1 98.75 111 ILE B CA 1
ATOM 3787 C C . ILE B 1 111 ? -9.469 31.562 11.82 1 98.75 111 ILE B C 1
ATOM 3789 O O . ILE B 1 111 ? -10.492 30.891 11.672 1 98.75 111 ILE B O 1
ATOM 3793 N N . ALA B 1 112 ? -9.461 32.781 12.406 1 98.56 112 ALA B N 1
ATOM 3794 C CA . ALA B 1 112 ? -10.68 33.375 12.945 1 98.56 112 ALA B CA 1
ATOM 3795 C C . ALA B 1 112 ? -11.719 33.594 11.852 1 98.56 112 ALA B C 1
ATOM 3797 O O . ALA B 1 112 ? -12.906 33.312 12.039 1 98.56 112 ALA B O 1
ATOM 3798 N N . GLU B 1 113 ? -11.273 34.062 10.797 1 98.5 113 GLU B N 1
ATOM 3799 C CA . GLU B 1 113 ? -12.18 34.375 9.688 1 98.5 113 GLU B CA 1
ATOM 3800 C C . GLU B 1 113 ? -12.781 33.094 9.117 1 98.5 113 GLU B C 1
ATOM 3802 O O . GLU B 1 113 ? -13.977 33.031 8.836 1 98.5 113 GLU B O 1
ATOM 3807 N N . MET B 1 114 ? -11.945 32.031 8.883 1 98.56 114 MET B N 1
ATOM 3808 C CA . MET B 1 114 ? -12.453 30.766 8.367 1 98.56 114 MET B CA 1
ATOM 3809 C C . MET B 1 114 ? -13.438 30.141 9.352 1 98.56 114 MET B C 1
ATOM 3811 O O . MET B 1 114 ? -14.438 29.547 8.945 1 98.56 114 MET B O 1
ATOM 3815 N N . THR B 1 115 ? -13.094 30.281 10.594 1 98.56 115 THR B N 1
ATOM 3816 C CA . THR B 1 115 ? -13.992 29.781 11.625 1 98.56 115 THR B CA 1
ATOM 3817 C C . THR B 1 115 ? -15.344 30.5 11.562 1 98.56 115 THR B C 1
ATOM 3819 O O . THR B 1 115 ? -16.391 29.859 11.641 1 98.56 115 THR B O 1
ATOM 3822 N N . ALA B 1 116 ? -15.289 31.781 11.477 1 98.19 116 ALA B N 1
ATOM 3823 C CA . ALA B 1 116 ? -16.516 32.562 11.367 1 98.19 116 ALA B CA 1
ATOM 3824 C C . ALA B 1 116 ? -17.328 32.156 10.141 1 98.19 116 ALA B C 1
ATOM 3826 O O . ALA B 1 116 ? -18.547 32.281 10.133 1 98.19 116 ALA B O 1
ATOM 3827 N N . ARG B 1 117 ? -16.625 31.562 9.211 1 97.94 117 ARG B N 1
ATOM 3828 C CA . ARG B 1 117 ? -17.281 31.172 7.969 1 97.94 117 ARG B CA 1
ATOM 3829 C C . ARG B 1 117 ? -17.703 29.703 8 1 97.94 117 ARG B C 1
ATOM 3831 O O . ARG B 1 117 ? -18.172 29.172 7.004 1 97.94 117 ARG B O 1
ATOM 3838 N N . GLY B 1 118 ? -17.469 29.031 9.062 1 97.5 118 GLY B N 1
ATOM 3839 C CA . GLY B 1 118 ? -18.062 27.703 9.211 1 97.5 118 GLY B CA 1
ATOM 3840 C C . GLY B 1 118 ? -17.031 26.625 9.484 1 97.5 118 GLY B C 1
ATOM 3841 O O . GLY B 1 118 ? -17.406 25.469 9.742 1 97.5 118 GLY B O 1
ATOM 3842 N N . MET B 1 119 ? -15.75 26.938 9.438 1 98.5 119 MET B N 1
ATOM 3843 C CA . MET B 1 119 ? -14.727 25.938 9.75 1 98.5 119 MET B CA 1
ATOM 3844 C C . MET B 1 119 ? -14.898 25.406 11.172 1 98.5 119 MET B C 1
ATOM 3846 O O . MET B 1 119 ? -14.969 26.188 12.117 1 98.5 119 MET B O 1
ATOM 3850 N N . SER B 1 120 ? -14.914 24.062 11.289 1 98.31 120 SER B N 1
ATOM 3851 C CA . SER B 1 120 ? -15.195 23.453 12.578 1 98.31 120 SER B CA 1
ATOM 3852 C C . SER B 1 120 ? -13.914 23.062 13.305 1 98.31 120 SER B C 1
ATOM 3854 O O . SER B 1 120 ? -13.906 22.922 14.531 1 98.31 120 SER B O 1
ATOM 3856 N N . PHE B 1 121 ? -12.852 22.797 12.547 1 98.69 121 PHE B N 1
ATOM 3857 C CA . PHE B 1 121 ? -11.586 22.453 13.188 1 98.69 121 PHE B CA 1
ATOM 3858 C C . PHE B 1 121 ? -10.406 22.891 12.328 1 98.69 121 PHE B C 1
ATOM 3860 O O . PHE B 1 121 ? -10.562 23.141 11.133 1 98.69 121 PHE B O 1
ATOM 3867 N N . VAL B 1 122 ? -9.266 23.047 12.953 1 98.88 122 VAL B N 1
ATOM 3868 C CA . VAL B 1 122 ? -8.016 23.312 12.258 1 98.88 122 VAL B CA 1
ATOM 3869 C C . VAL B 1 122 ? -6.902 22.453 12.844 1 98.88 122 VAL B C 1
ATOM 3871 O O . VAL B 1 122 ? -6.828 22.25 14.055 1 98.88 122 VAL B O 1
ATOM 3874 N N . ARG B 1 123 ? -6.184 21.766 12.008 1 98.88 123 ARG B N 1
ATOM 3875 C CA . ARG B 1 123 ? -4.98 21.062 12.43 1 98.88 123 ARG B CA 1
ATOM 3876 C C . ARG B 1 123 ? -3.734 21.906 12.203 1 98.88 123 ARG B C 1
ATOM 3878 O O . ARG B 1 123 ? -3.461 22.328 11.078 1 98.88 123 ARG B O 1
ATOM 3885 N N . VAL B 1 124 ? -3.033 22.125 13.234 1 98.94 124 VAL B N 1
ATOM 3886 C CA . VAL B 1 124 ? -1.835 22.953 13.188 1 98.94 124 VAL B CA 1
ATOM 3887 C C . VAL B 1 124 ? -0.592 22.078 13.141 1 98.94 124 VAL B C 1
ATOM 3889 O O . VAL B 1 124 ? -0.288 21.375 14.109 1 98.94 124 VAL B O 1
ATOM 3892 N N . GLY B 1 125 ? 0.121 22.172 12.039 1 98.62 125 GLY B N 1
ATOM 3893 C CA . GLY B 1 125 ? 1.294 21.344 11.836 1 98.62 125 GLY B CA 1
ATOM 3894 C C . GLY B 1 125 ? 2.59 22.031 12.219 1 98.62 125 GLY B C 1
ATOM 3895 O O . GLY B 1 125 ? 2.816 23.188 11.859 1 98.62 125 GLY B O 1
ATOM 3896 N N . MET B 1 126 ? 3.383 21.359 12.945 1 97.69 126 MET B N 1
ATOM 3897 C CA . MET B 1 126 ? 4.758 21.75 13.234 1 97.69 126 MET B CA 1
ATOM 3898 C C . MET B 1 126 ? 5.551 20.578 13.797 1 97.69 126 MET B C 1
ATOM 3900 O O . MET B 1 126 ? 4.969 19.594 14.266 1 97.69 126 MET B O 1
ATOM 3904 N N . GLU B 1 127 ? 6.863 20.641 13.758 1 96.25 127 GLU B N 1
ATOM 3905 C CA . GLU B 1 127 ? 7.711 19.625 14.359 1 96.25 127 GLU B CA 1
ATOM 3906 C C . GLU B 1 127 ? 7.723 19.734 15.883 1 96.25 127 GLU B C 1
ATOM 3908 O O . GLU B 1 127 ? 7.535 20.828 16.422 1 96.25 127 GLU B O 1
ATOM 3913 N N . PRO B 1 128 ? 7.918 18.641 16.578 1 97.12 128 PRO B N 1
ATOM 3914 C CA . PRO B 1 128 ? 7.879 18.656 18.031 1 97.12 128 PRO B CA 1
ATOM 3915 C C . PRO B 1 128 ? 8.812 19.703 18.641 1 97.12 128 PRO B C 1
ATOM 3917 O O . PRO B 1 128 ? 8.461 20.359 19.625 1 97.12 128 PRO B O 1
ATOM 3920 N N . ASP B 1 129 ? 9.945 19.922 18.062 1 94.75 129 ASP B N 1
ATOM 3921 C CA . ASP B 1 129 ? 10.938 20.828 18.625 1 94.75 129 ASP B CA 1
ATOM 3922 C C . ASP B 1 129 ? 10.516 22.281 18.453 1 94.75 129 ASP B C 1
ATOM 3924 O O . ASP B 1 129 ? 11.117 23.188 19.047 1 94.75 129 ASP B O 1
ATOM 3928 N N . ARG B 1 130 ? 9.445 22.531 17.734 1 96.75 130 ARG B N 1
ATOM 3929 C CA . ARG B 1 130 ? 8.977 23.891 17.484 1 96.75 130 ARG B CA 1
ATOM 3930 C C . ARG B 1 130 ? 7.785 24.234 18.375 1 96.75 130 ARG B C 1
ATOM 3932 O O . ARG B 1 130 ? 7.355 25.391 18.422 1 96.75 130 ARG B O 1
ATOM 3939 N N . VAL B 1 131 ? 7.293 23.312 19.109 1 98.56 131 VAL B N 1
ATOM 3940 C CA . VAL B 1 131 ? 6.047 23.469 19.859 1 98.56 131 VAL B CA 1
ATOM 3941 C C . VAL B 1 131 ? 6.23 24.516 20.953 1 98.56 131 VAL B C 1
ATOM 3943 O O . VAL B 1 131 ? 5.402 25.422 21.109 1 98.56 131 VAL B O 1
ATOM 3946 N N . GLN B 1 132 ? 7.359 24.484 21.672 1 98.25 132 GLN B N 1
ATOM 3947 C CA . GLN B 1 132 ? 7.594 25.422 22.766 1 98.25 132 GLN B CA 1
ATOM 3948 C C . GLN B 1 132 ? 7.555 26.859 22.281 1 98.25 132 GLN B C 1
ATOM 3950 O O . GLN B 1 132 ? 6.996 27.734 22.953 1 98.25 132 GLN B O 1
ATOM 3955 N N . ALA B 1 133 ? 8.055 27.062 21.141 1 98.25 133 ALA B N 1
ATOM 3956 C CA . ALA B 1 133 ? 8.148 28.422 20.578 1 98.25 133 ALA B CA 1
ATOM 3957 C C . ALA B 1 133 ? 6.793 28.891 20.062 1 98.25 133 ALA B C 1
ATOM 3959 O O . ALA B 1 133 ? 6.609 30.078 19.781 1 98.25 133 ALA B O 1
ATOM 3960 N N . ASN B 1 134 ? 5.773 27.969 19.984 1 98.75 134 ASN B N 1
ATOM 3961 C CA . ASN B 1 134 ? 4.512 28.312 19.328 1 98.75 134 ASN B CA 1
ATOM 3962 C C . ASN B 1 134 ? 3.324 28.062 20.266 1 98.75 134 ASN B C 1
ATOM 3964 O O . ASN B 1 134 ? 2.199 27.891 19.797 1 98.75 134 ASN B O 1
ATOM 3968 N N . LEU B 1 135 ? 3.557 28.016 21.578 1 98.75 135 LEU B N 1
ATOM 3969 C CA . LEU B 1 135 ? 2.498 27.797 22.547 1 98.75 135 LEU B CA 1
ATOM 3970 C C . LEU B 1 135 ? 1.463 28.906 22.5 1 98.75 135 LEU B C 1
ATOM 3972 O O . LEU B 1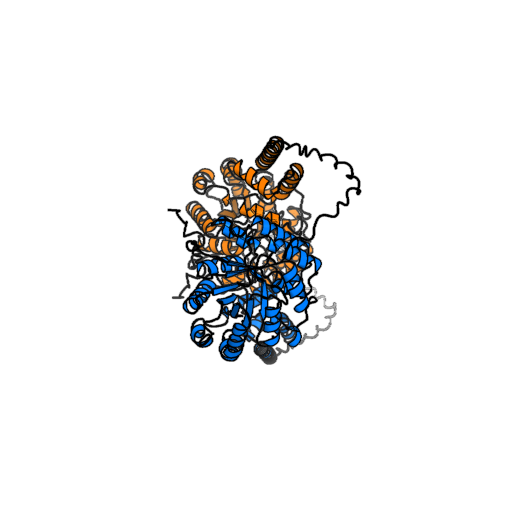 135 ? 0.262 28.656 22.609 1 98.75 135 LEU B O 1
ATOM 3976 N N . ASP B 1 136 ? 1.966 30.156 22.344 1 98.56 136 ASP B N 1
ATOM 3977 C CA . ASP B 1 136 ? 1.044 31.281 22.281 1 98.56 136 ASP B CA 1
ATOM 3978 C C . ASP B 1 136 ? 0.155 31.172 21.031 1 98.56 136 ASP B C 1
ATOM 3980 O O . ASP B 1 136 ? -1.031 31.516 21.094 1 98.56 136 ASP B O 1
ATOM 3984 N N . TYR B 1 137 ? 0.685 30.781 19.906 1 98.81 137 TYR B N 1
ATOM 3985 C CA . TYR B 1 137 ? -0.082 30.562 18.688 1 98.81 137 TYR B CA 1
ATOM 3986 C C . TYR B 1 137 ? -1.198 29.562 18.906 1 98.81 137 TYR B C 1
ATOM 3988 O O . TYR B 1 137 ? -2.34 29.781 18.5 1 98.81 137 TYR B O 1
ATOM 3996 N N . LEU B 1 138 ? -0.904 28.453 19.594 1 98.88 138 LEU B N 1
ATOM 3997 C CA . LEU B 1 138 ? -1.885 27.422 19.875 1 98.88 138 LEU B CA 1
ATOM 3998 C C . LEU B 1 138 ? -2.986 27.938 20.797 1 98.88 138 LEU B C 1
ATOM 4000 O O . LEU B 1 138 ? -4.172 27.703 20.547 1 98.88 138 LEU B O 1
ATOM 4004 N N . ARG B 1 139 ? -2.6 28.688 21.844 1 98.56 139 ARG B N 1
ATOM 4005 C CA . ARG B 1 139 ? -3.57 29.25 22.766 1 98.56 139 ARG B CA 1
ATOM 4006 C C . ARG B 1 139 ? -4.555 30.172 22.047 1 98.56 139 ARG B C 1
ATOM 4008 O O . ARG B 1 139 ? -5.766 30.062 22.266 1 98.56 139 ARG B O 1
ATOM 4015 N N . ARG B 1 140 ? -4.016 30.969 21.203 1 98.56 140 ARG B N 1
ATOM 4016 C CA . ARG B 1 140 ? -4.848 31.938 20.484 1 98.56 140 ARG B CA 1
ATOM 4017 C C . ARG B 1 140 ? -5.734 31.25 19.469 1 98.56 140 ARG B C 1
ATOM 4019 O O . ARG B 1 140 ? -6.879 31.656 19.25 1 98.56 140 ARG B O 1
ATOM 4026 N N . ALA B 1 141 ? -5.195 30.219 18.781 1 98.81 141 ALA B N 1
ATOM 4027 C CA . ALA B 1 141 ? -6.008 29.453 17.844 1 98.81 141 ALA B CA 1
ATOM 4028 C C . ALA B 1 141 ? -7.184 28.797 18.562 1 98.81 141 ALA B C 1
ATOM 4030 O O . ALA B 1 141 ? -8.305 28.781 18.031 1 98.81 141 ALA B O 1
ATOM 4031 N N . ILE B 1 142 ? -6.965 28.281 19.75 1 98.5 142 ILE B N 1
ATOM 4032 C CA . ILE B 1 142 ? -7.977 27.578 20.531 1 98.5 142 ILE B CA 1
ATOM 4033 C C . ILE B 1 142 ? -9.078 28.562 20.938 1 98.5 142 ILE B C 1
ATOM 4035 O O . ILE B 1 142 ? -10.25 28.188 21.016 1 98.5 142 ILE B O 1
ATOM 4039 N N . GLU B 1 143 ? -8.727 29.781 21.094 1 97.62 143 GLU B N 1
ATOM 4040 C CA . GLU B 1 143 ? -9.703 30.797 21.469 1 97.62 143 GLU B CA 1
ATOM 4041 C C . GLU B 1 143 ? -10.664 31.094 20.312 1 97.62 143 GLU B C 1
ATOM 4043 O O . GLU B 1 143 ? -11.781 31.547 20.547 1 97.62 143 GLU B O 1
ATOM 4048 N N . THR B 1 144 ? -10.242 30.781 19.141 1 96.88 144 THR B N 1
ATOM 4049 C CA . THR B 1 144 ? -11.008 31.266 17.984 1 96.88 144 THR B CA 1
ATOM 4050 C C . THR B 1 144 ? -11.68 30.109 17.25 1 96.88 144 THR B C 1
ATOM 4052 O O . THR B 1 144 ? -12.727 30.297 16.641 1 96.88 144 THR B O 1
ATOM 4055 N N . CYS B 1 145 ? -11.094 28.938 17.297 1 98.38 145 CYS B N 1
ATOM 4056 C CA . CYS B 1 145 ? -11.617 27.781 16.578 1 98.38 145 CYS B CA 1
ATOM 4057 C C . CYS B 1 145 ? -12.172 26.734 17.531 1 98.38 145 CYS B C 1
ATOM 4059 O O . CYS B 1 145 ? -11.57 26.453 18.562 1 98.38 145 CYS B O 1
ATOM 4061 N N . PRO B 1 146 ? -13.344 26.156 17.188 1 97.88 146 PRO B N 1
ATOM 4062 C CA . PRO B 1 146 ? -13.984 25.188 18.078 1 97.88 146 PRO B CA 1
ATOM 4063 C C . PRO B 1 146 ? -13.078 24.016 18.422 1 97.88 146 PRO B C 1
ATOM 4065 O O . PRO B 1 146 ? -13.133 23.5 19.547 1 97.88 146 PRO B O 1
ATOM 4068 N N . ALA B 1 147 ? -12.289 23.562 17.516 1 98.62 147 ALA B N 1
ATOM 4069 C CA . ALA B 1 147 ? -11.375 22.453 17.75 1 98.62 147 ALA B CA 1
ATOM 4070 C C . ALA B 1 147 ? -10.031 22.688 17.062 1 98.62 147 ALA B C 1
ATOM 4072 O O . ALA B 1 147 ? -9.977 22.922 15.859 1 98.62 147 ALA B O 1
ATOM 4073 N N . VAL B 1 148 ? -8.984 22.656 17.859 1 98.88 148 VAL B N 1
ATOM 4074 C CA . VAL B 1 148 ? -7.629 22.797 17.344 1 98.88 148 VAL B CA 1
ATOM 4075 C C . VAL B 1 148 ? -6.828 21.531 17.641 1 98.88 148 VAL B C 1
ATOM 4077 O O . VAL B 1 148 ? -6.727 21.109 18.797 1 98.88 148 VAL B O 1
ATOM 4080 N N . TYR B 1 149 ? -6.324 20.906 16.594 1 98.81 149 TYR B N 1
ATOM 4081 C CA . TYR B 1 149 ? -5.453 19.75 16.719 1 98.81 149 TYR B CA 1
ATOM 4082 C C . TYR B 1 149 ? -3.998 20.125 16.469 1 98.81 149 TYR B C 1
ATOM 4084 O O . TYR B 1 149 ? -3.713 21 15.641 1 98.81 149 TYR B O 1
ATOM 4092 N N . LEU B 1 150 ? -3.115 19.531 17.188 1 98.94 150 LEU B N 1
ATOM 4093 C CA . LEU B 1 150 ? -1.683 19.688 16.969 1 98.94 150 LEU B CA 1
ATOM 4094 C C . LEU B 1 150 ? -1.123 18.5 16.172 1 98.94 150 LEU B C 1
ATOM 4096 O O . LEU B 1 150 ? -1.209 17.359 16.625 1 98.94 150 LEU B O 1
ATOM 4100 N N . ASN B 1 151 ? -0.621 18.75 15.039 1 98.75 151 ASN B N 1
ATOM 4101 C CA . ASN B 1 151 ? -0.012 17.766 14.156 1 98.75 151 ASN B CA 1
ATOM 4102 C C . ASN B 1 151 ? 1.51 17.766 14.273 1 98.75 151 ASN B C 1
ATOM 4104 O O . ASN B 1 151 ? 2.176 18.641 13.695 1 98.75 151 ASN B O 1
ATOM 4108 N N . LEU B 1 152 ? 2.055 16.719 14.898 1 98.38 152 LEU B N 1
ATOM 4109 C CA . LEU B 1 152 ? 3.494 16.656 15.125 1 98.38 152 LEU B CA 1
ATOM 4110 C C . LEU B 1 152 ? 4.207 16.078 13.906 1 98.38 152 LEU B C 1
ATOM 4112 O O . LEU B 1 152 ? 4.555 14.898 13.891 1 98.38 152 LEU B O 1
ATOM 4116 N N . MET B 1 153 ? 4.508 16.938 12.984 1 96.75 153 MET B N 1
ATOM 4117 C CA . MET B 1 153 ? 5.176 16.547 11.75 1 96.75 153 MET B CA 1
ATOM 4118 C C . MET B 1 153 ? 6.543 15.938 12.039 1 96.75 153 MET B C 1
ATOM 4120 O O . MET B 1 153 ? 7.234 16.359 12.969 1 96.75 153 MET B O 1
ATOM 4124 N N . LYS B 1 154 ? 6.926 14.938 11.312 1 94.38 154 LYS B N 1
ATOM 4125 C CA . LYS B 1 154 ? 8.203 14.25 11.438 1 94.38 154 LYS B CA 1
ATOM 4126 C C . LYS B 1 154 ? 8.398 13.703 12.852 1 94.38 154 LYS B C 1
ATOM 4128 O O . LYS B 1 154 ? 9.484 13.82 13.422 1 94.38 154 LYS B O 1
ATOM 4133 N N . SER B 1 155 ? 7.344 13.164 13.414 1 96.12 155 SER B N 1
ATOM 4134 C CA . SER B 1 155 ? 7.367 12.617 14.766 1 96.12 155 SER B CA 1
ATOM 4135 C C . SER B 1 155 ? 8.508 11.617 14.938 1 96.12 155 SER B C 1
ATOM 4137 O O . SER B 1 155 ? 9.195 11.625 15.961 1 96.12 155 SER B O 1
ATOM 4139 N N . SER B 1 156 ? 8.734 10.781 13.922 1 91.31 156 SER B N 1
ATOM 4140 C CA . SER B 1 156 ? 9.68 9.68 14.055 1 91.31 156 SER B CA 1
ATOM 4141 C C . SER B 1 156 ? 11.117 10.18 14.102 1 91.31 156 SER B C 1
ATOM 4143 O O . SER B 1 156 ? 12.031 9.445 14.477 1 91.31 156 SER B O 1
ATOM 4145 N N . ALA B 1 157 ? 11.32 11.398 13.727 1 89.44 157 ALA B N 1
ATOM 4146 C CA . ALA B 1 157 ? 12.664 11.977 13.75 1 89.44 157 ALA B CA 1
ATOM 4147 C C . ALA B 1 157 ? 13.008 12.516 15.133 1 89.44 157 ALA B C 1
ATOM 4149 O O . ALA B 1 157 ? 14.133 12.945 15.375 1 89.44 157 ALA B O 1
ATOM 4150 N N . THR B 1 158 ? 12.117 12.5 16.062 1 91.75 158 THR B N 1
ATOM 4151 C CA . THR B 1 158 ? 12.312 12.977 17.438 1 91.75 158 THR B CA 1
ATOM 4152 C C . THR B 1 158 ? 12.273 11.812 18.422 1 91.75 158 THR B C 1
ATOM 4154 O O . THR B 1 158 ? 11.297 11.07 18.469 1 91.75 158 THR B O 1
ATOM 4157 N N . PRO B 1 159 ? 13.367 11.695 19.203 1 92.75 159 PRO B N 1
ATOM 4158 C CA . PRO B 1 159 ? 13.312 10.656 20.234 1 92.75 159 PRO B CA 1
ATOM 4159 C C . PRO B 1 159 ? 12.102 10.82 21.156 1 92.75 159 PRO B C 1
ATOM 4161 O O . PRO B 1 159 ? 11.805 11.93 21.594 1 92.75 159 PRO B O 1
ATOM 4164 N N . ILE B 1 160 ? 11.469 9.773 21.391 1 93.69 160 ILE B N 1
ATOM 4165 C CA . ILE B 1 160 ? 10.219 9.758 22.141 1 93.69 160 ILE B CA 1
ATOM 4166 C C . ILE B 1 160 ? 10.438 10.359 23.531 1 93.69 160 ILE B C 1
ATOM 4168 O O . ILE B 1 160 ? 9.547 11.023 24.078 1 93.69 160 ILE B O 1
ATOM 4172 N N . GLU B 1 161 ? 11.57 10.18 24.125 1 93.94 161 GLU B N 1
ATOM 4173 C CA . GLU B 1 161 ? 11.898 10.664 25.469 1 93.94 161 GLU B CA 1
ATOM 4174 C C . GLU B 1 161 ? 11.852 12.195 25.531 1 93.94 161 GLU B C 1
ATOM 4176 O O . GLU B 1 161 ? 11.641 12.773 26.594 1 93.94 161 GLU B O 1
ATOM 4181 N N . ASP B 1 162 ? 11.977 12.844 24.375 1 95.75 162 ASP B N 1
ATOM 4182 C CA . ASP B 1 162 ? 12.016 14.305 24.328 1 95.75 162 ASP B CA 1
ATOM 4183 C C . ASP B 1 162 ? 10.602 14.883 24.219 1 95.75 162 ASP B C 1
ATOM 4185 O O . ASP B 1 162 ? 10.398 16.078 24.422 1 95.75 162 ASP B O 1
ATOM 4189 N N . PHE B 1 163 ? 9.594 14.062 23.984 1 96.69 163 PHE B N 1
ATOM 4190 C CA . PHE B 1 163 ? 8.234 14.531 23.734 1 96.69 163 PHE B CA 1
ATOM 4191 C C . PHE B 1 163 ? 7.676 15.227 24.969 1 96.69 163 PHE B C 1
ATOM 4193 O O . PHE B 1 163 ? 7.023 16.266 24.859 1 96.69 163 PHE B O 1
ATOM 4200 N N . ARG B 1 164 ? 7.953 14.68 26.156 1 95.88 164 ARG B N 1
ATOM 4201 C CA . ARG B 1 164 ? 7.398 15.25 27.375 1 95.88 164 ARG B CA 1
ATOM 4202 C C . ARG B 1 164 ? 7.836 16.703 27.547 1 95.88 164 ARG B C 1
ATOM 4204 O O . ARG B 1 164 ? 7.012 17.578 27.812 1 95.88 164 ARG B O 1
ATOM 4211 N N . THR B 1 165 ? 9.125 16.859 27.359 1 97.25 165 THR B N 1
ATOM 4212 C CA . THR B 1 165 ? 9.664 18.203 27.516 1 97.25 165 THR B CA 1
ATOM 4213 C C . THR B 1 165 ? 9.227 19.094 26.359 1 97.25 165 THR B C 1
ATOM 4215 O O . THR B 1 165 ? 8.844 20.25 26.578 1 97.25 165 THR B O 1
ATOM 4218 N N . MET B 1 166 ? 9.18 18.594 25.141 1 97.44 166 MET B N 1
ATOM 4219 C CA . MET B 1 166 ? 8.898 19.391 23.953 1 97.44 166 MET B CA 1
ATOM 4220 C C . MET B 1 166 ? 7.426 19.781 23.891 1 97.44 166 MET B C 1
ATOM 4222 O O . MET B 1 166 ? 7.078 20.828 23.328 1 97.44 166 MET B O 1
ATOM 4226 N N . LEU B 1 167 ? 6.562 19 24.562 1 98.38 167 LEU B N 1
ATOM 4227 C CA . LEU B 1 167 ? 5.129 19.234 24.469 1 98.38 167 LEU B CA 1
ATOM 4228 C C . LEU B 1 167 ? 4.586 19.828 25.766 1 98.38 167 LEU B C 1
ATOM 4230 O O . LEU B 1 167 ? 3.377 20.016 25.906 1 98.38 167 LEU B O 1
ATOM 4234 N N . GLU B 1 168 ? 5.535 20.109 26.688 1 97.69 168 GLU B N 1
ATOM 4235 C CA . GLU B 1 168 ? 5.129 20.75 27.938 1 97.69 168 GLU B CA 1
ATOM 4236 C C . GLU B 1 168 ? 4.457 22.094 27.672 1 97.69 168 GLU B C 1
ATOM 4238 O O . GLU B 1 168 ? 4.961 22.906 26.891 1 97.69 168 GLU B O 1
ATOM 4243 N N . GLY B 1 169 ? 3.256 22.312 28.234 1 98.12 169 GLY B N 1
ATOM 4244 C CA . GLY B 1 169 ? 2.598 23.594 28.141 1 98.12 169 GLY B CA 1
ATOM 4245 C C . GLY B 1 169 ? 1.542 23.656 27.047 1 98.12 169 GLY B C 1
ATOM 4246 O O . GLY B 1 169 ? 0.815 24.641 26.938 1 98.12 169 GLY B O 1
ATOM 4247 N N . VAL B 1 170 ? 1.477 22.625 26.203 1 98.69 170 VAL B N 1
ATOM 4248 C CA . VAL B 1 170 ? 0.369 22.562 25.266 1 98.69 170 VAL B CA 1
ATOM 4249 C C . VAL B 1 170 ? -0.955 22.734 26 1 98.69 170 VAL B C 1
ATOM 4251 O O . VAL B 1 170 ? -1.217 22.047 26.984 1 98.69 170 VAL B O 1
ATOM 4254 N N . PRO B 1 171 ? -1.735 23.672 25.516 1 97.44 171 PRO B N 1
ATOM 4255 C CA . PRO B 1 171 ? -2.941 24.016 26.266 1 97.44 171 PRO B CA 1
ATOM 4256 C C . PRO B 1 171 ? -3.895 22.828 26.422 1 97.44 171 PRO B C 1
ATOM 4258 O O . PRO B 1 171 ? -4.043 22.016 25.516 1 97.44 171 PRO B O 1
ATOM 4261 N N . GLU B 1 172 ? -4.582 22.797 27.5 1 94.44 172 GLU B N 1
ATOM 4262 C CA . GLU B 1 172 ? -5.551 21.734 27.797 1 94.44 172 GLU B CA 1
ATOM 4263 C C . GLU B 1 172 ? -6.73 21.781 26.828 1 94.44 172 GLU B C 1
ATOM 4265 O O . GLU B 1 172 ? -7.406 20.781 26.609 1 94.44 172 GLU B O 1
ATOM 4270 N N . GLY B 1 173 ? -6.91 22.891 26.266 1 96.88 173 GLY B N 1
ATOM 4271 C CA . GLY B 1 173 ? -8.023 23.062 25.359 1 96.88 173 GLY B CA 1
ATOM 4272 C C . GLY B 1 173 ? -7.777 22.438 24 1 96.88 173 GLY B C 1
ATOM 4273 O O . GLY B 1 173 ? -8.68 22.391 23.156 1 96.88 173 GLY B O 1
ATOM 4274 N N . ILE B 1 174 ? -6.605 21.875 23.781 1 98.44 174 ILE B N 1
ATOM 4275 C CA . ILE B 1 174 ? -6.289 21.203 22.516 1 98.44 174 ILE B CA 1
ATOM 4276 C C . ILE B 1 174 ? -7.238 20.016 22.312 1 98.44 174 ILE B C 1
ATOM 4278 O O . ILE B 1 174 ? -7.527 19.281 23.266 1 98.44 174 ILE B O 1
ATOM 4282 N N . ALA B 1 175 ? -7.793 19.906 21.109 1 98.31 175 ALA B N 1
ATOM 4283 C CA . ALA B 1 175 ? -8.766 18.859 20.828 1 98.31 175 ALA B CA 1
ATOM 4284 C C . ALA B 1 175 ? -8.078 17.5 20.703 1 98.31 175 ALA B C 1
ATOM 4286 O O . ALA B 1 175 ? -8.688 16.469 20.969 1 98.31 175 ALA B O 1
ATOM 4287 N N . GLY B 1 176 ? -6.816 17.516 20.281 1 98.19 176 GLY B N 1
ATOM 4288 C CA . GLY B 1 176 ? -6.027 16.297 20.156 1 98.19 176 GLY B CA 1
ATOM 4289 C C . GLY B 1 176 ? -4.641 16.531 19.594 1 98.19 176 GLY B C 1
ATOM 4290 O O . GLY B 1 176 ? -4.352 17.625 19.078 1 98.19 176 GLY B O 1
ATOM 4291 N N . VAL B 1 177 ? -3.789 15.516 19.734 1 98.81 177 VAL B N 1
ATOM 4292 C CA . VAL B 1 177 ? -2.418 15.578 19.234 1 98.81 177 VAL B CA 1
ATOM 4293 C C . VAL B 1 177 ? -2.162 14.406 18.281 1 98.81 177 VAL B C 1
ATOM 4295 O O . VAL B 1 177 ? -2.449 13.25 18.625 1 98.81 177 VAL B O 1
ATOM 4298 N N . TYR B 1 178 ? -1.604 14.75 17.125 1 98.81 178 TYR B N 1
ATOM 4299 C CA . TYR B 1 178 ? -1.373 13.758 16.078 1 98.81 178 TYR B CA 1
ATOM 4300 C C . TYR B 1 178 ? 0.085 13.312 16.062 1 98.81 178 TYR B C 1
ATOM 4302 O O . TYR B 1 178 ? 0.994 14.148 16.078 1 98.81 178 TYR B O 1
ATOM 4310 N N . VAL B 1 179 ? 0.26 11.992 16.047 1 98.75 179 VAL B N 1
ATOM 4311 C CA . VAL B 1 179 ? 1.523 11.406 15.617 1 98.75 179 VAL B CA 1
ATOM 4312 C C . VAL B 1 179 ? 1.549 11.281 14.094 1 98.75 179 VAL B C 1
ATOM 4314 O O . VAL B 1 179 ? 0.625 10.727 13.492 1 98.75 179 VAL B O 1
ATOM 4317 N N . VAL B 1 180 ? 2.611 11.797 13.461 1 98.62 180 VAL B N 1
ATOM 4318 C CA . VAL B 1 180 ? 2.623 11.875 12.008 1 98.62 180 VAL B CA 1
ATOM 4319 C C . VAL B 1 180 ? 3.83 11.117 11.453 1 98.62 180 VAL B C 1
ATOM 4321 O O . VAL B 1 180 ? 4.973 11.422 11.805 1 98.62 180 VAL B O 1
ATOM 4324 N N . ASP B 1 181 ? 3.58 10.148 10.617 1 97.94 181 ASP B N 1
ATOM 4325 C CA . ASP B 1 181 ? 4.629 9.43 9.891 1 97.94 181 ASP B CA 1
ATOM 4326 C C . ASP B 1 181 ? 4.98 10.141 8.586 1 97.94 181 ASP B C 1
ATOM 4328 O O . ASP B 1 181 ? 4.703 9.625 7.5 1 97.94 181 ASP B O 1
ATOM 4332 N N . SER B 1 182 ? 5.77 11.18 8.711 1 97.25 182 SER B N 1
ATOM 4333 C CA . SER B 1 182 ? 6.07 12.086 7.602 1 97.25 182 SER B CA 1
ATOM 4334 C C . SER B 1 182 ? 6.941 11.406 6.551 1 97.25 182 SER B C 1
ATOM 4336 O O . SER B 1 182 ? 6.891 11.758 5.371 1 97.25 182 SER B O 1
ATOM 4338 N N . TYR B 1 183 ? 7.715 10.461 6.961 1 96.5 183 TYR B N 1
ATOM 4339 C CA . TYR B 1 183 ? 8.656 9.82 6.051 1 96.5 183 TYR B CA 1
ATOM 4340 C C . TYR B 1 183 ? 8.047 8.57 5.426 1 96.5 183 TYR B C 1
ATOM 4342 O O . TYR B 1 183 ? 8.586 8.031 4.453 1 96.5 183 TYR B O 1
ATOM 4350 N N . GLY B 1 184 ? 6.926 8.086 5.996 1 97.38 184 GLY B N 1
ATOM 4351 C CA . GLY B 1 184 ? 6.285 6.875 5.508 1 97.38 184 GLY B CA 1
ATOM 4352 C C . GLY B 1 184 ? 7.109 5.625 5.758 1 97.38 184 GLY B C 1
ATOM 4353 O O . GLY B 1 184 ? 7.121 4.707 4.93 1 97.38 184 GLY B O 1
ATOM 4354 N N . ALA B 1 185 ? 7.855 5.625 6.883 1 95.12 185 ALA B N 1
ATOM 4355 C CA . ALA B 1 185 ? 8.773 4.508 7.102 1 95.12 185 ALA B CA 1
ATOM 4356 C C . ALA B 1 185 ? 8.68 3.988 8.531 1 95.12 185 ALA B C 1
ATOM 4358 O O . ALA B 1 185 ? 9.5 3.176 8.961 1 95.12 185 ALA B O 1
ATOM 4359 N N . MET B 1 186 ? 7.691 4.547 9.297 1 97.12 186 MET B N 1
ATOM 4360 C CA . MET B 1 186 ? 7.473 3.959 10.609 1 97.12 186 MET B CA 1
ATOM 4361 C C . MET B 1 186 ? 7.059 2.496 10.492 1 97.12 186 MET B C 1
ATOM 4363 O O . MET B 1 186 ? 6.27 2.141 9.617 1 97.12 186 MET B O 1
ATOM 4367 N N . LEU B 1 187 ? 7.664 1.737 11.297 1 96.19 187 LEU B N 1
ATOM 4368 C CA . LEU B 1 187 ? 7.156 0.382 11.469 1 96.19 187 LEU B CA 1
ATOM 4369 C C . LEU B 1 187 ? 6.016 0.357 12.484 1 96.19 187 LEU B C 1
ATOM 4371 O O . LEU B 1 187 ? 5.867 1.284 13.281 1 96.19 187 LEU B O 1
ATOM 4375 N N . PRO B 1 188 ? 5.164 -0.639 12.422 1 96.06 188 PRO B N 1
ATOM 4376 C CA . PRO B 1 188 ? 4.062 -0.714 13.383 1 96.06 188 PRO B CA 1
ATOM 4377 C C . PRO B 1 188 ? 4.523 -0.555 14.828 1 96.06 188 PRO B C 1
ATOM 4379 O O . PRO B 1 188 ? 3.842 0.088 15.633 1 96.06 188 PRO B O 1
ATOM 4382 N N . ALA B 1 189 ? 5.672 -1.04 15.172 1 94.88 189 ALA B N 1
ATOM 4383 C CA . ALA B 1 189 ? 6.203 -0.901 16.516 1 94.88 189 ALA B CA 1
ATOM 4384 C C . ALA B 1 189 ? 6.477 0.562 16.859 1 94.88 189 ALA B C 1
ATOM 4386 O O . ALA B 1 189 ? 6.289 0.989 18 1 94.88 189 ALA B O 1
ATOM 4387 N N . ASP B 1 190 ? 6.965 1.289 15.883 1 96.5 190 ASP B N 1
ATOM 4388 C CA . ASP B 1 190 ? 7.172 2.721 16.078 1 96.5 190 ASP B CA 1
ATOM 4389 C C . ASP B 1 190 ? 5.852 3.434 16.359 1 96.5 190 ASP B C 1
ATOM 4391 O O . ASP B 1 190 ? 5.77 4.262 17.266 1 96.5 190 ASP B O 1
ATOM 4395 N N . VAL B 1 191 ? 4.887 3.068 15.578 1 98.19 191 VAL B N 1
ATOM 4396 C CA . VAL B 1 191 ? 3.57 3.68 15.734 1 98.19 191 VAL B CA 1
ATOM 4397 C C . VAL B 1 191 ? 3.029 3.398 17.125 1 98.19 191 VAL B C 1
ATOM 4399 O O . VAL B 1 191 ? 2.545 4.305 17.812 1 98.19 191 VAL B O 1
ATOM 4402 N N . ARG B 1 192 ? 3.131 2.201 17.562 1 97.25 192 ARG B N 1
ATOM 4403 C CA . ARG B 1 192 ? 2.672 1.84 18.891 1 97.25 192 ARG B CA 1
ATOM 4404 C C . ARG B 1 192 ? 3.391 2.658 19.969 1 97.25 192 ARG B C 1
ATOM 4406 O O . ARG B 1 192 ? 2.758 3.188 20.875 1 97.25 192 ARG B O 1
ATOM 4413 N N . ARG B 1 193 ? 4.652 2.75 19.828 1 97.12 193 ARG B N 1
ATOM 4414 C CA . ARG B 1 193 ? 5.461 3.465 20.797 1 97.12 193 ARG B CA 1
ATOM 4415 C C . ARG B 1 193 ? 5.066 4.934 20.875 1 97.12 193 ARG B C 1
ATOM 4417 O O . ARG B 1 193 ? 4.828 5.469 21.969 1 97.12 193 ARG B O 1
ATOM 4424 N N . TYR B 1 194 ? 4.969 5.555 19.75 1 98.06 194 TYR B N 1
ATOM 4425 C CA . TYR B 1 194 ? 4.719 6.988 19.719 1 98.06 194 TYR B CA 1
ATOM 4426 C C . TYR B 1 194 ? 3.277 7.301 20.109 1 98.06 194 TYR B C 1
ATOM 4428 O O . TYR B 1 194 ? 3.018 8.242 20.859 1 98.06 194 TYR B O 1
ATOM 4436 N N . VAL B 1 195 ? 2.342 6.523 19.609 1 98.19 195 VAL B N 1
ATOM 4437 C CA . VAL B 1 195 ? 0.934 6.754 19.922 1 98.19 195 VAL B CA 1
ATOM 4438 C C . VAL B 1 195 ? 0.685 6.527 21.406 1 98.19 195 VAL B C 1
ATOM 4440 O O . VAL B 1 195 ? -0.001 7.32 22.047 1 98.19 195 VAL B O 1
ATOM 4443 N N . THR B 1 196 ? 1.257 5.496 21.938 1 97.38 196 THR B N 1
ATOM 4444 C CA . THR B 1 196 ? 1.108 5.219 23.359 1 97.38 196 THR B CA 1
ATOM 4445 C C . THR B 1 196 ? 1.698 6.348 24.188 1 97.38 196 THR B C 1
ATOM 4447 O O . THR B 1 196 ? 1.082 6.797 25.172 1 97.38 196 THR B O 1
ATOM 4450 N N . ALA B 1 197 ? 2.838 6.789 23.828 1 97.19 197 ALA B N 1
ATOM 4451 C CA . ALA B 1 197 ? 3.492 7.871 24.562 1 97.19 197 ALA B CA 1
ATOM 4452 C C . ALA B 1 197 ? 2.639 9.133 24.562 1 97.19 197 ALA B C 1
ATOM 4454 O O . ALA B 1 197 ? 2.469 9.781 25.594 1 97.19 197 ALA B O 1
ATOM 4455 N N . VAL B 1 198 ? 2.117 9.484 23.422 1 98.19 198 VAL B N 1
ATOM 4456 C CA . VAL B 1 198 ? 1.322 10.703 23.297 1 98.19 198 VAL B CA 1
ATOM 4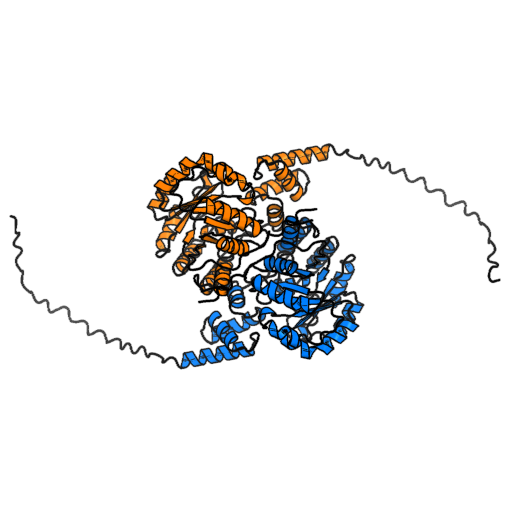457 C C . VAL B 1 198 ? -0 10.531 24.047 1 98.19 198 VAL B C 1
ATOM 4459 O O . VAL B 1 198 ? -0.515 11.477 24.641 1 98.19 198 VAL B O 1
ATOM 4462 N N . SER B 1 199 ? -0.535 9.312 24.062 1 96.75 199 SER B N 1
ATOM 4463 C CA . SER B 1 199 ? -1.802 9.031 24.719 1 96.75 199 SER B CA 1
ATOM 4464 C C . SER B 1 199 ? -1.67 9.172 26.234 1 96.75 199 SER B C 1
ATOM 4466 O O . SER B 1 199 ? -2.662 9.398 26.938 1 96.75 199 SER B O 1
ATOM 4468 N N . GLN B 1 200 ? -0.494 9.055 26.75 1 96.38 200 GLN B N 1
ATOM 4469 C CA . GLN B 1 200 ? -0.244 9.242 28.172 1 96.38 200 GLN B CA 1
ATOM 4470 C C . GLN B 1 200 ? -0.228 10.719 28.547 1 96.38 200 GLN B C 1
ATOM 4472 O O . GLN B 1 200 ? -0.384 11.078 29.719 1 96.38 200 GLN B O 1
ATOM 4477 N N . MET B 1 201 ? -0.091 11.555 27.547 1 96.75 201 MET B N 1
ATOM 4478 C CA . MET B 1 201 ? 0.038 12.984 27.797 1 96.75 201 MET B CA 1
ATOM 4479 C C . MET B 1 201 ? -1.254 13.719 27.453 1 96.75 201 MET B C 1
ATOM 4481 O O . MET B 1 201 ? -1.573 14.742 28.047 1 96.75 201 MET B O 1
ATOM 4485 N N . PHE B 1 202 ? -1.955 13.203 26.5 1 97.62 202 PHE B N 1
ATOM 4486 C CA . PHE B 1 202 ? -3.146 13.875 26 1 97.62 202 PHE B CA 1
ATOM 4487 C C . PHE B 1 202 ? -4.305 12.898 25.859 1 97.62 202 PHE B C 1
ATOM 4489 O O . PHE B 1 202 ? -4.109 11.742 25.5 1 97.62 202 PHE B O 1
ATOM 4496 N N . PRO B 1 203 ? -5.535 13.336 26.094 1 95.81 203 PRO B N 1
ATOM 4497 C CA . PRO B 1 203 ? -6.688 12.43 26.094 1 95.81 203 PRO B CA 1
ATOM 4498 C C . PRO B 1 203 ? -7.059 11.945 24.703 1 95.81 203 PRO B C 1
ATOM 4500 O O . PRO B 1 203 ? -7.645 10.867 24.547 1 95.81 203 PRO B O 1
ATOM 4503 N N . THR B 1 204 ? -6.762 12.781 23.703 1 97.44 204 THR B N 1
ATOM 4504 C CA . THR B 1 204 ? -7.094 12.43 22.328 1 97.44 204 THR B CA 1
ATOM 4505 C C . THR B 1 204 ? -5.844 12.414 21.453 1 97.44 204 THR B C 1
ATOM 4507 O O . THR B 1 204 ? -5.117 13.406 21.391 1 97.44 204 THR B O 1
ATOM 4510 N N . VAL B 1 205 ? -5.625 11.289 20.766 1 98.12 205 VAL B N 1
ATOM 4511 C CA . VAL B 1 205 ? -4.484 11.141 19.859 1 98.12 205 VAL B CA 1
ATOM 4512 C C . VAL B 1 205 ? -4.969 10.797 18.453 1 98.12 205 VAL B C 1
ATOM 4514 O O . VAL B 1 205 ? -5.934 10.047 18.297 1 98.12 205 VAL B O 1
ATOM 4517 N N . GLY B 1 206 ? -4.383 11.43 17.484 1 98.44 206 GLY B N 1
ATOM 4518 C CA . GLY B 1 206 ? -4.586 11.07 16.094 1 98.44 206 GLY B CA 1
ATOM 4519 C C . GLY B 1 206 ? -3.332 10.531 15.43 1 98.44 206 GLY B C 1
ATOM 4520 O O . GLY B 1 206 ? -2.236 10.633 15.984 1 98.44 206 GLY B O 1
ATOM 4521 N N . PHE B 1 207 ? -3.537 9.945 14.281 1 98.75 207 PHE B N 1
ATOM 4522 C CA . PHE B 1 207 ? -2.412 9.438 13.508 1 98.75 207 PHE B CA 1
ATOM 4523 C C . PHE B 1 207 ? -2.572 9.773 12.031 1 98.75 207 PHE B C 1
ATOM 4525 O O . PHE B 1 207 ? -3.676 9.695 11.484 1 98.75 207 PHE B O 1
ATOM 4532 N N . HIS B 1 208 ? -1.52 10.219 11.422 1 98.75 208 HIS B N 1
ATOM 4533 C CA . HIS B 1 208 ? -1.396 10.484 10 1 98.75 208 HIS B CA 1
ATOM 4534 C C . HIS B 1 208 ? -0.163 9.805 9.414 1 98.75 208 HIS B C 1
ATOM 4536 O O . HIS B 1 208 ? 0.966 10.109 9.805 1 98.75 208 HIS B O 1
ATOM 4542 N N . GLY B 1 209 ? -0.423 8.922 8.492 1 98.19 209 GLY B N 1
ATOM 4543 C CA . GLY B 1 209 ? 0.708 8.18 7.957 1 98.19 209 GLY B CA 1
ATOM 4544 C C . GLY B 1 209 ? 0.838 8.297 6.453 1 98.19 209 GLY B C 1
ATOM 4545 O O . GLY B 1 209 ? -0.166 8.312 5.738 1 98.19 209 GLY B O 1
ATOM 4546 N N . HIS B 1 210 ? 2.109 8.336 5.984 1 98.38 210 HIS B N 1
ATOM 4547 C CA . HIS B 1 210 ? 2.41 8.258 4.562 1 98.38 210 HIS B CA 1
ATOM 4548 C C . HIS B 1 210 ? 2.816 6.848 4.156 1 98.38 210 HIS B C 1
ATOM 4550 O O . HIS B 1 210 ? 3.082 6.004 5.02 1 98.38 210 HIS B O 1
ATOM 4556 N N . ASP B 1 211 ? 2.908 6.594 2.865 1 98.38 211 ASP B N 1
ATOM 4557 C CA . ASP B 1 211 ? 2.914 5.211 2.398 1 98.38 211 ASP B CA 1
ATOM 4558 C C . ASP B 1 211 ? 4.211 4.883 1.666 1 98.38 211 ASP B C 1
ATOM 4560 O O . ASP B 1 211 ? 4.246 3.992 0.816 1 98.38 211 ASP B O 1
ATOM 4564 N N . ASN B 1 212 ? 5.309 5.496 2.023 1 98.38 212 ASN B N 1
ATOM 4565 C CA . ASN B 1 212 ? 6.57 5.348 1.308 1 98.38 212 ASN B CA 1
ATOM 4566 C C . ASN B 1 212 ? 7.012 3.889 1.241 1 98.38 212 ASN B C 1
ATOM 4568 O O . ASN B 1 212 ? 7.516 3.434 0.214 1 98.38 212 ASN B O 1
ATOM 4572 N N . LEU B 1 213 ? 6.785 3.166 2.322 1 98.25 213 LEU B N 1
ATOM 4573 C CA . LEU B 1 213 ? 7.195 1.766 2.33 1 98.25 213 LEU B CA 1
ATOM 4574 C C . LEU B 1 213 ? 5.984 0.841 2.33 1 98.25 213 LEU B C 1
ATOM 4576 O O . LEU B 1 213 ? 6.105 -0.349 2.627 1 98.25 213 LEU B O 1
ATOM 4580 N N . GLY B 1 214 ? 4.812 1.431 2.078 1 97.88 214 GLY B N 1
ATOM 4581 C CA . GLY B 1 214 ? 3.621 0.608 1.951 1 97.88 214 GLY B CA 1
ATOM 4582 C C . GLY B 1 214 ? 3.037 0.191 3.289 1 97.88 214 GLY B C 1
ATOM 4583 O O . GLY B 1 214 ? 2.406 -0.863 3.395 1 97.88 214 GLY B O 1
ATOM 4584 N N . LEU B 1 215 ? 3.234 0.974 4.328 1 98.31 215 LEU B N 1
ATOM 4585 C CA . LEU B 1 215 ? 2.822 0.537 5.656 1 98.31 215 LEU B CA 1
ATOM 4586 C C . LEU B 1 215 ? 1.759 1.469 6.23 1 98.31 215 LEU B C 1
ATOM 4588 O O . LEU B 1 215 ? 1.338 1.307 7.379 1 98.31 215 LEU B O 1
ATOM 4592 N N . ALA B 1 216 ? 1.275 2.424 5.43 1 98.56 216 ALA B N 1
ATOM 4593 C CA . ALA B 1 216 ? 0.343 3.424 5.945 1 98.56 216 ALA B CA 1
ATOM 4594 C C . ALA B 1 216 ? -0.936 2.766 6.457 1 98.56 216 ALA B C 1
ATOM 4596 O O . ALA B 1 216 ? -1.466 3.154 7.5 1 98.56 216 ALA B O 1
ATOM 4597 N N . THR B 1 217 ? -1.436 1.774 5.738 1 98.5 217 THR B N 1
ATOM 4598 C CA . THR B 1 217 ? -2.689 1.128 6.105 1 98.5 217 THR B CA 1
ATOM 4599 C C . THR B 1 217 ? -2.545 0.386 7.434 1 98.5 217 THR B C 1
ATOM 4601 O O . THR B 1 217 ? -3.293 0.643 8.375 1 98.5 217 THR B O 1
ATOM 4604 N N . VAL B 1 218 ? -1.548 -0.432 7.531 1 98 218 VAL B N 1
ATOM 4605 C CA . VAL B 1 218 ? -1.377 -1.212 8.75 1 98 218 VAL B CA 1
ATOM 4606 C C . VAL B 1 218 ? -1.024 -0.284 9.914 1 98 218 VAL B C 1
ATOM 4608 O O . VAL B 1 218 ? -1.427 -0.525 11.055 1 98 218 VAL B O 1
ATOM 4611 N N . ASN B 1 219 ? -0.275 0.714 9.633 1 98.5 219 ASN B N 1
ATOM 4612 C CA . ASN B 1 219 ? 0.101 1.659 10.68 1 98.5 219 ASN B CA 1
ATOM 4613 C C . ASN B 1 219 ? -1.112 2.416 11.219 1 98.5 219 ASN B C 1
ATOM 4615 O O . ASN B 1 219 ? -1.181 2.727 12.406 1 98.5 219 ASN B O 1
ATOM 4619 N N . SER B 1 220 ? -2.018 2.727 10.336 1 98.31 220 SER B N 1
ATOM 4620 C CA . SER B 1 220 ? -3.266 3.346 10.773 1 98.31 220 SER B CA 1
ATOM 4621 C C . SER B 1 220 ? -4.047 2.422 11.695 1 98.31 220 SER B C 1
ATOM 4623 O O . SER B 1 220 ? -4.555 2.855 12.734 1 98.31 220 SER B O 1
ATOM 4625 N N . VAL B 1 221 ? -4.117 1.201 11.352 1 96.31 221 VAL B N 1
ATOM 4626 C CA . VAL B 1 221 ? -4.805 0.22 12.18 1 96.31 221 VAL B CA 1
ATOM 4627 C C . VAL B 1 221 ? -4.074 0.066 13.516 1 96.31 221 VAL B C 1
ATOM 4629 O O . VAL B 1 221 ? -4.707 0.035 14.57 1 96.31 221 VAL B O 1
ATOM 4632 N N . CYS B 1 222 ? -2.773 0.016 13.453 1 96.75 222 CYS B N 1
ATOM 4633 C CA . CYS B 1 222 ? -1.956 -0.089 14.656 1 96.75 222 CYS B CA 1
ATOM 4634 C C . CYS B 1 222 ? -2.168 1.115 15.562 1 96.75 222 CYS B C 1
ATOM 4636 O O . CYS B 1 222 ? -2.18 0.978 16.797 1 96.75 222 CYS B O 1
ATOM 4638 N N . ALA B 1 223 ? -2.291 2.236 14.945 1 97.88 223 ALA B N 1
ATOM 4639 C CA . ALA B 1 223 ? -2.543 3.445 15.727 1 97.88 223 ALA B CA 1
ATOM 4640 C C . ALA B 1 223 ? -3.855 3.338 16.5 1 97.88 223 ALA B C 1
ATOM 4642 O O . ALA B 1 223 ? -3.904 3.635 17.688 1 97.88 223 ALA B O 1
ATOM 4643 N N . TRP B 1 224 ? -4.918 2.893 15.844 1 94.94 224 TRP B N 1
ATOM 4644 C CA . TRP B 1 224 ? -6.195 2.66 16.516 1 94.94 224 TRP B CA 1
ATOM 4645 C C . TRP B 1 224 ? -6.027 1.688 17.688 1 94.94 224 TRP B C 1
ATOM 4647 O O . TRP B 1 224 ? -6.512 1.942 18.781 1 94.94 224 TRP B O 1
ATOM 4657 N N . GLN B 1 225 ? -5.305 0.694 17.422 1 92.62 225 GLN B N 1
ATOM 4658 C CA . GLN B 1 225 ? -5.117 -0.352 18.422 1 92.62 225 GLN B CA 1
ATOM 4659 C C . GLN B 1 225 ? -4.285 0.153 19.594 1 92.62 225 GLN B C 1
ATOM 4661 O O . GLN B 1 225 ? -4.355 -0.402 20.703 1 92.62 225 GLN B O 1
ATOM 4666 N N . SER B 1 226 ? -3.541 1.185 19.375 1 95.56 226 SER B N 1
ATOM 4667 C CA . SER B 1 226 ? -2.625 1.694 20.391 1 95.56 226 SER B CA 1
ATOM 4668 C C . SER B 1 226 ? -3.229 2.879 21.141 1 95.56 226 SER B C 1
ATOM 4670 O O . SER B 1 226 ? -2.572 3.486 21.984 1 95.56 226 SER B O 1
ATOM 4672 N N . GLY B 1 227 ? -4.418 3.27 20.734 1 93.81 227 GLY B N 1
ATOM 4673 C CA . GLY B 1 227 ? -5.105 4.277 21.516 1 93.81 227 GLY B CA 1
ATOM 4674 C C . GLY B 1 227 ? -5.445 5.527 20.734 1 93.81 227 GLY B C 1
ATOM 4675 O O . GLY B 1 227 ? -6.062 6.453 21.25 1 93.81 227 GLY B O 1
ATOM 4676 N N . ALA B 1 228 ? -5.105 5.562 19.469 1 97.31 228 ALA B N 1
ATOM 4677 C CA . ALA B 1 228 ? -5.508 6.707 18.656 1 97.31 228 ALA B CA 1
ATOM 4678 C C . ALA B 1 228 ? -7.016 6.727 18.453 1 97.31 228 ALA B C 1
ATOM 4680 O O . ALA B 1 228 ? -7.617 5.699 18.109 1 97.31 228 ALA B O 1
ATOM 4681 N N . ALA B 1 229 ? -7.57 7.852 18.688 1 95.88 229 ALA B N 1
ATOM 4682 C CA . ALA B 1 229 ? -9.008 8.016 18.5 1 95.88 229 ALA B CA 1
ATOM 4683 C C . ALA B 1 229 ? -9.336 8.312 17.031 1 95.88 229 ALA B C 1
ATOM 4685 O O . ALA B 1 229 ? -10.43 7.992 16.562 1 95.88 229 ALA B O 1
ATOM 4686 N N . ILE B 1 230 ? -8.391 8.938 16.297 1 97.19 230 ILE B N 1
ATOM 4687 C CA . ILE B 1 230 ? -8.633 9.391 14.938 1 97.19 230 ILE B CA 1
ATOM 4688 C C . ILE B 1 230 ? -7.461 8.977 14.047 1 97.19 230 ILE B C 1
ATOM 4690 O O . ILE B 1 230 ? -6.297 9.156 14.414 1 97.19 230 ILE B O 1
ATOM 4694 N N . VAL B 1 231 ? -7.781 8.422 12.906 1 97.75 231 VAL B N 1
ATOM 4695 C CA . VAL B 1 231 ? -6.801 8.164 11.859 1 97.75 231 VAL B CA 1
ATOM 4696 C C . VAL B 1 231 ? -7.234 8.852 10.562 1 97.75 231 VAL B C 1
ATOM 4698 O O . VAL B 1 231 ? -8.43 8.93 10.266 1 97.75 231 VAL B O 1
ATOM 4701 N N . ASP B 1 232 ? -6.301 9.336 9.883 1 97.44 232 ASP B N 1
ATOM 4702 C CA . ASP B 1 232 ? -6.684 9.984 8.625 1 97.44 232 ASP B CA 1
ATOM 4703 C C . ASP B 1 232 ? -6.223 9.164 7.422 1 97.44 232 ASP B C 1
ATOM 4705 O O . ASP B 1 232 ? -5.324 8.328 7.539 1 97.44 232 ASP B O 1
ATOM 4709 N N . GLY B 1 233 ? -6.871 9.305 6.41 1 98.5 233 GLY B N 1
ATOM 4710 C CA . GLY B 1 233 ? -6.59 8.703 5.117 1 98.5 233 GLY B CA 1
ATOM 4711 C C . GLY B 1 233 ? -7.168 9.492 3.957 1 98.5 233 GLY B C 1
ATOM 4712 O O . GLY B 1 233 ? -7.75 10.562 4.152 1 98.5 233 GLY B O 1
ATOM 4713 N N . THR B 1 234 ? -6.883 9.047 2.805 1 98.88 234 THR B N 1
ATOM 4714 C CA . THR B 1 234 ? -7.422 9.664 1.599 1 98.88 234 THR B CA 1
ATOM 4715 C C . THR B 1 234 ? -8.031 8.609 0.676 1 98.88 234 THR B C 1
ATOM 4717 O O . THR B 1 234 ? -7.605 7.457 0.679 1 98.88 234 THR B O 1
ATOM 4720 N N . LEU B 1 235 ? -9.031 9.031 -0.025 1 98.88 235 LEU B N 1
ATOM 4721 C CA . LEU B 1 235 ? -9.602 8.156 -1.041 1 98.88 235 LEU B CA 1
ATOM 4722 C C . LEU B 1 235 ? -8.57 7.809 -2.105 1 98.88 235 LEU B C 1
ATOM 4724 O O . LEU B 1 235 ? -7.848 8.688 -2.59 1 98.88 235 LEU B O 1
ATOM 4728 N N . ASP B 1 236 ? -8.492 6.508 -2.408 1 98.31 236 ASP B N 1
ATOM 4729 C CA . ASP B 1 236 ? -7.531 5.953 -3.355 1 98.31 236 ASP B CA 1
ATOM 4730 C C . ASP B 1 236 ? -6.098 6.199 -2.891 1 98.31 236 ASP B C 1
ATOM 4732 O O . ASP B 1 236 ? -5.156 6.094 -3.68 1 98.31 236 ASP B O 1
ATOM 4736 N N . GLY B 1 237 ? -5.91 6.648 -1.709 1 98.44 237 GLY B N 1
ATOM 4737 C CA . GLY B 1 237 ? -4.605 6.812 -1.086 1 98.44 237 GLY B CA 1
ATOM 4738 C C . GLY B 1 237 ? -3.805 7.961 -1.671 1 98.44 237 GLY B C 1
ATOM 4739 O O . GLY B 1 237 ? -2.578 7.98 -1.57 1 98.44 237 GLY B O 1
ATOM 4740 N N . ILE B 1 238 ? -4.43 8.898 -2.299 1 98.31 238 ILE B N 1
ATOM 4741 C CA . ILE B 1 238 ? -3.676 9.961 -2.959 1 98.31 238 ILE B CA 1
ATOM 4742 C C . ILE B 1 238 ? -3.107 10.922 -1.915 1 98.31 238 ILE B C 1
ATOM 4744 O O . ILE B 1 238 ? -3.645 11.031 -0.811 1 98.31 238 ILE B O 1
ATOM 4748 N N . GLY B 1 239 ? -2.057 11.594 -2.207 1 97.81 239 GLY B N 1
ATOM 4749 C CA . GLY B 1 239 ? -1.413 12.555 -1.331 1 97.81 239 GLY B CA 1
ATOM 4750 C C . GLY B 1 239 ? 0.005 12.891 -1.751 1 97.81 239 GLY B C 1
ATOM 4751 O O . GLY B 1 239 ? 0.385 12.672 -2.904 1 97.81 239 GLY B O 1
ATOM 4752 N N . ARG B 1 240 ? 0.675 13.461 -0.886 1 96.12 240 ARG B N 1
ATOM 4753 C CA . ARG B 1 240 ? 2.07 13.797 -1.151 1 96.12 240 ARG B CA 1
ATOM 4754 C C . ARG B 1 240 ? 2.896 12.547 -1.423 1 96.12 240 ARG B C 1
ATOM 4756 O O . ARG B 1 240 ? 2.842 11.586 -0.656 1 96.12 240 ARG B O 1
ATOM 4763 N N . GLY B 1 241 ? 3.605 12.656 -2.539 1 94.62 241 GLY B N 1
ATOM 4764 C CA . GLY B 1 241 ? 4.5 11.562 -2.869 1 94.62 241 GLY B CA 1
ATOM 4765 C C . GLY B 1 241 ? 3.789 10.227 -2.984 1 94.62 241 GLY B C 1
ATOM 4766 O O . GLY B 1 241 ? 2.881 10.07 -3.803 1 94.62 241 GLY B O 1
ATOM 4767 N N . SER B 1 242 ? 4.07 9.281 -2.057 1 96.38 242 SER B N 1
ATOM 4768 C CA . SER B 1 242 ? 3.545 7.922 -2.078 1 96.38 242 SER B CA 1
ATOM 4769 C C . SER B 1 242 ? 2.133 7.867 -1.51 1 96.38 242 SER B C 1
ATOM 4771 O O . SER B 1 242 ? 1.515 6.801 -1.473 1 96.38 242 SER B O 1
ATOM 4773 N N . GLY B 1 243 ? 1.642 8.977 -1.071 1 97.5 243 GLY B N 1
ATOM 4774 C CA . GLY B 1 243 ? 0.261 9.039 -0.618 1 97.5 243 GLY B CA 1
ATOM 4775 C C . GLY B 1 243 ? 0.082 8.586 0.817 1 97.5 243 GLY B C 1
ATOM 4776 O O . GLY B 1 243 ? 0.99 8.727 1.639 1 97.5 243 GLY B O 1
ATOM 4777 N N . ASN B 1 244 ? -1.188 8.258 1.119 1 98.44 244 ASN B N 1
ATOM 4778 C CA . ASN B 1 244 ? -1.623 7.941 2.475 1 98.44 244 ASN B CA 1
ATOM 4779 C C . ASN B 1 244 ? -2.369 6.609 2.525 1 98.44 244 ASN B C 1
ATOM 4781 O O . ASN B 1 244 ? -2.467 5.906 1.518 1 98.44 244 ASN B O 1
ATOM 4785 N N . ALA B 1 245 ? -2.748 6.211 3.732 1 98.62 245 ALA B N 1
ATOM 4786 C CA . ALA B 1 245 ? -3.65 5.07 3.871 1 98.62 245 ALA B CA 1
ATOM 4787 C C . ALA B 1 245 ? -4.957 5.309 3.117 1 98.62 245 ALA B C 1
ATOM 4789 O O . ALA B 1 245 ? -5.621 6.328 3.32 1 98.62 245 ALA B O 1
ATOM 4790 N N . PRO B 1 246 ? -5.32 4.379 2.271 1 98.81 246 PRO B N 1
ATOM 4791 C CA . PRO B 1 246 ? -6.602 4.551 1.58 1 98.81 246 PRO B CA 1
ATOM 4792 C C . PRO B 1 246 ? -7.801 4.398 2.51 1 98.81 246 PRO B C 1
ATOM 4794 O O . PRO B 1 246 ? -7.922 3.387 3.205 1 98.81 246 PRO B O 1
ATOM 4797 N N . VAL B 1 247 ? -8.688 5.359 2.459 1 98.62 247 VAL B N 1
ATOM 4798 C CA . VAL B 1 247 ? -9.859 5.387 3.326 1 98.62 247 VAL B CA 1
ATOM 4799 C C . VAL B 1 247 ? -10.734 4.164 3.049 1 98.62 247 VAL B C 1
ATOM 4801 O O . VAL B 1 247 ? -11.266 3.549 3.979 1 98.62 247 VAL B O 1
ATOM 4804 N N . GLU B 1 248 ? -10.875 3.803 1.785 1 98.69 248 GLU B N 1
ATOM 4805 C CA . GLU B 1 248 ? -11.711 2.662 1.422 1 98.69 248 GLU B CA 1
ATOM 4806 C C . GLU B 1 248 ? -11.109 1.354 1.92 1 98.69 248 GLU B C 1
ATOM 4808 O O . GLU B 1 248 ? -11.836 0.414 2.25 1 98.69 248 GLU B O 1
ATOM 4813 N N . SER B 1 249 ? -9.812 1.267 1.953 1 98.62 249 SER B N 1
ATOM 4814 C CA . SER B 1 249 ? -9.156 0.092 2.516 1 98.62 249 SER B CA 1
ATOM 4815 C C . SER B 1 249 ? -9.367 0.007 4.023 1 98.62 249 SER B C 1
ATOM 4817 O O . SER B 1 249 ? -9.672 -1.063 4.551 1 98.62 249 SER B O 1
ATOM 4819 N N . LEU B 1 250 ? -9.188 1.14 4.684 1 98 250 LEU B N 1
ATOM 4820 C CA . LEU B 1 250 ? -9.406 1.172 6.125 1 98 250 LEU B CA 1
ATOM 4821 C C . LEU B 1 250 ? -10.844 0.788 6.465 1 98 250 LEU B C 1
ATOM 4823 O O . LEU B 1 250 ? -11.078 0.006 7.391 1 98 250 LEU B O 1
ATOM 4827 N N . ALA B 1 251 ? -11.781 1.329 5.738 1 97.31 251 ALA B N 1
ATOM 4828 C CA . ALA B 1 251 ? -13.18 0.974 5.941 1 97.31 251 ALA B CA 1
ATOM 4829 C C . ALA B 1 251 ? -13.406 -0.519 5.719 1 97.31 251 ALA B C 1
ATOM 4831 O O . ALA B 1 251 ? -14.125 -1.164 6.484 1 97.31 251 ALA B O 1
ATOM 4832 N N . GLY B 1 252 ? -12.797 -1.06 4.633 1 97.38 252 GLY B N 1
ATOM 4833 C CA . GLY B 1 252 ? -12.898 -2.486 4.367 1 97.38 252 GLY B CA 1
ATOM 4834 C C . GLY B 1 252 ? -12.328 -3.342 5.48 1 97.38 252 GLY B C 1
ATOM 4835 O O . GLY B 1 252 ? -12.922 -4.352 5.863 1 97.38 252 GLY B O 1
ATOM 4836 N N . ILE B 1 253 ? -11.195 -2.939 6.012 1 97 253 ILE B N 1
ATOM 4837 C CA . ILE B 1 253 ? -10.531 -3.676 7.082 1 97 253 ILE B CA 1
ATOM 4838 C C . ILE B 1 253 ? -11.398 -3.648 8.336 1 97 253 ILE B C 1
ATOM 4840 O O . ILE B 1 253 ? -11.578 -4.672 9.008 1 97 253 ILE B O 1
ATOM 4844 N N . VAL B 1 254 ? -12 -2.48 8.664 1 94.19 254 VAL B N 1
ATOM 4845 C CA . VAL B 1 254 ? -12.883 -2.371 9.812 1 94.19 254 VAL B CA 1
ATOM 4846 C C . VAL B 1 254 ? -14.086 -3.301 9.633 1 94.19 254 VAL B C 1
ATOM 4848 O O . VAL B 1 254 ? -14.5 -3.975 10.578 1 94.19 254 VAL B O 1
ATOM 4851 N N . ASN B 1 255 ? -14.57 -3.342 8.422 1 94.19 255 ASN B N 1
ATOM 4852 C CA . ASN B 1 255 ? -15.688 -4.238 8.133 1 94.19 255 ASN B CA 1
ATOM 4853 C C . ASN B 1 255 ? -15.312 -5.695 8.383 1 94.19 255 ASN B C 1
ATOM 4855 O O . ASN B 1 255 ? -16.141 -6.488 8.836 1 94.19 255 ASN B O 1
ATOM 4859 N N . LEU B 1 256 ? -14.094 -6.09 8.047 1 93 256 LEU B N 1
ATOM 4860 C CA . LEU B 1 256 ? -13.648 -7.465 8.211 1 93 256 LEU B CA 1
ATOM 4861 C C . LEU B 1 256 ? -13.516 -7.828 9.688 1 93 256 LEU B C 1
ATOM 4863 O O . LEU B 1 256 ? -13.672 -8.992 10.062 1 93 256 LEU B O 1
ATOM 4867 N N . ILE B 1 257 ? -13.211 -6.859 10.469 1 87.88 257 ILE B N 1
ATOM 4868 C CA . ILE B 1 257 ? -12.898 -7.164 11.859 1 87.88 257 ILE B CA 1
ATOM 4869 C C . ILE B 1 257 ? -14.117 -6.887 12.742 1 87.88 257 ILE B C 1
ATOM 4871 O O . ILE B 1 257 ? -14.211 -7.387 13.859 1 87.88 257 ILE B O 1
ATOM 4875 N N . ASP B 1 258 ? -15 -5.973 12.258 1 83.12 258 ASP B N 1
ATOM 4876 C CA . ASP B 1 258 ? -16.156 -5.555 13.047 1 83.12 258 ASP B CA 1
ATOM 4877 C C . ASP B 1 258 ? -17.312 -5.148 12.156 1 83.12 258 ASP B C 1
ATOM 4879 O O . ASP B 1 258 ? -17.422 -5.602 11.016 1 83.12 258 ASP B O 1
ATOM 4883 N N . ASP B 1 259 ? -18.203 -4.336 12.773 1 81.44 259 ASP B N 1
ATOM 4884 C CA . ASP B 1 259 ? -19.312 -3.803 12 1 81.44 259 ASP B CA 1
ATOM 4885 C C . ASP B 1 259 ? -18.844 -2.764 10.992 1 81.44 259 ASP B C 1
ATOM 4887 O O . ASP B 1 259 ? -17.812 -2.115 11.195 1 81.44 259 ASP B O 1
ATOM 4891 N N . ASP B 1 260 ? -19.516 -2.75 9.922 1 84.88 260 ASP B N 1
ATOM 4892 C CA . ASP B 1 260 ? -19.219 -1.789 8.867 1 84.88 260 ASP B CA 1
ATOM 4893 C C . ASP B 1 260 ? -19.625 -0.377 9.273 1 84.88 260 ASP B C 1
ATOM 4895 O O . ASP B 1 260 ? -20.562 0.194 8.695 1 84.88 260 ASP B O 1
ATOM 4899 N N . VAL B 1 261 ? -18.844 0.295 10.016 1 88.12 261 VAL B N 1
ATOM 4900 C CA . VAL B 1 261 ? -19.234 1.586 10.578 1 88.12 261 VAL B CA 1
ATOM 4901 C C . VAL B 1 261 ? -18.922 2.699 9.578 1 88.12 261 VAL B C 1
ATOM 4903 O O . VAL B 1 261 ? -19.484 3.789 9.656 1 88.12 261 VAL B O 1
ATOM 4906 N N . PHE B 1 262 ? -18.125 2.418 8.578 1 93.75 262 PHE B N 1
ATOM 4907 C CA . PHE B 1 262 ? -17.719 3.5 7.688 1 93.75 262 PHE B CA 1
ATOM 4908 C C . PHE B 1 262 ? -18.297 3.301 6.293 1 93.75 262 PHE B C 1
ATOM 4910 O O . PHE B 1 262 ? -18.078 4.125 5.402 1 93.75 262 PHE B O 1
ATOM 4917 N N . ASP B 1 263 ? -19.062 2.242 6.074 1 96.5 263 ASP B N 1
ATOM 4918 C CA . ASP B 1 263 ? -19.672 1.947 4.777 1 96.5 263 ASP B CA 1
ATOM 4919 C C . ASP B 1 263 ? -18.609 1.771 3.699 1 96.5 263 ASP B C 1
ATOM 4921 O O . ASP B 1 263 ? -18.5 2.578 2.773 1 96.5 263 ASP B O 1
ATOM 4925 N N . TYR B 1 264 ? -17.906 0.661 3.742 1 97.38 264 TYR B N 1
ATOM 4926 C CA . TYR B 1 264 ? -16.781 0.419 2.854 1 97.38 264 TYR B CA 1
ATOM 4927 C C . TYR B 1 264 ? -17.219 0.406 1.396 1 97.38 264 TYR B C 1
ATOM 4929 O O . TYR B 1 264 ? -16.453 0.75 0.5 1 97.38 264 TYR B O 1
ATOM 4937 N N . ARG B 1 265 ? -18.484 0.052 1.081 1 97.88 265 ARG B N 1
ATOM 4938 C CA . ARG B 1 265 ? -18.984 0.01 -0.288 1 97.88 265 ARG B CA 1
ATOM 4939 C C . ARG B 1 265 ? -19.031 1.406 -0.9 1 97.88 265 ARG B C 1
ATOM 4941 O O . ARG B 1 265 ? -18.578 1.607 -2.031 1 97.88 265 ARG B O 1
ATOM 4948 N N . GLU B 1 266 ? -19.562 2.295 -0.102 1 98.12 266 GLU B N 1
ATOM 4949 C CA . GLU B 1 266 ? -19.625 3.664 -0.607 1 98.12 266 GLU B CA 1
ATOM 4950 C C . GLU B 1 266 ? -18.234 4.277 -0.71 1 98.12 266 GLU B C 1
ATOM 4952 O O . GLU B 1 266 ? -17.953 5.035 -1.639 1 98.12 266 GLU B O 1
ATOM 4957 N N . MET B 1 267 ? -17.406 3.998 0.273 1 98.56 267 MET B N 1
ATOM 4958 C CA . MET B 1 267 ? -16.031 4.5 0.203 1 98.56 267 MET B CA 1
ATOM 4959 C C . MET B 1 267 ? -15.32 3.959 -1.03 1 98.56 267 MET B C 1
ATOM 4961 O O . MET B 1 267 ? -14.531 4.668 -1.657 1 98.56 267 MET B O 1
ATOM 4965 N N . ALA B 1 268 ? -15.594 2.678 -1.378 1 98.69 268 ALA B N 1
ATOM 4966 C CA . ALA B 1 268 ? -15 2.076 -2.57 1 98.69 268 ALA B CA 1
ATOM 4967 C C . ALA B 1 268 ? -15.438 2.812 -3.832 1 98.69 268 ALA B C 1
ATOM 4969 O O . ALA B 1 268 ? -14.633 3.059 -4.73 1 98.69 268 ALA B O 1
ATOM 4970 N N . LYS B 1 269 ? -16.688 3.164 -3.912 1 98.62 269 LYS B N 1
ATOM 4971 C CA . LYS B 1 269 ? -17.203 3.932 -5.039 1 98.62 269 LYS B CA 1
ATOM 4972 C C . LYS B 1 269 ? -16.516 5.289 -5.148 1 98.62 269 LYS B C 1
ATOM 4974 O O . LYS B 1 269 ? -16.156 5.719 -6.242 1 98.62 269 LYS B O 1
ATOM 4979 N N . LEU B 1 270 ? -16.359 5.934 -4.012 1 98.88 270 LEU B N 1
ATOM 4980 C CA . LEU B 1 270 ? -15.75 7.258 -3.994 1 98.88 270 LEU B CA 1
ATOM 4981 C C . LEU B 1 270 ? -14.273 7.176 -4.379 1 98.88 270 LEU B C 1
ATOM 4983 O O . LEU B 1 270 ? -13.742 8.094 -5.012 1 98.88 270 LEU B O 1
ATOM 4987 N N . ALA B 1 271 ? -13.633 6.105 -3.953 1 98.81 271 ALA B N 1
ATOM 4988 C CA . ALA B 1 271 ? -12.242 5.902 -4.348 1 98.81 271 ALA B CA 1
ATOM 4989 C C . ALA B 1 271 ? -12.117 5.773 -5.863 1 98.81 271 ALA B C 1
ATOM 4991 O O . ALA B 1 271 ? -11.211 6.359 -6.469 1 98.81 271 ALA B O 1
ATOM 4992 N N . GLN B 1 272 ? -13 5.004 -6.465 1 98.62 272 GLN B N 1
ATOM 4993 C CA . GLN B 1 272 ? -12.984 4.852 -7.918 1 98.62 272 GLN B CA 1
ATOM 4994 C C . GLN B 1 272 ? -13.297 6.18 -8.609 1 98.62 272 GLN B C 1
ATOM 4996 O O . GLN B 1 272 ? -12.695 6.5 -9.633 1 98.62 272 GLN B O 1
ATOM 5001 N N . PHE B 1 273 ? -14.234 6.914 -8.062 1 98.75 273 PHE B N 1
ATOM 5002 C CA . PHE B 1 273 ? -14.555 8.242 -8.578 1 98.75 273 PHE B CA 1
ATOM 5003 C C . PHE B 1 273 ? -13.32 9.141 -8.562 1 98.75 273 PHE B C 1
ATOM 5005 O O . PHE B 1 273 ? -13.039 9.828 -9.547 1 98.75 273 PHE B O 1
ATOM 5012 N N . THR B 1 274 ? -12.602 9.117 -7.461 1 98.69 274 THR B N 1
ATOM 5013 C CA . THR B 1 274 ? -11.383 9.898 -7.309 1 98.69 274 THR B CA 1
ATOM 5014 C C . THR B 1 274 ? -10.344 9.492 -8.344 1 98.69 274 THR B C 1
ATOM 5016 O O . THR B 1 274 ? -9.789 10.336 -9.047 1 98.69 274 THR B O 1
ATOM 5019 N N . ARG B 1 275 ? -10.164 8.227 -8.5 1 97.5 275 ARG B N 1
ATOM 5020 C CA . ARG B 1 275 ? -9.164 7.691 -9.414 1 97.5 275 ARG B CA 1
ATOM 5021 C C . ARG B 1 275 ? -9.477 8.086 -10.852 1 97.5 275 ARG B C 1
ATOM 5023 O O . ARG B 1 275 ? -8.578 8.453 -11.609 1 97.5 275 ARG B O 1
ATOM 5030 N N . SER B 1 276 ? -10.727 8.023 -11.242 1 97.38 276 SER B N 1
ATOM 5031 C CA . SER B 1 276 ? -11.117 8.227 -12.633 1 97.38 276 SER B CA 1
ATOM 5032 C C . SER B 1 276 ? -11.203 9.711 -12.969 1 97.38 276 SER B C 1
ATOM 5034 O O . SER B 1 276 ? -11.195 10.094 -14.141 1 97.38 276 SER B O 1
ATOM 5036 N N . SER B 1 277 ? -11.219 10.547 -11.938 1 97.88 277 SER B N 1
ATOM 5037 C CA . SER B 1 277 ? -11.492 11.961 -12.172 1 97.88 277 SER B CA 1
ATOM 5038 C C . SER B 1 277 ? -10.203 12.781 -12.18 1 97.88 277 SER B C 1
ATOM 5040 O O . SER B 1 277 ? -10.188 13.914 -12.672 1 97.88 277 SER B O 1
ATOM 5042 N N . LEU B 1 278 ? -9.156 12.227 -11.625 1 97.38 278 LEU B N 1
ATOM 5043 C CA . LEU B 1 278 ? -7.965 13.039 -11.414 1 97.38 278 LEU B CA 1
ATOM 5044 C C . LEU B 1 278 ? -6.805 12.539 -12.266 1 97.38 278 LEU B C 1
ATOM 5046 O O . LEU B 1 278 ? -6.637 11.328 -12.453 1 97.38 278 LEU B O 1
ATOM 5050 N N . GLU B 1 279 ? -6.098 13.445 -12.789 1 94.62 279 GLU B N 1
ATOM 5051 C CA . GLU B 1 279 ? -4.773 13.18 -13.344 1 94.62 279 GLU B CA 1
ATOM 5052 C C . GLU B 1 279 ? -3.68 13.492 -12.328 1 94.62 279 GLU B C 1
ATOM 5054 O O . GLU B 1 279 ? -3.447 14.656 -12 1 94.62 279 GLU B O 1
ATOM 5059 N N . LEU B 1 280 ? -3.031 12.5 -11.898 1 95 280 LEU B N 1
ATOM 5060 C CA . LEU B 1 280 ? -2.115 12.664 -10.773 1 95 280 LEU B CA 1
ATOM 5061 C C . LEU B 1 280 ? -0.696 12.93 -11.266 1 95 280 LEU B C 1
ATOM 5063 O O . LEU B 1 280 ? -0.293 12.43 -12.312 1 95 280 LEU B O 1
ATOM 5067 N N . VAL B 1 281 ? -0.003 13.672 -10.445 1 92.44 281 VAL B N 1
ATOM 5068 C CA . VAL B 1 281 ? 1.432 13.844 -10.648 1 92.44 281 VAL B CA 1
ATOM 5069 C C . VAL B 1 281 ? 2.166 12.562 -10.273 1 92.44 281 VAL B C 1
ATOM 5071 O O . VAL B 1 281 ? 1.947 12.008 -9.188 1 92.44 281 VAL B O 1
ATOM 5074 N N . VAL B 1 282 ? 2.998 12.102 -11.195 1 87.44 282 VAL B N 1
ATOM 5075 C CA . VAL B 1 282 ? 3.736 10.867 -10.953 1 87.44 282 VAL B CA 1
ATOM 5076 C C . VAL B 1 282 ? 4.938 11.156 -10.055 1 87.44 282 VAL B C 1
ATOM 5078 O O . VAL B 1 282 ? 5.727 12.062 -10.336 1 87.44 282 VAL B O 1
ATOM 5081 N N . ASP B 1 283 ? 5.051 10.453 -9.031 1 91.88 283 ASP B N 1
ATOM 5082 C CA . ASP B 1 283 ? 6.16 10.648 -8.102 1 91.88 283 ASP B CA 1
ATOM 5083 C C . ASP B 1 283 ? 7.348 9.766 -8.477 1 91.88 283 ASP B C 1
ATOM 5085 O O . ASP B 1 283 ? 7.219 8.852 -9.297 1 91.88 283 ASP B O 1
ATOM 5089 N N . ASN B 1 284 ? 8.531 10.141 -7.938 1 97.12 284 ASN B N 1
ATOM 5090 C CA . ASN B 1 284 ? 9.742 9.344 -8.109 1 97.12 284 ASN B CA 1
ATOM 5091 C C . ASN B 1 284 ? 9.836 8.242 -7.066 1 97.12 284 ASN B C 1
ATOM 5093 O O . ASN B 1 284 ? 10.164 8.5 -5.906 1 97.12 284 ASN B O 1
ATOM 5097 N N . ARG B 1 285 ? 9.625 7 -7.535 1 98.19 285 ARG B N 1
ATOM 5098 C CA . ARG B 1 285 ? 9.539 5.863 -6.625 1 98.19 285 ARG B CA 1
ATOM 5099 C C . ARG B 1 285 ? 10.859 5.637 -5.902 1 98.19 285 ARG B C 1
ATOM 5101 O O . ARG B 1 285 ? 10.875 5.32 -4.711 1 98.19 285 ARG B O 1
ATOM 5108 N N . MET B 1 286 ? 11.945 5.801 -6.582 1 98.69 286 MET B N 1
ATOM 5109 C CA . MET B 1 286 ? 13.258 5.629 -5.957 1 98.69 286 MET B CA 1
ATOM 5110 C C . MET B 1 286 ? 13.438 6.594 -4.789 1 98.69 286 MET B C 1
ATOM 5112 O O . MET B 1 286 ? 13.781 6.176 -3.684 1 98.69 286 MET B O 1
ATOM 5116 N N . MET B 1 287 ? 13.086 7.848 -5.02 1 98.56 287 MET B N 1
ATOM 5117 C CA . MET B 1 287 ? 13.281 8.875 -4.004 1 98.56 287 MET B CA 1
ATOM 5118 C C . MET B 1 287 ? 12.383 8.625 -2.797 1 98.56 287 MET B C 1
ATOM 5120 O O . MET B 1 287 ? 12.773 8.891 -1.66 1 98.56 287 MET B O 1
ATOM 5124 N N . GLN B 1 288 ? 11.188 8.141 -3.047 1 98.44 288 GLN B N 1
ATOM 5125 C CA . GLN B 1 288 ? 10.258 7.859 -1.957 1 98.44 288 GLN B CA 1
ATOM 5126 C C . GLN B 1 288 ? 10.797 6.758 -1.05 1 98.44 288 GLN B C 1
ATOM 5128 O O . GLN B 1 288 ? 10.711 6.855 0.176 1 98.44 288 GLN B O 1
ATOM 5133 N N . VAL B 1 289 ? 11.359 5.711 -1.635 1 98.69 289 VAL B N 1
ATOM 5134 C CA . VAL B 1 289 ? 11.922 4.621 -0.846 1 98.69 289 VAL B CA 1
ATOM 5135 C C . VAL B 1 289 ? 13.164 5.105 -0.101 1 98.69 289 VAL B C 1
ATOM 5137 O O . VAL B 1 289 ? 13.297 4.891 1.106 1 98.69 289 VAL B O 1
ATOM 5140 N N . LEU B 1 290 ? 14.086 5.801 -0.803 1 98.56 290 LEU B N 1
ATOM 5141 C CA . LEU B 1 290 ? 15.312 6.297 -0.19 1 98.56 290 LEU B CA 1
ATOM 5142 C C . LEU B 1 290 ? 14.992 7.25 0.958 1 98.56 290 LEU B C 1
ATOM 5144 O O . LEU B 1 290 ? 15.523 7.098 2.061 1 98.56 290 LEU B O 1
ATOM 5148 N N . GLY B 1 291 ? 14.133 8.227 0.65 1 98.06 291 GLY B N 1
ATOM 5149 C CA . GLY B 1 291 ? 13.773 9.195 1.679 1 98.06 291 GLY B CA 1
ATOM 5150 C C . GLY B 1 291 ? 13.164 8.555 2.914 1 98.06 291 GLY B C 1
ATOM 5151 O O . GLY B 1 291 ? 13.477 8.945 4.039 1 98.06 291 GLY B O 1
ATOM 5152 N N . GLY B 1 292 ? 12.258 7.59 2.658 1 97.56 292 GLY B N 1
ATOM 5153 C CA . GLY B 1 292 ? 11.656 6.883 3.777 1 97.56 292 GLY B CA 1
ATOM 5154 C C . GLY B 1 292 ? 12.672 6.141 4.629 1 97.56 292 GLY B C 1
ATOM 5155 O O . GLY B 1 292 ? 12.695 6.305 5.852 1 97.56 292 GLY B O 1
ATOM 5156 N N . VAL B 1 293 ? 13.555 5.395 4.07 1 97.12 293 VAL B N 1
ATOM 5157 C CA . VAL B 1 293 ? 14.5 4.527 4.773 1 97.12 293 VAL B CA 1
ATOM 5158 C C . VAL B 1 293 ? 15.586 5.375 5.434 1 97.12 293 VAL B C 1
ATOM 5160 O O . VAL B 1 293 ? 15.961 5.125 6.582 1 97.12 293 VAL B O 1
ATOM 5163 N N . ILE B 1 294 ? 16.062 6.395 4.734 1 96.69 294 ILE B N 1
ATOM 5164 C CA . ILE B 1 294 ? 17.203 7.16 5.203 1 96.69 294 ILE B CA 1
ATOM 5165 C C . ILE B 1 294 ? 16.75 8.25 6.164 1 96.69 294 ILE B C 1
ATOM 5167 O O . ILE B 1 294 ? 17.469 8.609 7.098 1 96.69 294 ILE B O 1
ATOM 5171 N N . GLY B 1 295 ? 15.523 8.773 5.918 1 95.75 295 GLY B N 1
ATOM 5172 C CA . GLY B 1 295 ? 15 9.789 6.816 1 95.75 295 GLY B CA 1
ATOM 5173 C C . GLY B 1 295 ? 15.102 11.195 6.25 1 95.75 295 GLY B C 1
ATOM 5174 O O . GLY B 1 295 ? 15.57 12.109 6.926 1 95.75 295 GLY B O 1
ATOM 5175 N N . ILE B 1 296 ? 14.766 11.336 4.992 1 96.88 296 ILE B N 1
ATOM 5176 C CA . ILE B 1 296 ? 14.672 12.648 4.359 1 96.88 296 ILE B CA 1
ATOM 5177 C C . ILE B 1 296 ? 13.242 12.883 3.875 1 96.88 296 ILE B C 1
ATOM 5179 O O . ILE B 1 296 ? 12.695 12.086 3.113 1 96.88 296 ILE B O 1
ATOM 5183 N N . HIS B 1 297 ? 12.695 13.922 4.301 1 95.31 297 HIS B N 1
ATOM 5184 C CA . HIS B 1 297 ? 11.328 14.266 3.943 1 95.31 297 HIS B CA 1
ATOM 5185 C C . HIS B 1 297 ? 11.203 14.578 2.457 1 95.31 297 HIS B C 1
ATOM 5187 O O . HIS B 1 297 ? 12.086 15.219 1.881 1 95.31 297 HIS B O 1
ATOM 5193 N N . SER B 1 298 ? 10.078 14.211 1.833 1 94.69 298 SER B N 1
ATOM 5194 C CA . SER B 1 298 ? 9.867 14.312 0.392 1 94.69 298 SER B CA 1
ATOM 5195 C C . SER B 1 298 ? 9.906 15.758 -0.079 1 94.69 298 SER B C 1
ATOM 5197 O O . SER B 1 298 ? 10.234 16.031 -1.236 1 94.69 298 SER B O 1
ATOM 5199 N N . GLY B 1 299 ? 9.625 16.703 0.815 1 92.75 299 GLY B N 1
ATOM 5200 C CA . GLY B 1 299 ? 9.703 18.125 0.469 1 92.75 299 GLY B CA 1
ATOM 5201 C C . GLY B 1 299 ? 11.102 18.562 0.093 1 92.75 299 GLY B C 1
ATOM 5202 O O . GLY B 1 299 ? 11.273 19.609 -0.542 1 92.75 299 GLY B O 1
ATOM 5203 N N . TYR B 1 300 ? 12.102 17.75 0.39 1 96.25 300 TYR B N 1
ATOM 5204 C CA . TYR B 1 300 ? 13.484 18.141 0.153 1 96.25 300 TYR B CA 1
ATOM 5205 C C . TYR B 1 300 ? 14.07 17.391 -1.029 1 96.25 300 TYR B C 1
ATOM 5207 O O . TYR B 1 300 ? 15.242 17.562 -1.372 1 96.25 300 TYR B O 1
ATOM 5215 N N . PHE B 1 301 ? 13.258 16.547 -1.716 1 97.12 301 PHE B N 1
ATOM 5216 C CA . PHE B 1 301 ? 13.766 15.703 -2.795 1 97.12 301 PHE B CA 1
ATOM 5217 C C . PHE B 1 301 ? 14.328 16.547 -3.928 1 97.12 301 PHE B C 1
ATOM 5219 O O . PHE B 1 301 ? 15.398 16.25 -4.465 1 97.12 301 PHE B O 1
ATOM 5226 N N . PRO B 1 302 ? 13.633 17.688 -4.305 1 95.62 302 PRO B N 1
ATOM 5227 C CA . PRO B 1 302 ? 14.211 18.516 -5.363 1 95.62 302 PRO B CA 1
ATOM 5228 C C . PRO B 1 302 ? 15.602 19.031 -5.008 1 95.62 302 PRO B C 1
ATOM 5230 O O . PRO B 1 302 ? 16.5 19.047 -5.852 1 95.62 302 PRO B O 1
ATOM 5233 N N . LEU B 1 303 ? 15.797 19.453 -3.779 1 97.62 303 LEU B N 1
ATOM 5234 C CA . LEU B 1 303 ? 17.094 19.922 -3.328 1 97.62 303 LEU B CA 1
ATOM 5235 C C . LEU B 1 303 ? 18.125 18.797 -3.359 1 97.62 303 LEU B C 1
ATOM 5237 O O . LEU B 1 303 ? 19.266 19.016 -3.795 1 97.62 303 LEU B O 1
ATOM 5241 N N . VAL B 1 304 ? 17.75 17.656 -2.885 1 98.44 304 VAL B N 1
ATOM 5242 C CA . VAL B 1 304 ? 18.641 16.5 -2.867 1 98.44 304 VAL B CA 1
ATOM 5243 C C . VAL B 1 304 ? 19.078 16.156 -4.293 1 98.44 304 VAL B C 1
ATOM 5245 O O . VAL B 1 304 ? 20.266 15.93 -4.543 1 98.44 304 VAL B O 1
ATOM 5248 N N . GLU B 1 305 ? 18.109 16.109 -5.184 1 97.81 305 GLU B N 1
ATOM 5249 C CA . GLU B 1 305 ? 18.406 15.773 -6.574 1 97.81 305 GLU B CA 1
ATOM 5250 C C . GLU B 1 305 ? 19.359 16.797 -7.203 1 97.81 305 GLU B C 1
ATOM 5252 O O . GLU B 1 305 ? 20.312 16.422 -7.875 1 97.81 305 GLU B O 1
ATOM 5257 N N . GLN B 1 306 ? 19.094 18.062 -6.977 1 98.06 306 GLN B N 1
ATOM 5258 C CA . GLN B 1 306 ? 19.922 19.141 -7.508 1 98.06 306 GLN B CA 1
ATOM 5259 C C . GLN B 1 306 ? 21.359 19.031 -6.988 1 98.06 306 GLN B C 1
ATOM 5261 O O . GLN B 1 306 ? 22.312 19.094 -7.766 1 98.06 306 GLN B O 1
ATOM 5266 N N . LEU B 1 307 ? 21.5 18.906 -5.727 1 98.31 307 LEU B N 1
ATOM 5267 C CA . LEU B 1 307 ? 22.812 18.922 -5.105 1 98.31 307 LEU B CA 1
ATOM 5268 C C . LEU B 1 307 ? 23.578 17.641 -5.41 1 98.31 307 LEU B C 1
ATOM 5270 O O . LEU B 1 307 ? 24.797 17.656 -5.551 1 98.31 307 LEU B O 1
ATOM 5274 N N . ALA B 1 308 ? 22.875 16.516 -5.414 1 98.06 308 ALA B N 1
ATOM 5275 C CA . ALA B 1 308 ? 23.531 15.266 -5.777 1 98.06 308 ALA B CA 1
ATOM 5276 C C . ALA B 1 308 ? 24.141 15.352 -7.172 1 98.06 308 ALA B C 1
ATOM 5278 O O . ALA B 1 308 ? 25.25 14.883 -7.395 1 98.06 308 ALA B O 1
ATOM 5279 N N . GLU B 1 309 ? 23.391 15.906 -8.117 1 97.12 309 GLU B N 1
ATOM 5280 C CA . GLU B 1 309 ? 23.891 16.094 -9.477 1 97.12 309 GLU B CA 1
ATOM 5281 C C . GLU B 1 309 ? 25.094 17.016 -9.508 1 97.12 309 GLU B C 1
ATOM 5283 O O . GLU B 1 309 ? 26.094 16.719 -10.18 1 97.12 309 GLU B O 1
ATOM 5288 N N . ARG B 1 310 ? 25.047 18.016 -8.82 1 96.12 310 ARG B N 1
ATOM 5289 C CA . ARG B 1 310 ? 26.109 19 -8.789 1 96.12 310 ARG B CA 1
ATOM 5290 C C . ARG B 1 310 ? 27.406 18.406 -8.25 1 96.12 310 ARG B C 1
ATOM 5292 O O . ARG B 1 310 ? 28.5 18.703 -8.758 1 96.12 310 ARG B O 1
ATOM 5299 N N . CYS B 1 311 ? 27.312 17.562 -7.27 1 95 311 CYS B N 1
ATOM 5300 C CA . CYS B 1 311 ? 28.5 17.016 -6.617 1 95 311 CYS B CA 1
ATOM 5301 C C . CYS B 1 311 ? 28.875 15.672 -7.207 1 95 311 CYS B C 1
ATOM 5303 O O . CYS B 1 311 ? 29.875 15.07 -6.797 1 95 311 CYS B O 1
ATOM 5305 N N . GLY B 1 312 ? 28.062 15.203 -8.156 1 94.5 312 GLY B N 1
ATOM 5306 C CA . GLY B 1 312 ? 28.375 13.938 -8.805 1 94.5 312 GLY B CA 1
ATOM 5307 C C . GLY B 1 312 ? 28.281 12.75 -7.867 1 94.5 312 GLY B C 1
ATOM 5308 O O . GLY B 1 312 ? 29.156 11.898 -7.844 1 94.5 312 GLY B O 1
ATOM 5309 N N . THR B 1 313 ? 27.312 12.75 -7.016 1 96.94 313 THR B N 1
ATOM 5310 C CA . THR B 1 313 ? 27.109 11.648 -6.074 1 96.94 313 THR B CA 1
ATOM 5311 C C . THR B 1 313 ? 25.703 11.078 -6.195 1 96.94 313 THR B C 1
ATOM 5313 O O . THR B 1 313 ? 24.859 11.633 -6.914 1 96.94 313 THR B O 1
ATOM 5316 N N . GLU B 1 314 ? 25.469 9.953 -5.605 1 96.88 314 GLU B N 1
ATOM 5317 C CA . GLU B 1 314 ? 24.141 9.352 -5.566 1 96.88 314 GLU B CA 1
ATOM 5318 C C . GLU B 1 314 ? 23.25 10.031 -4.523 1 96.88 314 GLU B C 1
ATOM 5320 O O . GLU B 1 314 ? 23.734 10.383 -3.439 1 96.88 314 GLU B O 1
ATOM 5325 N N . PRO B 1 315 ? 21.984 10.211 -4.844 1 98.12 315 PRO B N 1
ATOM 5326 C CA . PRO B 1 315 ? 21.062 10.828 -3.879 1 98.12 315 PRO B CA 1
ATOM 5327 C C . PRO B 1 315 ? 21.094 10.133 -2.516 1 98.12 315 PRO B C 1
ATOM 5329 O O . PRO B 1 315 ? 21.062 10.805 -1.48 1 98.12 315 PRO B O 1
ATOM 5332 N N . ALA B 1 316 ? 21.234 8.867 -2.557 1 98.12 316 ALA B N 1
ATOM 5333 C CA . ALA B 1 316 ? 21.219 8.109 -1.304 1 98.12 316 ALA B CA 1
ATOM 5334 C C . ALA B 1 316 ? 22.391 8.516 -0.413 1 98.12 316 ALA B C 1
ATOM 5336 O O . ALA B 1 316 ? 22.25 8.641 0.805 1 98.12 316 ALA B O 1
ATOM 5337 N N . HIS B 1 317 ? 23.531 8.641 -1.016 1 97.69 317 HIS B N 1
ATOM 5338 C CA . HIS B 1 317 ? 24.719 9.016 -0.261 1 97.69 317 HIS B CA 1
ATOM 5339 C C . HIS B 1 317 ? 24.578 10.422 0.323 1 97.69 317 HIS B C 1
ATOM 5341 O O . HIS B 1 317 ? 24.938 10.656 1.479 1 97.69 317 HIS B O 1
ATOM 5347 N N . LEU B 1 318 ? 24.094 11.328 -0.456 1 98.5 318 LEU B N 1
ATOM 5348 C CA . LEU B 1 318 ? 23.859 12.695 0.015 1 98.5 318 LEU B CA 1
ATOM 5349 C C . LEU B 1 318 ? 22.875 12.711 1.168 1 98.5 318 LEU B C 1
ATOM 5351 O O . LEU B 1 318 ? 23.094 13.383 2.178 1 98.5 318 LEU B O 1
ATOM 5355 N N . MET B 1 319 ? 21.766 11.984 1.012 1 98.44 319 MET B N 1
ATOM 5356 C CA . MET B 1 319 ? 20.734 11.898 2.049 1 98.44 319 MET B CA 1
ATOM 5357 C C . MET B 1 319 ? 21.328 11.375 3.354 1 98.44 319 MET B C 1
ATOM 5359 O O . MET B 1 319 ? 21.109 11.961 4.418 1 98.44 319 MET B O 1
ATOM 5363 N N . ALA B 1 320 ? 22.062 10.312 3.223 1 97.56 320 ALA B N 1
ATOM 5364 C CA . ALA B 1 320 ? 22.641 9.688 4.41 1 97.56 320 ALA B CA 1
ATOM 5365 C C . ALA B 1 320 ? 23.609 10.625 5.113 1 97.56 320 ALA B C 1
ATOM 5367 O O . ALA B 1 320 ? 23.641 10.688 6.344 1 97.56 320 ALA B O 1
ATOM 5368 N N . THR B 1 321 ? 24.406 11.297 4.344 1 98.12 321 THR B N 1
ATOM 5369 C CA . THR B 1 321 ? 25.359 12.25 4.906 1 98.12 321 THR B CA 1
ATOM 5370 C C . THR B 1 321 ? 24.625 13.391 5.613 1 98.12 321 THR B C 1
ATOM 5372 O O . THR B 1 321 ? 25.016 13.805 6.699 1 98.12 321 THR B O 1
ATOM 5375 N N . ALA B 1 322 ? 23.562 13.883 4.996 1 98.25 322 ALA B N 1
ATOM 5376 C CA . ALA B 1 322 ? 22.781 14.969 5.586 1 98.25 322 ALA B CA 1
ATOM 5377 C C . ALA B 1 322 ? 22.188 14.547 6.922 1 98.25 322 ALA B C 1
ATOM 5379 O O . ALA B 1 322 ? 22.203 15.305 7.891 1 98.25 322 ALA B O 1
ATOM 5380 N N . VAL B 1 323 ? 21.625 13.359 6.965 1 96.31 323 VAL B N 1
ATOM 5381 C CA . VAL B 1 323 ? 20.984 12.859 8.18 1 96.31 323 VAL B CA 1
ATOM 5382 C C . VAL B 1 323 ? 22.031 12.703 9.281 1 96.31 323 VAL B C 1
ATOM 5384 O O . VAL B 1 323 ? 21.766 12.992 10.445 1 96.31 323 VAL B O 1
ATOM 5387 N N . ARG B 1 324 ? 23.234 12.25 8.93 1 96 324 ARG B N 1
ATOM 5388 C CA . ARG B 1 324 ? 24.328 12.109 9.898 1 96 324 ARG B CA 1
ATOM 5389 C C . ARG B 1 324 ? 24.719 13.453 10.484 1 96 324 ARG B C 1
ATOM 5391 O O . ARG B 1 324 ? 25.047 13.547 11.672 1 96 324 ARG B O 1
ATOM 5398 N N . LEU B 1 325 ? 24.641 14.469 9.719 1 96.19 325 LEU B N 1
ATOM 5399 C CA . LEU B 1 325 ? 25.047 15.797 10.141 1 96.19 325 LEU B CA 1
ATOM 5400 C C . LEU B 1 325 ? 23.969 16.484 10.961 1 96.19 325 LEU B C 1
ATOM 5402 O O . LEU B 1 325 ? 24.25 17.391 11.742 1 96.19 325 LEU B O 1
ATOM 5406 N N . ALA B 1 326 ? 22.75 16.047 10.773 1 93.19 326 ALA B N 1
ATOM 5407 C CA . ALA B 1 326 ? 21.609 16.734 11.391 1 93.19 326 ALA B CA 1
ATOM 5408 C C . ALA B 1 326 ? 21.484 16.359 12.859 1 93.19 326 ALA B C 1
ATOM 5410 O O . ALA B 1 326 ? 21.703 15.195 13.234 1 93.19 326 ALA B O 1
ATOM 5411 N N . GLU B 1 327 ? 21.172 17.297 13.727 1 84.38 327 GLU B N 1
ATOM 5412 C CA . GLU B 1 327 ? 20.922 17.031 15.148 1 84.38 327 GLU B CA 1
ATOM 5413 C C . GLU B 1 327 ? 19.547 16.453 15.375 1 84.38 327 GLU B C 1
ATOM 5415 O O . GLU B 1 327 ? 19.344 15.641 16.281 1 84.38 327 GLU B O 1
ATOM 5420 N N . GLN B 1 328 ? 18.656 16.844 14.609 1 84.19 328 GLN B N 1
ATOM 5421 C CA . GLN B 1 328 ? 17.281 16.375 14.578 1 84.19 328 GLN B CA 1
ATOM 5422 C C . GLN B 1 328 ? 16.875 15.93 13.18 1 84.19 328 GLN B C 1
ATOM 5424 O O . GLN B 1 328 ? 17.656 15.273 12.477 1 84.19 328 GLN B O 1
ATOM 5429 N N . SER B 1 329 ? 15.688 16.266 12.758 1 89.25 329 SER B N 1
ATOM 5430 C CA . SER B 1 329 ? 15.312 15.992 11.375 1 89.25 329 SER B CA 1
ATOM 5431 C C . SER B 1 329 ? 16.141 16.828 10.406 1 89.25 329 SER B C 1
ATOM 5433 O O . SER B 1 329 ? 16.422 18 10.664 1 89.25 329 SER B O 1
ATOM 5435 N N . ALA B 1 330 ? 16.625 16.156 9.391 1 92.94 330 ALA B N 1
ATOM 5436 C CA . ALA B 1 330 ? 17.453 16.844 8.414 1 92.94 330 ALA B CA 1
ATOM 5437 C C . ALA B 1 330 ? 16.703 18.031 7.797 1 92.94 330 ALA B C 1
ATOM 5439 O O . ALA B 1 330 ? 15.523 17.922 7.473 1 92.94 330 ALA B O 1
ATOM 5440 N N . ARG B 1 331 ? 17.422 19.141 7.715 1 93.94 331 ARG B N 1
ATOM 5441 C CA . ARG B 1 331 ? 16.906 20.375 7.117 1 93.94 331 ARG B CA 1
ATOM 5442 C C . ARG B 1 331 ? 17.75 20.766 5.902 1 93.94 331 ARG B C 1
ATOM 5444 O O . ARG B 1 331 ? 18.75 20.141 5.602 1 93.94 331 ARG B O 1
ATOM 5451 N N . PRO B 1 332 ? 17.234 21.781 5.145 1 95.38 332 PRO B N 1
ATOM 5452 C CA . PRO B 1 332 ? 17.969 22.172 3.938 1 95.38 332 PRO B CA 1
ATOM 5453 C C . PRO B 1 332 ? 19.438 22.516 4.223 1 95.38 332 PRO B C 1
ATOM 5455 O O . PRO B 1 332 ? 20.312 22.188 3.428 1 95.38 332 PRO B O 1
ATOM 5458 N N . ALA B 1 333 ? 19.688 23.109 5.348 1 96.62 333 ALA B N 1
ATOM 5459 C CA . ALA B 1 333 ? 21.047 23.484 5.699 1 96.62 333 ALA B CA 1
ATOM 5460 C C . ALA B 1 333 ? 21.922 22.25 5.863 1 96.62 333 ALA B C 1
ATOM 5462 O O . ALA B 1 333 ? 23.109 22.266 5.504 1 96.62 333 ALA B O 1
ATOM 5463 N N . ASP B 1 334 ? 21.375 21.188 6.43 1 97.56 334 ASP B N 1
ATOM 5464 C CA . ASP B 1 334 ? 22.109 19.938 6.602 1 97.56 334 ASP B CA 1
ATOM 5465 C C . ASP B 1 334 ? 22.406 19.281 5.25 1 97.56 334 ASP B C 1
ATOM 5467 O O . ASP B 1 334 ? 23.469 18.703 5.066 1 97.56 334 ASP B O 1
ATOM 5471 N N . ILE B 1 335 ? 21.5 19.375 4.32 1 98.19 335 ILE B N 1
ATOM 5472 C CA . ILE B 1 335 ? 21.656 18.797 2.992 1 98.19 335 ILE B CA 1
ATOM 5473 C C . ILE B 1 335 ? 22.734 19.562 2.225 1 98.19 335 ILE B C 1
ATOM 5475 O O . ILE B 1 335 ? 23.562 18.953 1.549 1 98.19 335 ILE B O 1
ATOM 5479 N N . GLN B 1 336 ? 22.719 20.859 2.371 1 98 336 GLN B N 1
ATOM 5480 C CA . GLN B 1 336 ? 23.75 21.688 1.755 1 98 336 GLN B CA 1
ATOM 5481 C C . GLN B 1 336 ? 25.125 21.375 2.346 1 98 336 GLN B C 1
ATOM 5483 O O . GLN B 1 336 ? 26.109 21.25 1.613 1 98 336 GLN B O 1
ATOM 5488 N N . ALA B 1 337 ? 25.172 21.266 3.646 1 98.06 337 ALA B N 1
ATOM 5489 C CA . ALA B 1 337 ? 26.438 20.953 4.316 1 98.06 337 ALA B CA 1
ATOM 5490 C C . ALA B 1 337 ? 26.969 19.594 3.861 1 98.06 337 ALA B C 1
ATOM 5492 O O . ALA B 1 337 ? 28.172 19.422 3.695 1 98.06 337 ALA B O 1
ATOM 5493 N N . ALA B 1 338 ? 26.078 18.656 3.709 1 98.38 338 ALA B N 1
ATOM 5494 C CA . ALA B 1 338 ? 26.453 17.328 3.234 1 98.38 338 ALA B CA 1
ATOM 5495 C C . ALA B 1 338 ? 27.062 17.391 1.837 1 98.38 338 ALA B C 1
ATOM 5497 O O . ALA B 1 338 ? 28.062 16.734 1.557 1 98.38 338 ALA B O 1
ATOM 5498 N N . ALA B 1 339 ? 26.422 18.141 0.976 1 98.12 339 ALA B N 1
ATOM 5499 C CA . ALA B 1 339 ? 26.938 18.312 -0.383 1 98.12 339 ALA B CA 1
ATOM 5500 C C . ALA B 1 339 ? 28.344 18.891 -0.374 1 98.12 339 ALA B C 1
ATOM 5502 O O . ALA B 1 339 ? 29.219 18.438 -1.125 1 98.12 339 ALA B O 1
ATOM 5503 N N . GLU B 1 340 ? 28.547 19.859 0.45 1 97.31 340 GLU B N 1
ATOM 5504 C CA . GLU B 1 340 ? 29.859 20.484 0.569 1 97.31 340 GLU B CA 1
ATOM 5505 C C . GLU B 1 340 ? 30.891 19.5 1.083 1 97.31 340 GLU B C 1
ATOM 5507 O O . GLU B 1 340 ? 32.031 19.453 0.588 1 97.31 340 GLU B O 1
ATOM 5512 N N . GLN B 1 341 ? 30.531 18.766 2.045 1 97.12 341 GLN B N 1
ATOM 5513 C CA . GLN B 1 341 ? 31.422 17.766 2.596 1 97.12 341 GLN B CA 1
ATOM 5514 C C . GLN B 1 341 ? 31.812 16.734 1.542 1 97.12 341 GLN B C 1
ATOM 5516 O O . GLN B 1 341 ? 32.969 16.359 1.422 1 97.12 341 GLN B O 1
ATOM 5521 N N . ILE B 1 342 ? 30.828 16.234 0.861 1 97 342 ILE B N 1
ATOM 5522 C CA . ILE B 1 342 ? 31.062 15.203 -0.151 1 97 342 ILE B CA 1
ATOM 5523 C C . ILE B 1 342 ? 31.953 15.758 -1.255 1 97 342 ILE B C 1
ATOM 5525 O O . ILE B 1 342 ? 32.875 15.078 -1.726 1 97 342 ILE B O 1
ATOM 5529 N N . ALA B 1 343 ? 31.719 16.984 -1.707 1 94.81 343 ALA B N 1
ATOM 5530 C CA . ALA B 1 343 ? 32.531 17.641 -2.725 1 94.81 343 ALA B CA 1
ATOM 5531 C C . ALA B 1 343 ? 33.969 17.781 -2.258 1 94.81 343 ALA B C 1
ATOM 5533 O O . ALA B 1 343 ? 34.906 17.578 -3.043 1 94.81 343 ALA B O 1
ATOM 5534 N N . ALA B 1 344 ? 34.188 18.078 -1.023 1 93.44 344 ALA B N 1
ATOM 5535 C CA . ALA B 1 344 ? 35.531 18.219 -0.45 1 93.44 344 ALA B CA 1
ATOM 5536 C C . ALA B 1 344 ? 36.25 16.875 -0.397 1 93.44 344 ALA B C 1
ATOM 5538 O O . ALA B 1 344 ? 37.469 16.812 -0.627 1 93.44 344 ALA B O 1
ATOM 5539 N N . ASP B 1 345 ? 35.594 15.859 -0.07 1 91.19 345 ASP B N 1
ATOM 5540 C CA . ASP B 1 345 ? 36.156 14.516 0.013 1 91.19 345 ASP B CA 1
ATOM 5541 C C . ASP B 1 345 ? 36.594 14.016 -1.366 1 91.19 345 ASP B C 1
ATOM 5543 O O . ASP B 1 345 ? 37.594 13.305 -1.497 1 91.19 345 ASP B O 1
ATOM 5547 N N . LEU B 1 346 ? 35.844 14.328 -2.367 1 86.25 346 LEU B N 1
ATOM 5548 C CA . LEU B 1 346 ? 36.125 13.906 -3.732 1 86.25 346 LEU B CA 1
ATOM 5549 C C . LEU B 1 346 ? 37.344 14.633 -4.273 1 86.25 346 LEU B C 1
ATOM 5551 O O . LEU B 1 346 ? 38.094 14.086 -5.086 1 86.25 346 LEU B O 1
ATOM 5555 N N . GLN B 1 347 ? 37.562 15.836 -3.848 1 81.12 347 GLN B N 1
ATOM 5556 C CA . GLN B 1 347 ? 38.719 16.625 -4.266 1 81.12 347 GLN B CA 1
ATOM 5557 C C . GLN B 1 347 ? 40 16.125 -3.588 1 81.12 347 GLN B C 1
ATOM 5559 O O . GLN B 1 347 ? 41.094 16.234 -4.141 1 81.12 347 GLN B O 1
ATOM 5564 N N . ARG B 1 348 ? 39.875 15.562 -2.373 1 78.31 348 ARG B N 1
ATOM 5565 C CA . ARG B 1 348 ? 41.031 15.039 -1.645 1 78.31 348 ARG B CA 1
ATOM 5566 C C . ARG B 1 348 ? 41.438 13.68 -2.188 1 78.31 348 ARG B C 1
ATOM 5568 O O . ARG B 1 348 ? 42.562 13.219 -1.944 1 78.31 348 ARG B O 1
ATOM 5575 N N . LEU B 1 349 ? 40.531 12.938 -2.717 1 62.91 349 LEU B N 1
ATOM 5576 C CA . LEU B 1 349 ? 40.938 11.672 -3.312 1 62.91 349 LEU B CA 1
ATOM 5577 C C . LEU B 1 349 ? 41.938 11.906 -4.434 1 62.91 349 LEU B C 1
ATOM 5579 O O . LEU B 1 349 ? 41.719 12.727 -5.324 1 62.91 349 LEU B O 1
ATOM 5583 N N . PRO B 1 350 ? 43.219 11.656 -4.16 1 55.19 350 PRO B N 1
ATOM 5584 C CA . PRO B 1 350 ? 44.281 11.875 -5.141 1 55.19 350 PRO B CA 1
ATOM 5585 C C . PRO B 1 350 ? 43.875 11.484 -6.559 1 55.19 350 PRO B C 1
ATOM 5587 O O . PRO B 1 350 ? 43.094 10.523 -6.746 1 55.19 350 PRO B O 1
ATOM 5590 N N . HIS B 1 351 ? 43.75 12.461 -7.352 1 47.72 351 HIS B N 1
ATOM 5591 C CA . HIS B 1 351 ? 43.719 12.133 -8.773 1 47.72 351 HIS B CA 1
ATOM 5592 C C . HIS B 1 351 ? 44.75 11.07 -9.109 1 47.72 351 HIS B C 1
ATOM 5594 O O . HIS B 1 351 ? 45.969 11.305 -8.953 1 47.72 351 HIS B O 1
ATOM 5600 N N . GLN B 1 352 ? 44.594 9.914 -8.828 1 36.41 352 GLN B N 1
ATOM 5601 C CA . GLN B 1 352 ? 45.531 9.016 -9.477 1 36.41 352 GLN B CA 1
ATOM 5602 C C . GLN B 1 352 ? 45.781 9.414 -10.93 1 36.41 352 GLN B C 1
ATOM 5604 O O . GLN B 1 352 ? 44.844 9.375 -11.75 1 36.41 352 GLN B O 1
ATOM 5609 N N . LYS B 1 353 ? 46.688 10.312 -11.219 1 36.5 353 LYS B N 1
ATOM 5610 C CA . LYS B 1 353 ? 47.344 10.469 -12.523 1 36.5 353 LYS B CA 1
ATOM 5611 C C . LYS B 1 353 ? 47.562 9.117 -13.188 1 36.5 353 LYS B C 1
ATOM 5613 O O . LYS B 1 353 ? 48.312 8.273 -12.648 1 36.5 353 LYS B O 1
ATOM 5618 N N . ASP B 1 354 ? 46.562 8.523 -13.852 1 34.47 354 ASP B N 1
ATOM 5619 C CA . ASP B 1 354 ? 46.781 7.453 -14.82 1 34.47 354 ASP B CA 1
ATOM 5620 C C . ASP B 1 354 ? 47.969 7.785 -15.75 1 34.47 354 ASP B C 1
ATOM 5622 O O . ASP B 1 354 ? 47.781 8.461 -16.766 1 34.47 354 ASP B O 1
ATOM 5626 N N . THR B 1 355 ? 49.062 8.273 -15.258 1 32.66 355 THR B N 1
ATOM 5627 C CA . THR B 1 355 ? 50.219 8.273 -16.125 1 32.66 355 THR B CA 1
ATOM 5628 C C . THR B 1 355 ? 50.531 6.863 -16.625 1 32.66 355 THR B C 1
ATOM 5630 O O . THR B 1 355 ? 51.312 6.129 -16.031 1 32.66 355 THR B O 1
ATOM 5633 N N . LEU B 1 356 ? 49.531 6.051 -17 1 29.38 356 LEU B N 1
ATOM 5634 C CA . LEU B 1 356 ? 49.938 4.977 -17.906 1 29.38 356 LEU B CA 1
ATOM 5635 C C . LEU B 1 356 ? 50.688 5.527 -19.109 1 29.38 356 LEU B C 1
ATOM 5637 O O . LEU B 1 356 ? 50.094 6.184 -19.969 1 29.38 356 LEU B O 1
ATOM 5641 N N . ARG B 1 357 ? 51.938 5.941 -18.984 1 26.8 357 ARG B N 1
ATOM 5642 C CA . ARG B 1 357 ? 52.875 6.02 -20.094 1 26.8 357 ARG B CA 1
ATOM 5643 C C . ARG B 1 357 ? 52.75 4.816 -21.031 1 26.8 357 ARG B C 1
ATOM 5645 O O . ARG B 1 357 ? 53.031 3.686 -20.625 1 26.8 357 ARG B O 1
ATOM 5652 N N . LEU B 1 358 ? 51.75 4.773 -21.906 1 27.98 358 LEU B N 1
ATOM 5653 C CA . LEU B 1 358 ? 51.719 3.906 -23.078 1 27.98 358 LEU B CA 1
ATOM 5654 C C . LEU B 1 358 ? 53.125 3.82 -23.719 1 27.98 358 LEU B C 1
ATOM 5656 O O . LEU B 1 358 ? 53.625 4.824 -24.219 1 27.98 358 LEU B O 1
ATOM 5660 N N . ASP B 1 359 ? 54 3.023 -23.125 1 28.98 359 ASP B N 1
ATOM 5661 C CA . ASP B 1 359 ? 55.219 2.613 -23.812 1 28.98 359 ASP B CA 1
ATOM 5662 C C . ASP B 1 359 ? 55 2.422 -25.297 1 28.98 359 ASP B C 1
ATOM 5664 O O . ASP B 1 359 ? 53.969 1.842 -25.703 1 28.98 359 ASP B O 1
ATOM 5668 N N . GLN B 1 360 ? 55.5 3.27 -26.094 1 28.95 360 GLN B N 1
ATOM 5669 C CA . GLN B 1 360 ? 55.5 3.305 -27.547 1 28.95 360 GLN B CA 1
ATOM 5670 C C . GLN B 1 360 ? 55.781 1.92 -28.125 1 28.95 360 GLN B C 1
ATOM 5672 O O . GLN B 1 360 ? 56.656 1.197 -27.641 1 28.95 360 GLN B O 1
ATOM 5677 N N . PRO B 1 361 ? 54.719 1.298 -28.734 1 29.11 361 PRO B N 1
ATOM 5678 C CA . PRO B 1 361 ? 54.938 0.001 -29.375 1 29.11 361 PRO B CA 1
ATOM 5679 C C . PRO B 1 361 ? 56.281 -0.09 -30.094 1 29.11 361 PRO B C 1
ATOM 5681 O O . PRO B 1 361 ? 56.719 0.886 -30.703 1 29.11 361 PRO B O 1
ATOM 5684 N N . GLN B 1 362 ? 57.25 -0.846 -29.453 1 28.97 362 GLN B N 1
ATOM 5685 C CA . GLN B 1 362 ? 58.531 -1.193 -30.094 1 28.97 362 GLN B CA 1
ATOM 5686 C C . GLN B 1 362 ? 58.312 -1.562 -31.562 1 28.97 362 GLN B C 1
ATOM 5688 O O . GLN B 1 362 ? 57.25 -2.062 -31.922 1 28.97 362 GLN B O 1
ATOM 5693 N N . THR B 1 363 ? 59.094 -1.006 -32.406 1 30.73 363 THR B N 1
ATOM 5694 C CA . THR B 1 363 ? 59.188 -1.053 -33.875 1 30.73 363 THR B CA 1
ATOM 5695 C C . THR B 1 363 ? 59.094 -2.492 -34.375 1 30.73 363 THR B C 1
ATOM 5697 O O . THR B 1 363 ? 59.594 -3.412 -33.719 1 30.73 363 THR B O 1
ATOM 5700 N N . PRO B 1 364 ? 58.219 -2.729 -35.344 1 29.19 364 PRO B N 1
ATOM 5701 C CA . PRO B 1 364 ? 58 -4.016 -36 1 29.19 364 PRO B CA 1
ATOM 5702 C C . PRO B 1 364 ? 59.281 -4.742 -36.312 1 29.19 364 PRO B C 1
ATOM 5704 O O . PRO B 1 364 ? 60.188 -4.168 -36.969 1 29.19 364 PRO B O 1
ATOM 5707 N N . VAL B 1 365 ? 59.812 -5.535 -35.188 1 28.22 365 VAL B N 1
ATOM 5708 C CA . VAL B 1 365 ? 60.969 -6.32 -35.531 1 28.22 365 VAL B CA 1
ATOM 5709 C C . VAL B 1 365 ? 60.75 -7.027 -36.875 1 28.22 365 VAL B C 1
ATOM 5711 O O . VAL B 1 365 ? 59.625 -7.43 -37.188 1 28.22 365 VAL B O 1
ATOM 5714 N N . ASP B 1 366 ? 61.656 -6.859 -37.781 1 26.16 366 ASP B N 1
ATOM 5715 C CA . ASP B 1 366 ? 61.812 -7.297 -39.156 1 26.16 366 ASP B CA 1
ATOM 5716 C C . ASP B 1 366 ? 61.719 -8.82 -39.25 1 26.16 366 ASP B C 1
ATOM 5718 O O . ASP B 1 366 ? 62.219 -9.547 -38.406 1 26.16 366 ASP B O 1
ATOM 5722 N N . PRO B 1 367 ? 60.75 -9.305 -40.094 1 25.61 367 PRO B N 1
ATOM 5723 C CA . PRO B 1 367 ? 60.281 -10.672 -40.375 1 25.61 367 PRO B CA 1
ATOM 5724 C C . PRO B 1 367 ? 61.438 -11.641 -40.625 1 25.61 367 PRO B C 1
ATOM 5726 O O . PRO B 1 367 ? 61.188 -12.812 -40.938 1 25.61 367 PRO B O 1
ATOM 5729 N N . ASP B 1 368 ? 62.688 -11.164 -40.625 1 22.83 368 ASP B N 1
ATOM 5730 C CA . ASP B 1 368 ? 63.562 -12.039 -41.406 1 22.83 368 ASP B CA 1
ATOM 5731 C C . ASP B 1 368 ? 63.75 -13.383 -40.719 1 22.83 368 ASP B C 1
ATOM 5733 O O . ASP B 1 368 ? 64.125 -14.367 -41.375 1 22.83 368 ASP B O 1
ATOM 5737 N N . ASP B 1 369 ? 64.125 -13.422 -39.375 1 21.8 369 ASP B N 1
ATOM 5738 C CA . ASP B 1 369 ? 65.062 -14.508 -39.156 1 21.8 369 ASP B CA 1
ATOM 5739 C C . ASP B 1 369 ? 64.312 -15.844 -39 1 21.8 369 ASP B C 1
ATOM 5741 O O . ASP B 1 369 ? 63.75 -16.094 -37.938 1 21.8 369 ASP B O 1
ATOM 5745 N N . VAL B 1 370 ? 63.812 -16.406 -40.031 1 20.92 370 VAL B N 1
ATOM 5746 C CA . VAL B 1 370 ? 63.062 -17.625 -40.312 1 20.92 370 VAL B CA 1
ATOM 5747 C C . VAL B 1 370 ? 63.875 -18.844 -39.875 1 20.92 370 VAL B C 1
ATOM 5749 O O . VAL B 1 370 ? 64.5 -19.516 -40.719 1 20.92 370 VAL B O 1
ATOM 5752 N N . VAL B 1 371 ? 64.688 -18.766 -38.688 1 19.23 371 VAL B N 1
ATOM 5753 C CA . VAL B 1 371 ? 65.562 -19.938 -38.688 1 19.23 371 VAL B CA 1
ATOM 5754 C C . VAL B 1 371 ? 64.688 -21.203 -38.5 1 19.23 371 VAL B C 1
ATOM 5756 O O . VAL B 1 371 ? 63.688 -21.188 -37.844 1 19.23 371 VAL B O 1
ATOM 5759 N N . THR B 1 372 ? 65 -22.312 -39.156 1 18.47 372 THR B N 1
ATOM 5760 C CA . THR B 1 372 ? 64.625 -23.656 -39.594 1 18.47 372 THR B CA 1
ATOM 5761 C C . THR B 1 372 ? 64.688 -24.625 -38.406 1 18.47 372 THR B C 1
ATOM 5763 O O . THR B 1 372 ? 64.562 -25.844 -38.594 1 18.47 372 THR B O 1
ATOM 5766 N N . ALA B 1 373 ? 64.375 -24.141 -37.094 1 18.3 373 ALA B N 1
ATOM 5767 C CA . ALA B 1 373 ? 64.875 -25.141 -36.156 1 18.3 373 ALA B CA 1
ATOM 5768 C C . ALA B 1 373 ? 64.188 -26.484 -36.344 1 18.3 373 ALA B C 1
ATOM 5770 O O . ALA B 1 373 ? 63.031 -26.547 -36.781 1 18.3 373 ALA B O 1
ATOM 5771 N N . ASP B 1 374 ? 64.75 -27.578 -35.656 1 17.88 374 ASP B N 1
ATOM 5772 C CA . ASP B 1 374 ? 64.938 -29.016 -35.75 1 17.88 374 ASP B CA 1
ATOM 5773 C C . ASP B 1 374 ? 63.75 -29.797 -35.25 1 17.88 374 ASP B C 1
ATOM 5775 O O . ASP B 1 374 ? 63.031 -29.328 -34.375 1 17.88 374 ASP B O 1
ATOM 5779 N N . ALA B 1 375 ? 63.344 -30.969 -35.781 1 19.48 375 ALA B N 1
ATOM 5780 C CA . ALA B 1 375 ? 62.406 -32.094 -35.812 1 19.48 375 ALA B CA 1
ATOM 5781 C C . ALA B 1 375 ? 62.469 -32.875 -34.5 1 19.48 375 ALA B C 1
ATOM 5783 O O . ALA B 1 375 ? 63.344 -33.719 -34.312 1 19.48 375 ALA B O 1
ATOM 5784 N N . ILE B 1 376 ? 62.469 -32.344 -33.219 1 17.75 376 ILE B N 1
ATOM 5785 C CA . ILE B 1 376 ? 62.781 -33.375 -32.25 1 17.75 376 ILE B CA 1
ATOM 5786 C C . ILE B 1 376 ? 61.75 -34.469 -32.281 1 17.75 376 ILE B C 1
ATOM 5788 O O . ILE B 1 376 ? 60.594 -34.25 -32.625 1 17.75 376 ILE B O 1
ATOM 5792 N N . THR B 1 377 ? 61.969 -35.688 -31.312 1 17.81 377 THR B N 1
ATOM 5793 C CA . THR B 1 377 ? 61.938 -37.125 -31.125 1 17.81 377 THR B CA 1
ATOM 5794 C C . THR B 1 377 ? 60.656 -37.562 -30.406 1 17.81 377 THR B C 1
ATOM 5796 O O . THR B 1 377 ? 60.406 -37.094 -29.297 1 17.81 377 THR B O 1
ATOM 5799 N N . LEU B 1 378 ? 59.562 -38.031 -30.891 1 16.81 378 LEU B N 1
ATOM 5800 C CA . LEU B 1 378 ? 58.281 -38.469 -30.344 1 16.81 378 LEU B CA 1
ATOM 5801 C C . LEU B 1 378 ? 58.438 -39.75 -29.562 1 16.81 378 LEU B C 1
ATOM 5803 O O . LEU B 1 378 ? 57.438 -40.438 -29.25 1 16.81 378 LEU B O 1
ATOM 5807 N N . ALA B 1 379 ? 59.406 -40.375 -29 1 17.12 379 ALA B N 1
ATOM 5808 C CA . ALA B 1 379 ? 59.344 -41.812 -28.781 1 17.12 379 ALA B CA 1
ATOM 5809 C C . ALA B 1 379 ? 58.281 -42.156 -27.734 1 17.12 379 ALA B C 1
ATOM 5811 O O . ALA B 1 379 ? 57.438 -43.031 -27.969 1 17.12 379 ALA B O 1
ATOM 5812 N N . LYS B 1 380 ? 58.562 -42.562 -26.328 1 18.09 380 LYS B N 1
ATOM 5813 C CA . LYS B 1 380 ? 58.562 -43.875 -25.672 1 18.09 380 LYS B CA 1
ATOM 5814 C C . LYS B 1 380 ? 57.281 -44.094 -24.906 1 18.09 380 LYS B C 1
ATOM 5816 O O . LYS B 1 380 ? 56.719 -45.219 -24.938 1 18.09 380 LYS B O 1
ATOM 5821 N N . ILE B 1 381 ? 56.75 -43.438 -23.875 1 19.17 381 ILE B N 1
ATOM 5822 C CA . ILE B 1 381 ? 56.562 -44.188 -22.656 1 19.17 381 ILE B CA 1
ATOM 5823 C C . ILE B 1 381 ? 55.312 -45.062 -22.766 1 19.17 381 ILE B C 1
ATOM 5825 O O . ILE B 1 381 ? 54.219 -44.625 -22.375 1 19.17 381 ILE B O 1
ATOM 5829 N N . ALA B 1 382 ? 54.719 -45.438 -23.859 1 16.09 382 ALA B N 1
ATOM 5830 C CA . ALA B 1 382 ? 54.062 -46.719 -24.062 1 16.09 382 ALA B CA 1
ATOM 5831 C C . ALA B 1 382 ? 55 -47.875 -23.766 1 16.09 382 ALA B C 1
ATOM 5833 O O . ALA B 1 382 ? 54.688 -49.031 -24.031 1 16.09 382 ALA B O 1
ATOM 5834 N N . ALA B 1 383 ? 56.125 -47.969 -23.031 1 18.06 383 ALA B N 1
ATOM 5835 C CA . ALA B 1 383 ? 56.25 -49.125 -22.141 1 18.06 383 ALA B CA 1
ATOM 5836 C C . ALA B 1 383 ? 55.406 -48.906 -20.875 1 18.06 383 ALA B C 1
ATOM 5838 O O . ALA B 1 383 ? 55.375 -47.812 -20.344 1 18.06 383 ALA B O 1
#

Organism: Actinoplanes teichomyceticus (NCBI:txid1867)

Radius of gyration: 31.87 Å; Cα contacts (8 Å, |Δi|>4): 1507; chains: 2; bounding box: 134×102×70 Å

InterPro domains:
  IPR000891 Pyruvate carboxyltransferase [PF00682] (21-252)
  IPR000891 Pyruvate carboxyltransferase [PS50991] (21-271)
  IPR013785 Aldolase-type TIM barrel [G3DSA:3.20.20.70] (16-273)
  IPR050073 2-IPM synthase/homocitrate synthase-like [PTHR10277] (14-263)

Foldseek 3Di:
DDPPVPPQADQDQDLDPPAQAAEEAECQQQQCQFFLLEDDVVLVLVLLQLLLVFLHAEYEHDHNVWAQVVQVVGDHHPQHLVNVLVSNVVRNPRHAYAYEEEPVGDDLVNLLVSQVSRHQEYEYEDALQCCVVCQVVQVSSLVRHVAYEYEHALLVLDDLVCNCVSCPNNDLSHNEYEDEAQLQQRTLNNLLVNLLSRVVVHVAYEYWHAQLPHCQLVNRSSSSSNRHRYYYAYQLQRGNARGHHHPLVNLVVCVVSHPSSGPSVSSVVSSVSVVVPGDTDHHDSVCSNLCNVQQNGPVCVVVLVVLCVVLVHDSSQLSNQLSVQDPTRRDSVSSVVSSVVSSVVVVPPPPPPPPPVPPDPPDPPDPPPPPPDDDDDPDDPPD/DDPPVPCQADQDQDLDPPAQAAEEAECQQQLCQFFLLEDDVVLVLVLLQLLLVFLHAEYEHAHNQWAQVVQVVGDHHPQHLVNVLVSNVVRNPRHAYAYEEEPVGDDLVNLLVSQVSRHQEYEYEDALQCCVVCQVVQVSSLVRHVAYEYEHALLVLDDLVCNCVSCPNNDLSHNEYEDEAQLQQRHLNNLLVNLLSRVVVHVAYEYWHAQLPHCQLVNRSSSSSNRHRYYYAYQLQRGNARGHHHPLVNLVVCVVSHPSSGPSVSSVVSSVSVVVPGDTDHHDSVCSNLCSVQQNGPVCVVVLVVLCVVLVHDSSQLSNQLSVQDPTRRDSVSSVVSSVVSSVVVVPPPPPPPPPVPPDPDDPPDPPDPDPDDDDDPDDDVD